Protein AF-000000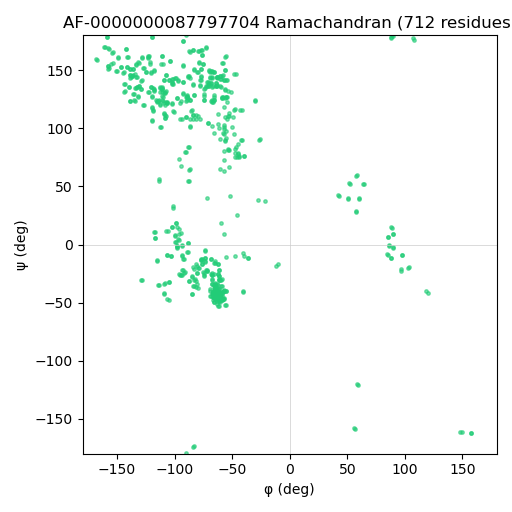0087797704 (afdb_homodimer)

Secondary structure (DSSP, 8-state):
--------------------------HHHHHHHHHHT--PPPEEEE--SHHHHHHHHHHGGGTT--TTS-TTTTSPPPGGG-PBPPTTGGGGSS-----GGGB-TTS-BSTT---TT--EEEEEEEEEEEGGG--B-SS-EEEEEEEEEEEEEESSGGG-EEEEEEEEEEEE--TT--HHHHHHHH--SSTT---S-SEEEEEEEEEEPPPPHHHHHHHHHTTTTS---PPPPSS-SEEEEE---HHHHHHHHHHTT---GGGT-HHHHHHTS--SSPBPPHHHHHHHHHHHHHHHHTTTTEEEEEEEEEE-S--BTTS-EEEEEEE-TT-TT--EEEEEE-TTS-EEEEEEEEEEE-/--------------------------HHHHHHHHHHT--PPPEEEE--SHHHHHHHHHHGGGTT--TTS-TTTTS---GGG-PBPPTTGGGGSS-----GGGB-TTS-BSTT---TT--EEEEEEEEEEEGGG--B-SS-EEEEEEEEEEEEEESSGGG-EEEEEEEEEEEE--TT--HHHHHHHH--SSTT---S-SEEEEEEEEEEPPPPHHHHHHHHHTTTTT---PPPPSS-SEEEEE---HHHHHHHHHHTT---GGGT-HHHHHHTS--SSPBPPHHHHHHHHHHHHHHHHTTTTEEEEEEEEEE-S--BTTS-EEEEEEE-TT-TT--EEEEEE-TTS-EEEEEEEEEEE-

Foldseek 3Di:
DDDPPDDDPPPPPPPPPPPPPPVPQPPFRVLWCVQQVDFDDKQKDWQAQVLVVLVCVLCVVQFPQPCPPPPPVVDGDALVVFAFRAPLSCLLPRADDDDPVQADPQQHGCNRPSDPQQRDKAWWWWKKFQAPRAGTRNGAMKIKGKGFPGWGWDDDDQFIKIKTKMKIFMAGDDVPDDPVVVCVQQDDPDLPDRGRGRMIIITIMMTHGWDDQVRLVVLLVCVPPPDPFAADDDDFPDKGKGAAALVSLVSSCVSNVGSRCLNHPQCCVCRTVNDNARWDHPSVVVSVQSVVVVSVCVPVQKGWGMKTKTFDATAHHRWMKMKTKDFDPPDPFRKMWIFMATNVRGTGMTMMITMDGD/DPPDDPPPDPPPPPPDPPPPPPVPQPPFRVLWCVQQVDFDDKQKDWQAQVLVLLVCVLCVVQFPQPPPPPPVVVDGDALVVFAFRAPLSCLLPRADDDDPVQADPQQHGCNRPSDPQQRDKAWWWWKKFQAPRAGTRNGAMKIKGKGFPGWGWDDDDQFIKIKTKMKIFMAGDDVPDDPVVVCVQQDDPPLPDRGRGRMIIITIMMTHGWDDQVRLVVLLVCVPPPDDFAADDPDFPDKGKGAAALVSLVSSCVSNVGSRCLNHPQCCVCRTVNDNARWRHPSVVVSVQSVVVVSVCVPVQKGWGMKTKTFDATAHHRWMKMKTKDFDPPDPFRKMWIFMATNVRGTGMTMMITMDGD

InterPro domains:
  IPR029069 HotDog domain superfamily [SSF54637] (239-353)
  IPR052741 Mitochondrial Hydroxyacyl-thioester Dehydratase [PTHR28152] (22-355)

Radius of gyration: 31.83 Å; Cα contacts (8 Å, |Δi|>4): 1421; chains: 2; bounding box: 66×188×80 Å

Structure (mmCIF, N/CA/C/O backbone):
data_AF-0000000087797704-model_v1
#
loop_
_entity.id
_entity.type
_entity.pdbx_description
1 polymer 'Thioesterase/thiol ester dehydrase-isomerase'
#
loop_
_atom_site.group_PDB
_atom_site.id
_atom_site.type_symbol
_atom_site.label_atom_id
_atom_site.label_alt_id
_atom_site.label_comp_id
_atom_site.label_asym_id
_atom_site.label_entity_id
_atom_site.label_seq_id
_atom_site.pdbx_PDB_ins_code
_atom_site.Cartn_x
_atom_site.Cartn_y
_atom_site.Cartn_z
_atom_site.occupancy
_atom_site.B_iso_or_equiv
_atom_site.auth_seq_id
_atom_site.auth_comp_id
_atom_site.auth_asym_id
_atom_site.auth_atom_id
_atom_site.pdbx_PDB_model_num
ATOM 1 N N . MET A 1 1 ? -30 -98.688 35.844 1 22.83 1 MET A N 1
ATOM 2 C CA . MET A 1 1 ? -29.641 -97.875 34.688 1 22.83 1 MET A CA 1
ATOM 3 C C . MET A 1 1 ? -29.078 -96.5 35.125 1 22.83 1 MET A C 1
ATOM 5 O O . MET A 1 1 ? -29.562 -95.938 36.094 1 22.83 1 MET A O 1
ATOM 9 N N . LYS A 1 2 ? -27.828 -96.25 34.5 1 26.98 2 LYS A N 1
ATOM 10 C CA . LYS A 1 2 ? -26.703 -95.375 34.656 1 26.98 2 LYS A CA 1
ATOM 11 C C . LYS A 1 2 ? -27.156 -93.875 34.469 1 26.98 2 LYS A C 1
ATOM 13 O O . LYS A 1 2 ? -27.844 -93.562 33.5 1 26.98 2 LYS A O 1
ATOM 18 N N . ARG A 1 3 ? -27.109 -93.062 35.562 1 21.94 3 ARG A N 1
ATOM 19 C CA . ARG A 1 3 ? -27.422 -91.625 35.875 1 21.94 3 ARG A CA 1
ATOM 20 C C . ARG A 1 3 ? -26.688 -90.688 34.938 1 21.94 3 ARG A C 1
ATOM 22 O O . ARG A 1 3 ? -25.453 -90.688 34.906 1 21.94 3 ARG A O 1
ATOM 29 N N . LYS A 1 4 ? -27.188 -90.438 33.719 1 27.86 4 LYS A N 1
ATOM 30 C CA . LYS A 1 4 ? -26.703 -89.625 32.594 1 27.86 4 LYS A CA 1
ATOM 31 C C . LYS A 1 4 ? -26.375 -88.188 33.062 1 27.86 4 LYS A C 1
ATOM 33 O O . LYS A 1 4 ? -27.266 -87.438 33.5 1 27.86 4 LYS A O 1
ATOM 38 N N . VAL A 1 5 ? -25.156 -87.938 33.688 1 26.75 5 VAL A N 1
ATOM 39 C CA . VAL A 1 5 ? -24.625 -86.688 34.219 1 26.75 5 VAL A CA 1
ATOM 40 C C . VAL A 1 5 ? -24.5 -85.688 33.125 1 26.75 5 VAL A C 1
ATOM 42 O O . VAL A 1 5 ? -23.906 -85.938 32.094 1 26.75 5 VAL A O 1
ATOM 45 N N . PHE A 1 6 ? -25.5 -84.875 32.875 1 30.17 6 PHE A N 1
ATOM 46 C CA . PHE A 1 6 ? -25.531 -83.812 31.875 1 30.17 6 PHE A CA 1
ATOM 47 C C . PHE A 1 6 ? -24.391 -82.812 32.094 1 30.17 6 PHE A C 1
ATOM 49 O O . PHE A 1 6 ? -24.188 -82.312 33.188 1 30.17 6 PHE A O 1
ATOM 56 N N . PRO A 1 7 ? -23.281 -82.938 31.312 1 28.59 7 PRO A N 1
ATOM 57 C CA . PRO A 1 7 ? -22.109 -82.062 31.453 1 28.59 7 PRO A CA 1
ATOM 58 C C . PRO A 1 7 ? -22.422 -80.562 31.297 1 28.59 7 PRO A C 1
ATOM 60 O O . PRO A 1 7 ? -23.344 -80.188 30.562 1 28.59 7 PRO A O 1
ATOM 63 N N . ARG A 1 8 ? -22.188 -79.688 32.344 1 26.56 8 ARG A N 1
ATOM 64 C CA . ARG A 1 8 ? -22.312 -78.25 32.469 1 26.56 8 ARG A CA 1
ATOM 65 C C . ARG A 1 8 ? -21.484 -77.5 31.406 1 26.56 8 ARG A C 1
ATOM 67 O O . ARG A 1 8 ? -20.281 -77.75 31.297 1 26.56 8 ARG A O 1
ATOM 74 N N . LEU A 1 9 ? -22.016 -77.188 30.234 1 27.81 9 LEU A N 1
ATOM 75 C CA . LEU A 1 9 ? -21.344 -76.438 29.172 1 27.81 9 LEU A CA 1
ATOM 76 C C . LEU A 1 9 ? -20.844 -75.125 29.688 1 27.81 9 LEU A C 1
ATOM 78 O O . LEU A 1 9 ? -21.625 -74.312 30.203 1 27.81 9 LEU A O 1
ATOM 82 N N . ARG A 1 10 ? -19.609 -74.938 30.203 1 27.31 10 ARG A N 1
ATOM 83 C CA . ARG A 1 10 ? -19.016 -73.688 30.641 1 27.31 10 ARG A CA 1
ATOM 84 C C . ARG A 1 10 ? -19.047 -72.688 29.516 1 27.31 10 ARG A C 1
ATOM 86 O O . ARG A 1 10 ? -18.656 -72.938 28.375 1 27.31 10 ARG A O 1
ATOM 93 N N . PRO A 1 11 ? -19.859 -71.625 29.547 1 28.94 11 PRO A N 1
ATOM 94 C CA . PRO A 1 11 ? -19.938 -70.562 28.531 1 28.94 11 PRO A CA 1
ATOM 95 C C . PRO A 1 11 ? -18.609 -69.812 28.344 1 28.94 11 PRO A C 1
ATOM 97 O O . PRO A 1 11 ? -18.094 -69.25 29.297 1 28.94 11 PRO A O 1
ATOM 100 N N . GLY A 1 12 ? -17.5 -70.375 27.875 1 26.78 12 GLY A N 1
ATOM 101 C CA . GLY A 1 12 ? -16.219 -69.688 27.781 1 26.78 12 GLY A CA 1
ATOM 102 C C . GLY A 1 12 ? -16.234 -68.438 26.906 1 26.78 12 GLY A C 1
ATOM 103 O O . GLY A 1 12 ? -15.18 -67.938 26.516 1 26.78 12 GLY A O 1
ATOM 104 N N . GLY A 1 13 ? -17.25 -67.75 26.531 1 28.86 13 GLY A N 1
ATOM 105 C CA . GLY A 1 13 ? -16.984 -66.875 25.391 1 28.86 13 GLY A CA 1
ATOM 106 C C . GLY A 1 13 ? -15.984 -65.75 25.703 1 28.86 13 GLY A C 1
ATOM 107 O O . GLY A 1 13 ? -16.094 -65.062 26.734 1 28.86 13 GLY A O 1
ATOM 108 N N . PRO A 1 14 ? -14.625 -65.875 25.406 1 31.06 14 PRO A N 1
ATOM 109 C CA . PRO A 1 14 ? -13.617 -64.875 25.734 1 31.06 14 PRO A CA 1
ATOM 110 C C . PRO A 1 14 ? -13.938 -63.5 25.141 1 31.06 14 PRO A C 1
ATOM 112 O O . PRO A 1 14 ? -14.156 -63.375 23.938 1 31.06 14 PRO A O 1
ATOM 115 N N . GLY A 1 15 ? -14.773 -62.656 25.656 1 31.61 15 GLY A N 1
ATOM 116 C CA . GLY A 1 15 ? -14.891 -61.281 25.219 1 31.61 15 GLY A CA 1
ATOM 117 C C . GLY A 1 15 ? -13.57 -60.531 25.219 1 31.61 15 GLY A C 1
ATOM 118 O O . GLY A 1 15 ? -13.023 -60.25 26.297 1 31.61 15 GLY A O 1
ATOM 119 N N . GLY A 1 16 ? -12.57 -60.875 24.359 1 35.12 16 GLY A N 1
ATOM 120 C CA . GLY A 1 16 ? -11.359 -60.062 24.328 1 35.12 16 GLY A CA 1
ATOM 121 C C . GLY A 1 16 ? -11.625 -58.562 24.172 1 35.12 16 GLY A C 1
ATOM 122 O O . GLY A 1 16 ? -12.695 -58.188 23.734 1 35.12 16 GLY A O 1
ATOM 123 N N . PRO A 1 17 ? -11.008 -57.719 25.016 1 36.47 17 PRO A N 1
ATOM 124 C CA . PRO A 1 17 ? -11.188 -56.281 24.953 1 36.47 17 PRO A CA 1
ATOM 125 C C . PRO A 1 17 ? -10.922 -55.719 23.547 1 36.47 17 PRO A C 1
ATOM 127 O O . PRO A 1 17 ? -10.055 -56.219 22.828 1 36.47 17 PRO A O 1
ATOM 130 N N . ILE A 1 18 ? -11.836 -55.25 22.797 1 37.59 18 ILE A N 1
ATOM 131 C CA . ILE A 1 18 ? -11.68 -54.438 21.609 1 37.59 18 ILE A CA 1
ATOM 132 C C . ILE A 1 18 ? -10.695 -53.281 21.875 1 37.59 18 ILE A C 1
ATOM 134 O O . ILE A 1 18 ? -10.961 -52.406 22.703 1 37.59 18 ILE A O 1
ATOM 138 N N . SER A 1 19 ? -9.414 -53.531 21.859 1 35.38 19 SER A N 1
ATOM 139 C CA . SER A 1 19 ? -8.492 -52.406 21.797 1 35.38 19 SER A CA 1
ATOM 140 C C . SER A 1 19 ? -8.938 -51.406 20.766 1 35.38 19 SER A C 1
ATOM 142 O O . SER A 1 19 ? -9.023 -51.719 19.578 1 35.38 19 SER A O 1
ATOM 144 N N . VAL A 1 20 ? -9.734 -50.531 21.078 1 38.19 20 VAL A N 1
ATOM 145 C CA . VAL A 1 20 ? -9.945 -49.344 20.266 1 38.19 20 VAL A CA 1
ATOM 146 C C . VAL A 1 20 ? -8.594 -48.75 19.844 1 38.19 20 VAL A C 1
ATOM 148 O O . VAL A 1 20 ? -7.859 -48.219 20.672 1 38.19 20 VAL A O 1
ATOM 151 N N . ILE A 1 21 ? -7.859 -49.281 18.906 1 37.06 21 ILE A N 1
ATOM 152 C CA . ILE A 1 21 ? -6.758 -48.594 18.266 1 37.06 21 ILE A CA 1
ATOM 153 C C . ILE A 1 21 ? -7.188 -47.156 17.938 1 37.06 21 ILE A C 1
ATOM 155 O O . ILE A 1 21 ? -8.016 -46.938 17.047 1 37.06 21 ILE A O 1
ATOM 159 N N . ARG A 1 22 ? -7.277 -46.281 18.828 1 41.19 22 ARG A N 1
ATOM 160 C CA . ARG A 1 22 ? -7.324 -44.875 18.484 1 41.19 22 ARG A CA 1
ATOM 161 C C . ARG A 1 22 ? -6.281 -44.531 17.422 1 41.19 22 ARG A C 1
ATOM 163 O O . ARG A 1 22 ? -5.078 -44.656 17.672 1 41.19 22 ARG A O 1
ATOM 170 N N . THR A 1 23 ? -6.426 -44.781 16.188 1 44.78 23 THR A N 1
ATOM 171 C CA . THR A 1 23 ? -5.582 -44.375 15.062 1 44.78 23 THR A CA 1
ATOM 172 C C . THR A 1 23 ? -5.102 -42.938 15.242 1 44.78 23 THR A C 1
ATOM 174 O O . THR A 1 23 ? -5.91 -42 15.281 1 44.78 23 THR A O 1
ATOM 177 N N . TYR A 1 24 ? -4.145 -42.625 16.078 1 50.81 24 TYR A N 1
ATOM 178 C CA . TYR A 1 24 ? -3.459 -41.344 16.203 1 50.81 24 TYR A CA 1
ATOM 179 C C . TYR A 1 24 ? -3.162 -40.75 14.82 1 50.81 24 TYR A C 1
ATOM 181 O O . TYR A 1 24 ? -2.494 -41.375 14 1 50.81 24 TYR A O 1
ATOM 189 N N . SER A 1 25 ? -4.02 -39.969 14.25 1 67.38 25 SER A N 1
ATOM 190 C CA . SER A 1 25 ? -3.793 -39.25 13 1 67.38 25 SER A CA 1
ATOM 191 C C . SER A 1 25 ? -2.389 -38.656 12.945 1 67.38 25 SER A C 1
ATOM 193 O O . SER A 1 25 ? -1.906 -38.125 13.938 1 67.38 25 SER A O 1
ATOM 195 N N . SER A 1 26 ? -1.519 -39.125 11.969 1 84.94 26 SER A N 1
ATOM 196 C CA . SER A 1 26 ? -0.181 -38.594 11.727 1 84.94 26 SER A CA 1
ATOM 197 C C . SER A 1 26 ? -0.198 -37.094 11.641 1 84.94 26 SER A C 1
ATOM 199 O O . SER A 1 26 ? -1.26 -36.469 11.484 1 84.94 26 SER A O 1
ATOM 201 N N . LEU A 1 27 ? 0.788 -36.469 12.062 1 87 27 LEU A N 1
ATOM 202 C CA . LEU A 1 27 ? 0.946 -35.031 11.93 1 87 27 LEU A CA 1
ATOM 203 C C . LEU A 1 27 ? 0.464 -34.562 10.555 1 87 27 LEU A C 1
ATOM 205 O O . LEU A 1 27 ? -0.208 -33.531 10.453 1 87 27 LEU A O 1
ATOM 209 N N . ALA A 1 28 ? 0.758 -35.312 9.578 1 89.38 28 ALA A N 1
ATOM 210 C CA . ALA A 1 28 ? 0.352 -35 8.211 1 89.38 28 ALA A CA 1
ATOM 211 C C . ALA A 1 28 ? -1.169 -34.938 8.094 1 89.38 28 ALA A C 1
ATOM 213 O O . ALA A 1 28 ? -1.72 -34.031 7.477 1 89.38 28 ALA A O 1
ATOM 214 N N . GLU A 1 29 ? -1.787 -35.875 8.664 1 91.19 29 GLU A N 1
ATOM 215 C CA . GLU A 1 29 ? -3.244 -35.938 8.594 1 91.19 29 GLU A CA 1
ATOM 216 C C . GLU A 1 29 ? -3.887 -34.812 9.391 1 91.19 29 GLU A C 1
ATOM 218 O O . GLU A 1 29 ? -4.887 -34.219 8.961 1 91.19 29 GLU A O 1
ATOM 223 N N . GLN A 1 30 ? -3.309 -34.531 10.484 1 92 30 GLN A N 1
ATOM 224 C CA . GLN A 1 30 ? -3.82 -33.469 11.32 1 92 30 GLN A CA 1
ATOM 225 C C . GLN A 1 30 ? -3.695 -32.094 10.609 1 92 30 GLN A C 1
ATOM 227 O O . GLN A 1 30 ? -4.641 -31.312 10.609 1 92 30 GLN A O 1
ATOM 232 N N . LEU A 1 31 ? -2.557 -31.875 10.039 1 92.81 31 LEU A N 1
ATOM 233 C CA . LEU A 1 31 ? -2.326 -30.641 9.297 1 92.81 31 LEU A CA 1
ATOM 234 C C . LEU A 1 31 ? -3.299 -30.516 8.133 1 92.81 31 LEU A C 1
ATOM 236 O O . LEU A 1 31 ? -3.877 -29.453 7.914 1 92.81 31 LEU A O 1
ATOM 240 N N . HIS A 1 32 ? -3.438 -31.609 7.438 1 94.06 32 HIS A N 1
ATOM 241 C CA . HIS A 1 32 ? -4.332 -31.625 6.285 1 94.06 32 HIS A CA 1
ATOM 242 C C . HIS A 1 32 ? -5.758 -31.266 6.691 1 94.06 32 HIS A C 1
ATOM 244 O O . HIS A 1 32 ? -6.383 -30.391 6.078 1 94.06 32 HIS A O 1
ATOM 250 N N . GLN A 1 33 ? -6.238 -31.875 7.727 1 92.38 33 GLN A N 1
ATOM 251 C CA . GLN A 1 33 ? -7.609 -31.641 8.18 1 92.38 33 GLN A CA 1
ATOM 252 C C . GLN A 1 33 ? -7.785 -30.219 8.703 1 92.38 33 GLN A C 1
ATOM 254 O O . GLN A 1 33 ? -8.758 -29.547 8.359 1 92.38 33 GLN A O 1
ATOM 259 N N . THR A 1 34 ? -6.863 -29.781 9.43 1 92.31 34 THR A N 1
ATOM 260 C CA . THR A 1 34 ? -6.961 -28.469 10.055 1 92.31 34 THR A CA 1
ATOM 261 C C . THR A 1 34 ? -6.961 -27.359 9.008 1 92.31 34 THR A C 1
ATOM 263 O O . THR A 1 34 ? -7.797 -26.453 9.055 1 92.31 34 THR A O 1
ATOM 266 N N . VAL A 1 35 ? -6.102 -27.453 8.055 1 94.12 35 VAL A N 1
ATOM 267 C CA . VAL A 1 35 ? -5.902 -26.359 7.102 1 94.12 35 VAL A CA 1
ATOM 268 C C . VAL A 1 35 ? -6.984 -26.422 6.027 1 94.12 35 VAL A C 1
ATOM 270 O O . VAL A 1 35 ? -7.543 -25.375 5.648 1 94.12 35 VAL A O 1
ATOM 273 N N . THR A 1 36 ? -7.395 -27.594 5.613 1 93.69 36 THR A N 1
ATOM 274 C CA . THR A 1 36 ? -8.344 -27.703 4.508 1 93.69 36 THR A CA 1
ATOM 275 C C . THR A 1 36 ? -9.773 -27.484 4.996 1 93.69 36 THR A C 1
ATOM 277 O O . THR A 1 36 ? -10.664 -27.188 4.199 1 93.69 36 THR A O 1
ATOM 280 N N . SER A 1 37 ? -9.992 -27.578 6.266 1 93.06 37 SER A N 1
ATOM 281 C CA . SER A 1 37 ? -11.336 -27.391 6.797 1 93.06 37 SER A CA 1
ATOM 282 C C . SER A 1 37 ? -11.602 -25.922 7.137 1 93.06 37 SER A C 1
ATOM 284 O O . SER A 1 37 ? -12.742 -25.547 7.414 1 93.06 37 SER A O 1
ATOM 286 N N . ARG A 1 38 ? -10.625 -25.141 7.035 1 91.56 38 ARG A N 1
ATOM 287 C CA . ARG A 1 38 ? -10.766 -23.734 7.371 1 91.56 38 ARG A CA 1
ATOM 288 C C . ARG A 1 38 ? -11.672 -23.016 6.363 1 91.56 38 ARG A C 1
ATOM 290 O O . ARG A 1 38 ? -11.445 -23.109 5.156 1 91.56 38 ARG A O 1
ATOM 297 N N . ARG A 1 39 ? -12.703 -22.406 6.879 1 87.88 39 ARG A N 1
ATOM 298 C CA . ARG A 1 39 ? -13.531 -21.547 6.031 1 87.88 39 ARG A CA 1
ATOM 299 C C . ARG A 1 39 ? -12.945 -20.156 5.91 1 87.88 39 ARG A C 1
ATOM 301 O O . ARG A 1 39 ? -12.969 -19.375 6.871 1 87.88 39 ARG A O 1
ATOM 308 N N . LEU A 1 40 ? -12.492 -19.859 4.762 1 91.06 40 LEU A N 1
ATOM 309 C CA . LEU A 1 40 ? -11.852 -18.578 4.531 1 91.06 40 LEU A CA 1
ATOM 310 C C . LEU A 1 40 ? -12.875 -17.516 4.148 1 91.06 40 LEU A C 1
ATOM 312 O O . LEU A 1 40 ? -13.875 -17.812 3.492 1 91.06 40 LEU A O 1
ATOM 316 N N . PRO A 1 41 ? -12.664 -16.328 4.559 1 90 41 PRO A N 1
ATOM 317 C CA . PRO A 1 41 ? -13.586 -15.242 4.211 1 90 41 PRO A CA 1
ATOM 318 C C . PRO A 1 41 ? -13.562 -14.906 2.723 1 90 41 PRO A C 1
ATOM 320 O O . PRO A 1 41 ? -12.531 -15.055 2.066 1 90 41 PRO A O 1
ATOM 323 N N . LEU A 1 42 ? -14.734 -14.461 2.246 1 94.44 42 LEU A N 1
ATOM 324 C CA . LEU A 1 42 ? -14.766 -13.898 0.899 1 94.44 42 LEU A CA 1
ATOM 325 C C . LEU A 1 42 ? -14.094 -12.531 0.868 1 94.44 42 LEU A C 1
ATOM 327 O O . LEU A 1 42 ? -14.312 -11.711 1.763 1 94.44 42 LEU A O 1
ATOM 331 N N . VAL A 1 43 ? -13.305 -12.289 -0.123 1 96.25 43 VAL A N 1
ATOM 332 C CA . VAL A 1 43 ? -12.641 -10.992 -0.267 1 96.25 43 VAL A CA 1
ATOM 333 C C . VAL A 1 43 ? -13.258 -10.219 -1.426 1 96.25 43 VAL A C 1
ATOM 335 O O . VAL A 1 43 ? -13.047 -10.562 -2.592 1 96.25 43 VAL A O 1
ATOM 338 N N . PHE A 1 44 ? -13.984 -9.188 -1.082 1 97.06 44 PHE A N 1
ATOM 339 C CA . PHE A 1 44 ? -14.641 -8.375 -2.092 1 97.06 44 PHE A CA 1
ATOM 340 C C . PHE A 1 44 ? -13.758 -7.199 -2.5 1 97.06 44 PHE A C 1
ATOM 342 O O . PHE A 1 44 ? -12.898 -6.766 -1.729 1 97.06 44 PHE A O 1
ATOM 349 N N . ASP A 1 45 ? -13.953 -6.73 -3.707 1 97.94 45 ASP A N 1
ATOM 350 C CA . ASP A 1 45 ? -13.242 -5.57 -4.25 1 97.94 45 ASP A CA 1
ATOM 351 C C . ASP A 1 45 ? -14.031 -4.934 -5.391 1 97.94 45 ASP A C 1
ATOM 353 O O . ASP A 1 45 ? -15.086 -5.441 -5.789 1 97.94 45 ASP A O 1
ATOM 357 N N . TYR A 1 46 ? -13.664 -3.822 -5.805 1 98.44 46 TYR A N 1
ATOM 358 C CA . TYR A 1 46 ? -14.195 -3.166 -6.992 1 98.44 46 TYR A CA 1
ATOM 359 C C . TYR A 1 46 ? -13.148 -3.1 -8.094 1 98.44 46 TYR A C 1
ATOM 361 O O . TYR A 1 46 ? -12.008 -2.703 -7.848 1 98.44 46 TYR A O 1
ATOM 369 N N . LEU A 1 47 ? -13.516 -3.48 -9.273 1 98 47 LEU A N 1
ATOM 370 C CA . LEU A 1 47 ? -12.578 -3.586 -10.391 1 98 47 LEU A CA 1
ATOM 371 C C . LEU A 1 47 ? -12.461 -2.254 -11.125 1 98 47 LEU A C 1
ATOM 373 O O . LEU A 1 47 ? -12.773 -2.166 -12.32 1 98 47 LEU A O 1
ATOM 377 N N . HIS A 1 48 ? -11.984 -1.301 -10.477 1 97.75 48 HIS A N 1
ATOM 378 C CA . HIS A 1 48 ? -11.625 -0.044 -11.125 1 97.75 48 HIS A CA 1
ATOM 379 C C . HIS A 1 48 ? -10.18 -0.06 -11.609 1 97.75 48 HIS A C 1
ATOM 381 O O . HIS A 1 48 ? -9.445 -1.012 -11.344 1 97.75 48 HIS A O 1
ATOM 387 N N . THR A 1 49 ? -9.719 1.016 -12.219 1 97.81 49 THR A N 1
ATOM 388 C CA . THR A 1 49 ? -8.492 0.962 -13.008 1 97.81 49 THR A CA 1
ATOM 389 C C . THR A 1 49 ? -7.281 1.327 -12.156 1 97.81 49 THR A C 1
ATOM 391 O O . THR A 1 49 ? -6.141 1.072 -12.547 1 97.81 49 THR A O 1
ATOM 394 N N . GLN A 1 50 ? -7.387 1.854 -10.992 1 97.62 50 GLN A N 1
ATOM 395 C CA . GLN A 1 50 ? -6.301 2.49 -10.258 1 97.62 50 GLN A CA 1
ATOM 396 C C . GLN A 1 50 ? -5.223 1.478 -9.883 1 97.62 50 GLN A C 1
ATOM 398 O O . GLN A 1 50 ? -4.035 1.711 -10.125 1 97.62 50 GLN A O 1
ATOM 403 N N . PRO A 1 51 ? -5.582 0.277 -9.273 1 98.06 51 PRO A N 1
ATOM 404 C CA . PRO A 1 51 ? -4.516 -0.661 -8.914 1 98.06 51 PRO A CA 1
ATOM 405 C C . PRO A 1 51 ? -3.705 -1.124 -10.125 1 98.06 51 PRO A C 1
ATOM 407 O O . PRO A 1 51 ? -2.477 -1.205 -10.055 1 98.06 51 PRO A O 1
ATOM 410 N N . SER A 1 52 ? -4.402 -1.386 -11.172 1 97.81 52 SER A N 1
ATOM 411 C CA . SER A 1 52 ? -3.729 -1.783 -12.406 1 97.81 52 SER A CA 1
ATOM 412 C C . SER A 1 52 ? -2.828 -0.669 -12.93 1 97.81 52 SER A C 1
ATOM 414 O O . SER A 1 52 ? -1.692 -0.922 -13.344 1 97.81 52 SER A O 1
ATOM 416 N N . TYR A 1 53 ? -3.303 0.505 -12.875 1 96.56 53 TYR A N 1
ATOM 417 C CA . TYR A 1 53 ? -2.557 1.672 -13.336 1 96.56 53 TYR A CA 1
ATOM 418 C C . TYR A 1 53 ? -1.295 1.873 -12.508 1 96.56 53 TYR A C 1
ATOM 420 O O . TYR A 1 53 ? -0.215 2.105 -13.055 1 96.56 53 TYR A O 1
ATOM 428 N N . LEU A 1 54 ? -1.424 1.79 -11.203 1 96.44 54 LEU A N 1
ATOM 429 C CA . LEU A 1 54 ? -0.278 1.971 -10.312 1 96.44 54 LEU A CA 1
ATOM 430 C C . LEU A 1 54 ? 0.751 0.865 -10.523 1 96.44 54 LEU A C 1
ATOM 432 O O . LEU A 1 54 ? 1.956 1.104 -10.422 1 96.44 54 LEU A O 1
ATOM 436 N N . LEU A 1 55 ? 0.27 -0.324 -10.773 1 96.94 55 LEU A N 1
ATOM 437 C CA . LEU A 1 55 ? 1.203 -1.401 -11.086 1 96.94 55 LEU A CA 1
ATOM 438 C C . LEU A 1 55 ? 1.985 -1.091 -12.359 1 96.94 55 LEU A C 1
ATOM 440 O O . LEU A 1 55 ? 3.203 -1.274 -12.398 1 96.94 55 LEU A O 1
ATOM 444 N N . ASP A 1 56 ? 1.329 -0.588 -13.344 1 94.5 56 ASP A N 1
ATOM 445 C CA . ASP A 1 56 ? 1.995 -0.205 -14.578 1 94.5 56 ASP A CA 1
ATOM 446 C C . ASP A 1 56 ? 3.045 0.875 -14.328 1 94.5 56 ASP A C 1
ATOM 448 O O . ASP A 1 56 ? 4.168 0.785 -14.828 1 94.5 56 ASP A O 1
ATOM 452 N N . GLN A 1 57 ? 2.639 1.853 -13.516 1 91.56 57 GLN A N 1
ATOM 453 C CA . GLN A 1 57 ? 3.578 2.92 -13.188 1 91.56 57 GLN A CA 1
ATOM 454 C C . GLN A 1 57 ? 4.797 2.369 -12.445 1 91.56 57 GLN A C 1
ATOM 456 O O . GLN A 1 57 ? 5.887 2.941 -12.523 1 91.56 57 GLN A O 1
ATOM 461 N N . THR A 1 58 ? 4.633 1.302 -11.812 1 93.75 58 THR A N 1
ATOM 462 C CA . THR A 1 58 ? 5.684 0.699 -11 1 93.75 58 THR A CA 1
ATOM 463 C C . THR A 1 58 ? 6.617 -0.142 -11.859 1 93.75 58 THR A C 1
ATOM 465 O O . THR A 1 58 ? 7.836 -0.13 -11.656 1 93.75 58 THR A O 1
ATOM 468 N N . ILE A 1 59 ? 6.059 -0.851 -12.938 1 93 59 ILE A N 1
ATOM 469 C CA . ILE A 1 59 ? 6.902 -1.862 -13.57 1 93 59 ILE A CA 1
ATOM 470 C C . ILE A 1 59 ? 7.207 -1.46 -15.008 1 93 59 ILE A C 1
ATOM 472 O O . ILE A 1 59 ? 8.094 -2.035 -15.648 1 93 59 ILE A O 1
ATOM 476 N N . ASN A 1 60 ? 6.527 -0.525 -15.562 1 82.81 60 ASN A N 1
ATOM 477 C CA . ASN A 1 60 ? 6.641 -0.267 -17 1 82.81 60 ASN A CA 1
ATOM 478 C C . ASN A 1 60 ? 8.062 0.146 -17.375 1 82.81 60 ASN A C 1
ATOM 480 O O . ASN A 1 60 ? 8.586 -0.306 -18.391 1 82.81 60 ASN A O 1
ATOM 484 N N . ASN A 1 61 ? 8.656 0.951 -16.531 1 83.81 61 ASN A N 1
ATOM 485 C CA . ASN A 1 61 ? 9.992 1.432 -16.875 1 83.81 61 ASN A CA 1
ATOM 486 C C . ASN A 1 61 ? 11.039 0.335 -16.719 1 83.81 61 ASN A C 1
ATOM 488 O O . ASN A 1 61 ? 12.188 0.509 -17.125 1 83.81 61 ASN A O 1
ATOM 492 N N . LEU A 1 62 ? 10.586 -0.72 -16.234 1 87.12 62 LEU A N 1
ATOM 493 C CA . LEU A 1 62 ? 11.531 -1.821 -16.047 1 87.12 62 LEU A CA 1
ATOM 494 C C . LEU A 1 62 ? 11.75 -2.57 -17.359 1 87.12 62 LEU A C 1
ATOM 496 O O . LEU A 1 62 ? 12.773 -3.232 -17.531 1 87.12 62 LEU A O 1
ATOM 500 N N . PHE A 1 63 ? 10.656 -2.584 -18.172 1 83.12 63 PHE A N 1
ATOM 501 C CA . PHE A 1 63 ? 10.727 -3.287 -19.438 1 83.12 63 PHE A CA 1
ATOM 502 C C . PHE A 1 63 ? 11.07 -2.322 -20.578 1 83.12 63 PHE A C 1
ATOM 504 O O . PHE A 1 63 ? 10.547 -1.207 -20.625 1 83.12 63 PHE A O 1
ATOM 511 N N . ARG A 1 64 ? 12.32 -1.854 -20.672 1 61.62 64 ARG A N 1
ATOM 512 C CA . ARG A 1 64 ? 12.719 -0.921 -21.719 1 61.62 64 ARG A CA 1
ATOM 513 C C . ARG A 1 64 ? 11.852 -1.099 -22.953 1 61.62 64 ARG A C 1
ATOM 515 O O . ARG A 1 64 ? 12.289 -1.682 -23.953 1 61.62 64 ARG A O 1
ATOM 522 N N . ILE A 1 65 ? 10.617 -1.335 -22.766 1 54.09 65 ILE A N 1
ATOM 523 C CA . ILE A 1 65 ? 9.82 -1.492 -23.984 1 54.09 65 ILE A CA 1
ATOM 524 C C . ILE A 1 65 ? 9.773 -0.174 -24.75 1 54.09 65 ILE A C 1
ATOM 526 O O . ILE A 1 65 ? 9.836 0.903 -24.156 1 54.09 65 ILE A O 1
ATOM 530 N N . SER A 1 66 ? 10.086 -0.189 -26.016 1 44.31 66 SER A N 1
ATOM 531 C CA . SER A 1 66 ? 10.086 0.958 -26.922 1 44.31 66 SER A CA 1
ATOM 532 C C . SER A 1 66 ? 9.039 1.985 -26.516 1 44.31 66 SER A C 1
ATOM 534 O O . SER A 1 66 ? 7.949 1.622 -26.062 1 44.31 66 SER A O 1
ATOM 536 N N . PRO A 1 67 ? 9.484 3.137 -26.328 1 41.66 67 PRO A N 1
ATOM 537 C CA . PRO A 1 67 ? 8.852 4.395 -25.906 1 41.66 67 PRO A CA 1
ATOM 538 C C . PRO A 1 67 ? 7.441 4.555 -26.469 1 41.66 67 PRO A C 1
ATOM 540 O O . PRO A 1 67 ? 6.809 5.598 -26.266 1 41.66 67 PRO A O 1
ATOM 543 N N . SER A 1 68 ? 7.078 3.68 -27.438 1 38.66 68 SER A N 1
ATOM 544 C CA . SER A 1 68 ? 5.875 4.191 -28.094 1 38.66 68 SER A CA 1
ATOM 545 C C . SER A 1 68 ? 4.734 4.34 -27.078 1 38.66 68 SER A C 1
ATOM 547 O O . SER A 1 68 ? 3.611 4.688 -27.453 1 38.66 68 SER A O 1
ATOM 549 N N . VAL A 1 69 ? 4.816 3.508 -26.172 1 40.59 69 VAL A N 1
ATOM 550 C CA . VAL A 1 69 ? 3.637 3.732 -25.344 1 40.59 69 VAL A CA 1
ATOM 551 C C . VAL A 1 69 ? 3.627 5.172 -24.828 1 40.59 69 VAL A C 1
ATOM 553 O O . VAL A 1 69 ? 4.617 5.648 -24.281 1 40.59 69 VAL A O 1
ATOM 556 N N . SER A 1 70 ? 2.957 5.902 -25.516 1 38.06 70 SER A N 1
ATOM 557 C CA . SER A 1 70 ? 2.74 7.324 -25.281 1 38.06 70 SER A CA 1
ATOM 558 C C . SER A 1 70 ? 2.885 7.668 -23.797 1 38.06 70 SER A C 1
ATOM 560 O O . SER A 1 70 ? 2.342 6.973 -22.938 1 38.06 70 SER A O 1
ATOM 562 N N . ASP A 1 71 ? 4.043 8 -23.375 1 41.41 71 ASP A N 1
ATOM 563 C CA . ASP A 1 71 ? 4.266 8.789 -22.172 1 41.41 71 ASP A CA 1
ATOM 564 C C . ASP A 1 71 ? 2.957 9.375 -21.641 1 41.41 71 ASP A C 1
ATOM 566 O O . ASP A 1 71 ? 2.959 10.164 -20.703 1 41.41 71 ASP A O 1
ATOM 570 N N . ASN A 1 72 ? 2.006 9.305 -22.688 1 41.38 72 ASN A N 1
ATOM 571 C CA . ASN A 1 72 ? 0.806 10.062 -22.344 1 41.38 72 ASN A CA 1
ATOM 572 C C . ASN A 1 72 ? 0.048 9.414 -21.188 1 41.38 72 ASN A C 1
ATOM 574 O O . ASN A 1 72 ? -1.092 9.781 -20.906 1 41.38 72 ASN A O 1
ATOM 578 N N . ALA A 1 73 ? 0.199 8.086 -21.016 1 49.72 73 ALA A N 1
ATOM 579 C CA . ALA A 1 73 ? -0.916 7.703 -20.156 1 49.72 73 ALA A CA 1
ATOM 580 C C . ALA A 1 73 ? -0.978 8.586 -18.906 1 49.72 73 ALA A C 1
ATOM 582 O O . ALA A 1 73 ? -0.611 8.156 -17.812 1 49.72 73 ALA A O 1
ATOM 583 N N . ALA A 1 74 ? -0.782 9.789 -19.031 1 59.56 74 ALA A N 1
ATOM 584 C CA . ALA A 1 74 ? -0.733 10.898 -18.078 1 59.56 74 ALA A CA 1
ATOM 585 C C . ALA A 1 74 ? -1.925 10.859 -17.125 1 59.56 74 ALA A C 1
ATOM 587 O O . ALA A 1 74 ? -1.907 11.5 -16.078 1 59.56 74 ALA A O 1
ATOM 588 N N . SER A 1 75 ? -2.832 9.945 -17.531 1 82.81 75 SER A N 1
ATOM 589 C CA . SER A 1 75 ? -3.92 10.078 -16.578 1 82.81 75 SER A CA 1
ATOM 590 C C . SER A 1 75 ? -4.562 8.727 -16.266 1 82.81 75 SER A C 1
ATOM 592 O O . SER A 1 75 ? -4.398 7.773 -17.031 1 82.81 75 SER A O 1
ATOM 594 N N . LEU A 1 76 ? -5.035 8.438 -15.25 1 94 76 LEU A N 1
ATOM 595 C CA . LEU A 1 76 ? -5.777 7.266 -14.805 1 94 76 LEU A CA 1
ATOM 596 C C . LEU A 1 76 ? -6.879 6.906 -15.797 1 94 76 LEU A C 1
ATOM 598 O O . LEU A 1 76 ? -7.789 7.703 -16.031 1 94 76 LEU A O 1
ATOM 602 N N . PRO A 1 77 ? -6.805 5.695 -16.453 1 94.44 77 PRO A N 1
ATOM 603 C CA . PRO A 1 77 ? -7.812 5.316 -17.453 1 94.44 77 PRO A CA 1
ATOM 604 C C . PRO A 1 77 ? -9.227 5.297 -16.875 1 94.44 77 PRO A C 1
ATOM 606 O O . PRO A 1 77 ? -9.422 4.906 -15.719 1 94.44 77 PRO A O 1
ATOM 609 N N . SER A 1 78 ? -10.164 5.676 -17.688 1 95.75 78 SER A N 1
ATOM 610 C CA . SER A 1 78 ? -11.562 5.719 -17.281 1 95.75 78 SER A CA 1
ATOM 611 C C . SER A 1 78 ? -12.172 4.32 -17.25 1 95.75 78 SER A C 1
ATOM 613 O O . SER A 1 78 ? -11.906 3.5 -18.141 1 95.75 78 SER A O 1
ATOM 615 N N . ILE A 1 79 ? -13.062 4.09 -16.297 1 96.56 79 ILE A N 1
ATOM 616 C CA . ILE A 1 79 ? -13.75 2.811 -16.188 1 96.56 79 ILE A CA 1
ATOM 617 C C . ILE A 1 79 ? -14.773 2.684 -17.328 1 96.56 79 ILE A C 1
ATOM 619 O O . ILE A 1 79 ? -15.195 1.577 -17.672 1 96.56 79 ILE A O 1
ATOM 623 N N . THR A 1 80 ? -15.172 3.754 -17.875 1 96.06 80 THR A N 1
ATOM 624 C CA . THR A 1 80 ? -16.172 3.725 -18.938 1 96.06 80 THR A CA 1
ATOM 625 C C . THR A 1 80 ? -15.578 3.176 -20.219 1 96.06 80 THR A C 1
ATOM 627 O O . THR A 1 80 ? -16.297 2.701 -21.094 1 96.06 80 THR A O 1
ATOM 630 N N . ALA A 1 81 ? -14.258 3.281 -20.297 1 94.56 81 ALA A N 1
ATOM 631 C CA . ALA A 1 81 ? -13.586 2.662 -21.438 1 94.56 81 ALA A CA 1
ATOM 632 C C . ALA A 1 81 ? -13.562 1.144 -21.297 1 94.56 81 ALA A C 1
ATOM 634 O O . ALA A 1 81 ? -13.281 0.432 -22.266 1 94.56 81 ALA A O 1
ATOM 635 N N . ARG A 1 82 ? -13.828 0.641 -20.172 1 95.44 82 ARG A N 1
ATOM 636 C CA . ARG A 1 82 ? -13.953 -0.783 -19.875 1 95.44 82 ARG A CA 1
ATOM 637 C C . ARG A 1 82 ? -12.727 -1.553 -20.359 1 95.44 82 ARG A C 1
ATOM 639 O O . ARG A 1 82 ? -12.859 -2.545 -21.078 1 95.44 82 ARG A O 1
ATOM 646 N N . PRO A 1 83 ? -11.586 -1.116 -19.984 1 95.06 83 PRO A N 1
ATOM 647 C CA . PRO A 1 83 ? -10.414 -1.854 -20.453 1 95.06 83 PRO A CA 1
ATOM 648 C C . PRO A 1 83 ? -10.336 -3.268 -19.875 1 95.06 83 PRO A C 1
ATOM 650 O O . PRO A 1 83 ? -10.758 -3.502 -18.75 1 95.06 83 PRO A O 1
ATOM 653 N N . ARG A 1 84 ? -9.773 -4.16 -20.672 1 94.19 84 ARG A N 1
ATOM 654 C CA . ARG A 1 84 ? -9.492 -5.5 -20.156 1 94.19 84 ARG A CA 1
ATOM 655 C C . ARG A 1 84 ? -8.352 -5.469 -19.156 1 94.19 84 ARG A C 1
ATOM 657 O O . ARG A 1 84 ? -7.359 -4.758 -19.344 1 94.19 84 ARG A O 1
ATOM 664 N N . MET A 1 85 ? -8.523 -6.176 -18.094 1 96.5 85 MET A N 1
ATOM 665 C CA . MET A 1 85 ? -7.422 -6.285 -17.141 1 96.5 85 MET A CA 1
ATOM 666 C C . MET A 1 85 ? -6.246 -7.043 -17.766 1 96.5 85 MET A C 1
ATOM 668 O O . MET A 1 85 ? -6.41 -8.164 -18.25 1 96.5 85 MET A O 1
ATOM 672 N N . PRO A 1 86 ? -5.09 -6.43 -17.766 1 95.56 86 PRO A N 1
ATOM 673 C CA . PRO A 1 86 ? -3.939 -7.176 -18.266 1 95.56 86 PRO A CA 1
ATOM 674 C C . PRO A 1 86 ? -3.662 -8.445 -17.469 1 95.56 86 PRO A C 1
ATOM 676 O O . PRO A 1 86 ? -3.846 -8.461 -16.25 1 95.56 86 PRO A O 1
ATOM 679 N N . GLU A 1 87 ? -3.246 -9.531 -18.156 1 96.5 87 GLU A N 1
ATOM 680 C CA . GLU A 1 87 ? -2.92 -10.773 -17.469 1 96.5 87 GLU A CA 1
ATOM 681 C C . GLU A 1 87 ? -1.859 -10.555 -16.391 1 96.5 87 GLU A C 1
ATOM 683 O O . GLU A 1 87 ? -0.815 -9.953 -16.656 1 96.5 87 GLU A O 1
ATOM 688 N N . GLY A 1 88 ? -2.143 -10.977 -15.195 1 96.94 88 GLY A N 1
ATOM 689 C CA . GLY A 1 88 ? -1.244 -10.82 -14.062 1 96.94 88 GLY A CA 1
ATOM 690 C C . GLY A 1 88 ? -1.653 -9.703 -13.125 1 96.94 88 GLY A C 1
ATOM 691 O O . GLY A 1 88 ? -1.247 -9.688 -11.961 1 96.94 88 GLY A O 1
ATOM 692 N N . HIS A 1 89 ? -2.453 -8.758 -13.555 1 98.06 89 HIS A N 1
ATOM 693 C CA . HIS A 1 89 ? -2.785 -7.578 -12.766 1 98.06 89 HIS A CA 1
ATOM 694 C C . HIS A 1 89 ? -3.805 -7.914 -11.68 1 98.06 89 HIS A C 1
ATOM 696 O O . HIS A 1 89 ? -3.988 -7.145 -10.734 1 98.06 89 HIS A O 1
ATOM 702 N N . HIS A 1 90 ? -4.449 -9.102 -11.758 1 98.19 90 HIS A N 1
ATOM 703 C CA . HIS A 1 90 ? -5.387 -9.492 -10.711 1 98.19 90 HIS A CA 1
ATOM 704 C C . HIS A 1 90 ? -4.684 -9.625 -9.367 1 98.19 90 HIS A C 1
ATOM 706 O O . HIS A 1 90 ? -5.328 -9.578 -8.312 1 98.19 90 HIS A O 1
ATOM 712 N N . ILE A 1 91 ? -3.361 -9.719 -9.383 1 98.19 91 ILE A N 1
ATOM 713 C CA . ILE A 1 91 ? -2.549 -9.922 -8.188 1 98.19 91 ILE A CA 1
ATOM 714 C C . ILE A 1 91 ? -2.646 -8.703 -7.281 1 98.19 91 ILE A C 1
ATOM 716 O O . ILE A 1 91 ? -2.486 -8.812 -6.062 1 98.19 91 ILE A O 1
ATOM 720 N N . VAL A 1 92 ? -2.939 -7.531 -7.824 1 98.56 92 VAL A N 1
ATOM 721 C CA . VAL A 1 92 ? -2.939 -6.312 -7.02 1 98.56 92 VAL A CA 1
ATOM 722 C C . VAL A 1 92 ? -4.375 -5.922 -6.68 1 98.56 92 VAL A C 1
ATOM 724 O O . VAL A 1 92 ? -4.641 -4.777 -6.301 1 98.56 92 VAL A O 1
ATOM 727 N N . TYR A 1 93 ? -5.281 -6.801 -6.855 1 98.38 93 TYR A N 1
ATOM 728 C CA . TYR A 1 93 ? -6.656 -6.672 -6.379 1 98.38 93 TYR A CA 1
ATOM 729 C C . TYR A 1 93 ? -6.934 -7.656 -5.25 1 98.38 93 TYR A C 1
ATOM 731 O O . TYR A 1 93 ? -6.141 -8.57 -5.004 1 98.38 93 TYR A O 1
ATOM 739 N N . PHE A 1 94 ? -8 -7.391 -4.504 1 97.62 94 PHE A N 1
ATOM 740 C CA . PHE A 1 94 ? -8.484 -8.242 -3.42 1 97.62 94 PHE A CA 1
ATOM 741 C C . PHE A 1 94 ? -7.461 -8.32 -2.297 1 97.62 94 PHE A C 1
ATOM 743 O O . PHE A 1 94 ? -7.07 -9.414 -1.885 1 97.62 94 PHE A O 1
ATOM 750 N N . PRO A 1 95 ? -7.023 -7.191 -1.826 1 96.38 95 PRO A N 1
ATOM 751 C CA . PRO A 1 95 ? -6.082 -7.203 -0.702 1 96.38 95 PRO A CA 1
ATOM 752 C C . PRO A 1 95 ? -6.621 -7.957 0.51 1 96.38 95 PRO A C 1
ATOM 754 O O . PRO A 1 95 ? -7.836 -8.031 0.708 1 96.38 95 PRO A O 1
ATOM 757 N N . PRO A 1 96 ? -5.703 -8.555 1.299 1 92.25 96 PRO A N 1
ATOM 758 C CA . PRO A 1 96 ? -6.168 -9.172 2.539 1 92.25 96 PRO A CA 1
ATOM 759 C C . PRO A 1 96 ? -6.918 -8.203 3.443 1 92.25 96 PRO A C 1
ATOM 761 O O . PRO A 1 96 ? -6.473 -7.07 3.645 1 92.25 96 PRO A O 1
ATOM 764 N N . GLN A 1 97 ? -8.008 -8.648 3.914 1 90.38 97 GLN A N 1
ATOM 765 C CA . GLN A 1 97 ? -8.891 -7.797 4.699 1 90.38 97 GLN A CA 1
ATOM 766 C C . GLN A 1 97 ? -8.969 -8.273 6.148 1 90.38 97 GLN A C 1
ATOM 768 O O . GLN A 1 97 ? -10.039 -8.625 6.637 1 90.38 97 GLN A O 1
ATOM 773 N N . VAL A 1 98 ? -7.832 -8.383 6.73 1 88.31 98 VAL A N 1
ATOM 774 C CA . VAL A 1 98 ? -7.703 -8.781 8.125 1 88.31 98 VAL A CA 1
ATOM 775 C C . VAL A 1 98 ? -7.238 -7.59 8.961 1 88.31 98 VAL A C 1
ATOM 777 O O . VAL A 1 98 ? -6.602 -6.668 8.445 1 88.31 98 VAL A O 1
ATOM 780 N N . SER A 1 99 ? -7.539 -7.633 10.219 1 88 99 SER A N 1
ATOM 781 C CA . SER A 1 99 ? -7.102 -6.566 11.109 1 88 99 SER A CA 1
ATOM 782 C C . SER A 1 99 ? -5.621 -6.711 11.461 1 88 99 SER A C 1
ATOM 784 O O . SER A 1 99 ? -5.012 -7.746 11.18 1 88 99 SER A O 1
ATOM 786 N N . LEU A 1 100 ? -5.09 -5.707 12.023 1 85.69 100 LEU A N 1
ATOM 787 C CA . LEU A 1 100 ? -3.689 -5.699 12.43 1 85.69 100 LEU A CA 1
ATOM 788 C C . LEU A 1 100 ? -3.404 -6.824 13.422 1 85.69 100 LEU A C 1
ATOM 790 O O . LEU A 1 100 ? -2.34 -7.445 13.375 1 85.69 100 LEU A O 1
ATOM 794 N N . SER A 1 101 ? -4.32 -7.133 14.266 1 84.5 101 SER A N 1
ATOM 795 C CA . SER A 1 101 ? -4.133 -8.125 15.32 1 84.5 101 SER A CA 1
ATOM 796 C C . SER A 1 101 ? -4.133 -9.539 14.758 1 84.5 101 SER A C 1
ATOM 798 O O . SER A 1 101 ? -3.729 -10.484 15.438 1 84.5 101 SER A O 1
ATOM 800 N N . GLU A 1 102 ? -4.516 -9.68 13.516 1 87.31 102 GLU A N 1
ATOM 801 C CA . GLU A 1 102 ? -4.617 -10.992 12.891 1 87.31 102 GLU A CA 1
ATOM 802 C C . GLU A 1 102 ? -3.369 -11.312 12.078 1 87.31 102 GLU A C 1
ATOM 804 O O . GLU A 1 102 ? -3.303 -12.359 11.422 1 87.31 102 GLU A O 1
ATOM 809 N N . LEU A 1 103 ? -2.441 -10.477 12.141 1 90.38 103 LEU A N 1
ATOM 810 C CA . LEU A 1 103 ? -1.195 -10.727 11.422 1 90.38 103 LEU A CA 1
ATOM 811 C C . LEU A 1 103 ? -0.227 -11.531 12.281 1 90.38 103 LEU A C 1
ATOM 813 O O . LEU A 1 103 ? -0.193 -11.383 13.5 1 90.38 103 LEU A O 1
ATOM 817 N N . LEU A 1 104 ? 0.508 -12.391 11.688 1 92.56 104 LEU A N 1
ATOM 818 C CA . LEU A 1 104 ? 1.609 -13.102 12.32 1 92.56 104 LEU A CA 1
ATOM 819 C C . LEU A 1 104 ? 2.801 -12.18 12.547 1 92.56 104 LEU A C 1
ATOM 821 O O . LEU A 1 104 ? 2.857 -11.086 11.992 1 92.56 104 LEU A O 1
ATOM 825 N N . PRO A 1 105 ? 3.803 -12.586 13.289 1 90.06 105 PRO A N 1
ATOM 826 C CA . PRO A 1 105 ? 4.949 -11.734 13.602 1 90.06 105 PRO A CA 1
ATOM 827 C C . PRO A 1 105 ? 5.719 -11.305 12.352 1 90.06 105 PRO A C 1
ATOM 829 O O . PRO A 1 105 ? 6.344 -10.234 12.344 1 90.06 105 PRO A O 1
ATOM 832 N N . ASP A 1 106 ? 5.66 -12.094 11.336 1 92.19 106 ASP A N 1
ATOM 833 C CA . ASP A 1 106 ? 6.41 -11.742 10.133 1 92.19 106 ASP A CA 1
ATOM 834 C C . ASP A 1 106 ? 5.574 -10.867 9.203 1 92.19 106 ASP A C 1
ATOM 836 O O . ASP A 1 106 ? 5.992 -10.57 8.078 1 92.19 106 ASP A O 1
ATOM 840 N N . GLY A 1 107 ? 4.344 -10.547 9.625 1 92.75 107 GLY A N 1
ATOM 841 C CA . GLY A 1 107 ? 3.506 -9.625 8.875 1 92.75 107 GLY A CA 1
ATOM 842 C C . GLY A 1 107 ? 2.506 -10.328 7.973 1 92.75 107 GLY A C 1
ATOM 843 O O . GLY A 1 107 ? 1.637 -9.68 7.383 1 92.75 107 GLY A O 1
ATOM 844 N N . THR A 1 108 ? 2.602 -11.633 7.805 1 93.31 108 THR A N 1
ATOM 845 C CA . THR A 1 108 ? 1.647 -12.375 6.984 1 93.31 108 THR A CA 1
ATOM 846 C C . THR A 1 108 ? 0.4 -12.719 7.793 1 93.31 108 THR A C 1
ATOM 848 O O . THR A 1 108 ? 0.367 -12.531 9.008 1 93.31 108 THR A O 1
ATOM 851 N N . ASP A 1 109 ? -0.633 -13.156 7.098 1 88.44 109 ASP A N 1
ATOM 852 C CA . ASP A 1 109 ? -1.881 -13.477 7.785 1 88.44 109 ASP A CA 1
ATOM 853 C C . ASP A 1 109 ? -1.938 -14.953 8.156 1 88.44 109 ASP A C 1
ATOM 855 O O . ASP A 1 109 ? -1.067 -15.734 7.77 1 88.44 109 ASP A O 1
ATOM 859 N N . THR A 1 110 ? -2.965 -15.375 8.875 1 90.06 110 THR A N 1
ATOM 860 C CA . THR A 1 110 ? -3.078 -16.719 9.43 1 90.06 110 THR A CA 1
ATOM 861 C C . THR A 1 110 ? -3.961 -17.594 8.539 1 90.06 110 THR A C 1
ATOM 863 O O . THR A 1 110 ? -4.16 -18.781 8.828 1 90.06 110 THR A O 1
ATOM 866 N N . LEU A 1 111 ? -4.438 -17.125 7.477 1 90.31 111 LEU A N 1
ATOM 867 C CA . LEU A 1 111 ? -5.496 -17.766 6.711 1 90.31 111 LEU A CA 1
ATOM 868 C C . LEU A 1 111 ? -5.012 -19.109 6.145 1 90.31 111 LEU A C 1
ATOM 870 O O . LEU A 1 111 ? -5.777 -20.062 6.07 1 90.31 111 LEU A O 1
ATOM 874 N N . HIS A 1 112 ? -3.738 -19.156 5.809 1 94 112 HIS A N 1
ATOM 875 C CA . HIS A 1 112 ? -3.203 -20.359 5.16 1 94 112 HIS A CA 1
ATOM 876 C C . HIS A 1 112 ? -2.141 -21.016 6.023 1 94 112 HIS A C 1
ATOM 878 O O . HIS A 1 112 ? -1.522 -22 5.605 1 94 112 HIS A O 1
ATOM 884 N N . TYR A 1 113 ? -1.98 -20.469 7.246 1 93.94 113 TYR A N 1
ATOM 885 C CA . TYR A 1 113 ? -0.912 -20.859 8.164 1 93.94 113 TYR A CA 1
ATOM 886 C C . TYR A 1 113 ? -1.201 -22.219 8.797 1 93.94 113 TYR A C 1
ATOM 888 O O . TYR A 1 113 ? -2.252 -22.406 9.414 1 93.94 113 TYR A O 1
ATOM 896 N N . PRO A 1 114 ? -0.275 -23.188 8.664 1 95.06 114 PRO A N 1
ATOM 897 C CA . PRO A 1 114 ? -0.517 -24.484 9.273 1 95.06 114 PRO A CA 1
ATOM 898 C C . PRO A 1 114 ? -0.296 -24.484 10.781 1 95.06 114 PRO A C 1
ATOM 900 O O . PRO A 1 114 ? -0.718 -25.406 11.477 1 95.06 114 PRO A O 1
ATOM 903 N N . GLY A 1 115 ? 0.431 -23.422 11.312 1 92.81 115 GLY A N 1
ATOM 904 C CA . GLY A 1 115 ? 0.73 -23.359 12.734 1 92.81 115 GLY A CA 1
ATOM 905 C C . GLY A 1 115 ? 2.186 -23.641 13.055 1 92.81 115 GLY A C 1
ATOM 906 O O . GLY A 1 115 ? 2.967 -23.984 12.164 1 92.81 115 GLY A O 1
ATOM 907 N N . GLU A 1 116 ? 2.52 -23.531 14.266 1 91.31 116 GLU A N 1
ATOM 908 C CA . GLU A 1 116 ? 3.857 -23.891 14.727 1 91.31 116 GLU A CA 1
ATOM 909 C C . GLU A 1 116 ? 4.137 -25.375 14.516 1 91.31 116 GLU A C 1
ATOM 911 O O . GLU A 1 116 ? 3.232 -26.203 14.617 1 91.31 116 GLU A O 1
ATOM 916 N N . PRO A 1 117 ? 5.387 -25.641 14.172 1 93.19 117 PRO A N 1
ATOM 917 C CA . PRO A 1 117 ? 6.621 -24.844 14.148 1 93.19 117 PRO A CA 1
ATOM 918 C C . PRO A 1 117 ? 6.93 -24.281 12.766 1 93.19 117 PRO A C 1
ATOM 920 O O . PRO A 1 117 ? 8.062 -23.844 12.508 1 93.19 117 PRO A O 1
ATOM 923 N N . PHE A 1 118 ? 6.004 -24.297 11.898 1 94.75 118 PHE A N 1
ATOM 924 C CA . PHE A 1 118 ? 6.223 -23.875 10.523 1 94.75 118 PHE A CA 1
ATOM 925 C C . PHE A 1 118 ? 5.98 -22.375 10.383 1 94.75 118 PHE A C 1
ATOM 927 O O . PHE A 1 118 ? 4.941 -21.953 9.867 1 94.75 118 PHE A O 1
ATOM 934 N N . THR A 1 119 ? 6.992 -21.547 10.688 1 94.06 119 THR A N 1
ATOM 935 C CA . THR A 1 119 ? 6.773 -20.109 10.852 1 94.06 119 THR A CA 1
ATOM 936 C C . THR A 1 119 ? 7.336 -19.344 9.664 1 94.06 119 THR A C 1
ATOM 938 O O . THR A 1 119 ? 7.133 -18.125 9.547 1 94.06 119 THR A O 1
ATOM 941 N N . ARG A 1 120 ? 8.07 -20.016 8.805 1 95.19 120 ARG A N 1
ATOM 942 C CA . ARG A 1 120 ? 8.594 -19.375 7.609 1 95.19 120 ARG A CA 1
ATOM 943 C C . ARG A 1 120 ? 7.758 -19.734 6.387 1 95.19 120 ARG A C 1
ATOM 945 O O . ARG A 1 120 ? 7.293 -20.859 6.254 1 95.19 120 ARG A O 1
ATOM 952 N N . ARG A 1 121 ? 7.582 -18.781 5.531 1 95.75 121 ARG A N 1
ATOM 953 C CA . ARG A 1 121 ? 6.68 -18.969 4.402 1 95.75 121 ARG A CA 1
ATOM 954 C C . ARG A 1 121 ? 7.32 -18.469 3.105 1 95.75 121 ARG A C 1
ATOM 956 O O . ARG A 1 121 ? 7.957 -17.422 3.078 1 95.75 121 ARG A O 1
ATOM 963 N N . LEU A 1 122 ? 7.191 -19.281 2.045 1 95.56 122 LEU A N 1
ATOM 964 C CA . LEU A 1 122 ? 7.648 -18.891 0.718 1 95.56 122 LEU A CA 1
ATOM 965 C C . LEU A 1 122 ? 6.59 -19.188 -0.337 1 95.56 122 LEU A C 1
ATOM 967 O O . LEU A 1 122 ? 5.734 -20.047 -0.132 1 95.56 122 LEU A O 1
ATOM 971 N N . TRP A 1 123 ? 6.629 -18.469 -1.4 1 97.44 123 TRP A N 1
ATOM 972 C CA . TRP A 1 123 ? 5.816 -18.688 -2.592 1 97.44 123 TRP A CA 1
ATOM 973 C C . TRP A 1 123 ? 6.523 -19.609 -3.576 1 97.44 123 TRP A C 1
ATOM 975 O O . TRP A 1 123 ? 7.496 -19.219 -4.219 1 97.44 123 TRP A O 1
ATOM 985 N N . ALA A 1 124 ? 6.043 -20.812 -3.748 1 96.88 124 ALA A N 1
ATOM 986 C CA . ALA A 1 124 ? 6.766 -21.844 -4.496 1 96.88 124 ALA A CA 1
ATOM 987 C C . ALA A 1 124 ? 6.371 -21.828 -5.969 1 96.88 124 ALA A C 1
ATOM 989 O O . ALA A 1 124 ? 7.102 -22.344 -6.82 1 96.88 124 ALA A O 1
ATOM 990 N N . GLY A 1 125 ? 5.23 -21.359 -6.285 1 98.19 125 GLY A N 1
ATOM 991 C CA . GLY A 1 125 ? 4.738 -21.359 -7.652 1 98.19 125 GLY A CA 1
ATOM 992 C C . GLY A 1 125 ? 3.227 -21.469 -7.742 1 98.19 125 GLY A C 1
ATOM 993 O O . GLY A 1 125 ? 2.516 -21.078 -6.812 1 98.19 125 GLY A O 1
ATOM 994 N N . GLY A 1 126 ? 2.807 -21.859 -8.906 1 98.25 126 GLY A N 1
ATOM 995 C CA . GLY A 1 126 ? 1.376 -22.016 -9.125 1 98.25 126 GLY A CA 1
ATOM 996 C C . GLY A 1 126 ? 0.984 -21.938 -10.586 1 98.25 126 GLY A C 1
ATOM 997 O O . GLY A 1 126 ? 1.787 -22.25 -11.469 1 98.25 126 GLY A O 1
ATOM 998 N N . SER A 1 127 ? -0.301 -21.703 -10.75 1 98.31 127 SER A N 1
ATOM 999 C CA . SER A 1 127 ? -0.856 -21.562 -12.094 1 98.31 127 SER A CA 1
ATOM 1000 C C . SER A 1 127 ? -2.008 -20.562 -12.102 1 98.31 127 SER A C 1
ATOM 1002 O O . SER A 1 127 ? -2.613 -20.281 -11.062 1 98.31 127 SER A O 1
ATOM 1004 N N . VAL A 1 128 ? -2.195 -19.953 -13.227 1 97.69 128 VAL A N 1
ATOM 1005 C CA . VAL A 1 128 ? -3.311 -19.047 -13.422 1 97.69 128 VAL A CA 1
ATOM 1006 C C . VAL A 1 128 ? -4.027 -19.375 -14.734 1 97.69 128 VAL A C 1
ATOM 1008 O O . VAL A 1 128 ? -3.385 -19.531 -15.773 1 97.69 128 VAL A O 1
ATOM 1011 N N . ASN A 1 129 ? -5.27 -19.547 -14.625 1 96.69 129 ASN A N 1
ATOM 1012 C CA . ASN A 1 129 ? -6.145 -19.703 -15.781 1 96.69 129 ASN A CA 1
ATOM 1013 C C . ASN A 1 129 ? -7.035 -18.484 -15.992 1 96.69 129 ASN A C 1
ATOM 1015 O O . ASN A 1 129 ? -7.859 -18.156 -15.133 1 96.69 129 ASN A O 1
ATOM 1019 N N . PHE A 1 130 ? -6.805 -17.766 -17.078 1 95.88 130 PHE A N 1
ATOM 1020 C CA . PHE A 1 130 ? -7.641 -16.641 -17.453 1 95.88 130 PHE A CA 1
ATOM 1021 C C . PHE A 1 130 ? -8.836 -17.094 -18.281 1 95.88 130 PHE A C 1
ATOM 1023 O O . PHE A 1 130 ? -8.734 -17.203 -19.516 1 95.88 130 PHE A O 1
ATOM 1030 N N . VAL A 1 131 ? -9.969 -17.156 -17.547 1 91 131 VAL A N 1
ATOM 1031 C CA . VAL A 1 131 ? -11.164 -17.703 -18.188 1 91 131 VAL A CA 1
ATOM 1032 C C . VAL A 1 131 ? -11.781 -16.656 -19.109 1 91 131 VAL A C 1
ATOM 1034 O O . VAL A 1 131 ? -11.969 -15.5 -18.703 1 91 131 VAL A O 1
ATOM 1037 N N . THR A 1 132 ? -12.242 -16.875 -20.312 1 78 132 THR A N 1
ATOM 1038 C CA . THR A 1 132 ? -12.93 -16.078 -21.312 1 78 132 THR A CA 1
ATOM 1039 C C . THR A 1 132 ? -12.305 -14.688 -21.422 1 78 132 THR A C 1
ATOM 1041 O O . THR A 1 132 ? -13.016 -13.68 -21.406 1 78 132 THR A O 1
ATOM 1044 N N . GLY A 1 133 ? -11.016 -14.555 -21.391 1 75.62 133 GLY A N 1
ATOM 1045 C CA . GLY A 1 133 ? -10.305 -13.32 -21.641 1 75.62 133 GLY A CA 1
ATOM 1046 C C . GLY A 1 133 ? -10.086 -12.492 -20.391 1 75.62 133 GLY A C 1
ATOM 1047 O O . GLY A 1 133 ? -9.5 -11.406 -20.453 1 75.62 133 GLY A O 1
ATOM 1048 N N . GLY A 1 134 ? -10.57 -12.898 -19.234 1 80.88 134 GLY A N 1
ATOM 1049 C CA . GLY A 1 134 ? -10.297 -12.227 -17.969 1 80.88 134 GLY A CA 1
ATOM 1050 C C . GLY A 1 134 ? -11.289 -11.125 -17.656 1 80.88 134 GLY A C 1
ATOM 1051 O O . GLY A 1 134 ? -12.219 -10.875 -18.422 1 80.88 134 GLY A O 1
ATOM 1052 N N . PRO A 1 135 ? -11.117 -10.492 -16.562 1 92.75 135 PRO A N 1
ATOM 1053 C CA . PRO A 1 135 ? -12.055 -9.469 -16.094 1 92.75 135 PRO A CA 1
ATOM 1054 C C . PRO A 1 135 ? -11.867 -8.133 -16.812 1 92.75 135 PRO A C 1
ATOM 1056 O O . PRO A 1 135 ? -10.805 -7.887 -17.391 1 92.75 135 PRO A O 1
ATOM 1059 N N . VAL A 1 136 ? -12.945 -7.371 -16.797 1 95.94 136 VAL A N 1
ATOM 1060 C CA . VAL A 1 136 ? -12.945 -6.004 -17.312 1 95.94 136 VAL A CA 1
ATOM 1061 C C . VAL A 1 136 ? -12.883 -5.016 -16.141 1 95.94 136 VAL A C 1
ATOM 1063 O O . VAL A 1 136 ? -13.5 -5.238 -15.102 1 95.94 136 VAL A O 1
ATOM 1066 N N . LEU A 1 137 ? -12.117 -3.984 -16.344 1 97.5 137 LEU A N 1
ATOM 1067 C CA . LEU A 1 137 ? -11.984 -2.955 -15.312 1 97.5 137 LEU A CA 1
ATOM 1068 C C . LEU A 1 137 ? -13.016 -1.851 -15.516 1 97.5 137 LEU A C 1
ATOM 1070 O O . LEU A 1 137 ? -12.672 -0.742 -15.938 1 97.5 137 LEU A O 1
ATOM 1074 N N . ASP A 1 138 ? -14.234 -2.141 -15.078 1 97.25 138 ASP A N 1
ATOM 1075 C CA . ASP A 1 138 ? -15.352 -1.23 -15.32 1 97.25 138 ASP A CA 1
ATOM 1076 C C . ASP A 1 138 ? -15.922 -0.707 -14 1 97.25 138 ASP A C 1
ATOM 1078 O O . ASP A 1 138 ? -17.031 -0.158 -13.977 1 97.25 138 ASP A O 1
ATOM 1082 N N . GLY A 1 139 ? -15.211 -0.962 -12.914 1 97.12 139 GLY A N 1
ATOM 1083 C CA . GLY A 1 139 ? -15.648 -0.453 -11.625 1 97.12 139 GLY A CA 1
ATOM 1084 C C . GLY A 1 139 ? -16.656 -1.354 -10.938 1 97.12 139 GLY A C 1
ATOM 1085 O O . GLY A 1 139 ? -17.125 -1.037 -9.844 1 97.12 139 GLY A O 1
ATOM 1086 N N . SER A 1 140 ? -16.922 -2.504 -11.461 1 96.69 140 SER A N 1
ATOM 1087 C CA . SER A 1 140 ? -17.922 -3.414 -10.906 1 96.69 140 SER A CA 1
ATOM 1088 C C . SER A 1 140 ? -17.391 -4.105 -9.648 1 96.69 140 SER A C 1
ATOM 1090 O O . SER A 1 140 ? -16.172 -4.223 -9.461 1 96.69 140 SER A O 1
ATOM 1092 N N . ARG A 1 141 ? -18.359 -4.523 -8.82 1 97.12 141 ARG A N 1
ATOM 1093 C CA . ARG A 1 141 ? -18.016 -5.316 -7.645 1 97.12 141 ARG A CA 1
ATOM 1094 C C . ARG A 1 141 ? -17.594 -6.727 -8.039 1 97.12 141 ARG A C 1
ATOM 1096 O O . ARG A 1 141 ? -18.141 -7.309 -8.977 1 97.12 141 ARG A O 1
ATOM 1103 N N . ALA A 1 142 ? -16.609 -7.266 -7.41 1 97.5 142 ALA A N 1
ATOM 1104 C CA . ALA A 1 142 ? -16.094 -8.609 -7.648 1 97.5 142 ALA A CA 1
ATOM 1105 C C . ALA A 1 142 ? -15.68 -9.281 -6.344 1 97.5 142 ALA A C 1
ATOM 1107 O O . ALA A 1 142 ? -15.703 -8.656 -5.281 1 97.5 142 ALA A O 1
ATOM 1108 N N . VAL A 1 143 ? -15.43 -10.57 -6.43 1 97.19 143 VAL A N 1
ATOM 1109 C CA . VAL A 1 143 ? -15.062 -11.32 -5.238 1 97.19 143 VAL A CA 1
ATOM 1110 C C . VAL A 1 143 ? -13.938 -12.297 -5.566 1 97.19 143 VAL A C 1
ATOM 1112 O O . VAL A 1 143 ? -13.812 -12.75 -6.707 1 97.19 143 VAL A O 1
ATOM 1115 N N . CYS A 1 144 ? -13.078 -12.539 -4.676 1 97.25 144 CYS A N 1
ATOM 1116 C CA . CYS A 1 144 ? -12.094 -13.617 -4.684 1 97.25 144 CYS A CA 1
ATOM 1117 C C . CYS A 1 144 ? -12.398 -14.633 -3.586 1 97.25 144 CYS A C 1
ATOM 1119 O O . CYS A 1 144 ? -12.43 -14.281 -2.404 1 97.25 144 CYS A O 1
ATOM 1121 N N . ILE A 1 145 ? -12.609 -15.844 -3.965 1 96.5 145 ILE A N 1
ATOM 1122 C CA . ILE A 1 145 ? -12.836 -16.938 -3.023 1 96.5 145 ILE A CA 1
ATOM 1123 C C . ILE A 1 145 ? -11.609 -17.844 -2.967 1 96.5 145 ILE A C 1
ATOM 1125 O O . ILE A 1 145 ? -11.172 -18.375 -3.99 1 96.5 145 ILE A O 1
ATOM 1129 N N . GLU A 1 146 ? -11.125 -17.938 -1.799 1 95.94 146 GLU A N 1
ATOM 1130 C CA . GLU A 1 146 ? -9.969 -18.812 -1.615 1 95.94 146 GLU A CA 1
ATOM 1131 C C . GLU A 1 146 ? -10.367 -20.109 -0.917 1 95.94 146 GLU A C 1
ATOM 1133 O O . GLU A 1 146 ? -11.211 -20.109 -0.02 1 95.94 146 GLU A O 1
ATOM 1138 N N . THR A 1 147 ? -9.758 -21.188 -1.352 1 95.44 147 THR A N 1
ATOM 1139 C CA . THR A 1 147 ? -9.938 -22.5 -0.742 1 95.44 147 THR A CA 1
ATOM 1140 C C . THR A 1 147 ? -8.594 -23.203 -0.57 1 95.44 147 THR A C 1
ATOM 1142 O O . THR A 1 147 ? -7.805 -23.281 -1.514 1 95.44 147 THR A O 1
ATOM 1145 N N . ASN A 1 148 ? -8.328 -23.578 0.673 1 96.06 148 ASN A N 1
ATOM 1146 C CA . ASN A 1 148 ? -7.199 -24.484 0.864 1 96.06 148 ASN A CA 1
ATOM 1147 C C . ASN A 1 148 ? -7.508 -25.891 0.35 1 96.06 148 ASN A C 1
ATOM 1149 O O . ASN A 1 148 ? -8.172 -26.672 1.03 1 96.06 148 ASN A O 1
ATOM 1153 N N . ARG A 1 149 ? -6.965 -26.25 -0.79 1 95.69 149 ARG A N 1
ATOM 1154 C CA . ARG A 1 149 ? -7.387 -27.469 -1.479 1 95.69 149 ARG A CA 1
ATOM 1155 C C . ARG A 1 149 ? -6.602 -28.672 -0.988 1 95.69 149 ARG A C 1
ATOM 1157 O O . ARG A 1 149 ? -7.105 -29.797 -1.006 1 95.69 149 ARG A O 1
ATOM 1164 N N . ASP A 1 150 ? -5.344 -28.391 -0.607 1 95.5 150 ASP A N 1
ATOM 1165 C CA . ASP A 1 150 ? -4.5 -29.531 -0.235 1 95.5 150 ASP A CA 1
ATOM 1166 C C . ASP A 1 150 ? -3.357 -29.078 0.673 1 95.5 150 ASP A C 1
ATOM 1168 O O . ASP A 1 150 ? -2.949 -27.922 0.644 1 95.5 150 ASP A O 1
ATOM 1172 N N . VAL A 1 151 ? -2.924 -30 1.492 1 96.69 151 VAL A N 1
ATOM 1173 C CA . VAL A 1 151 ? -1.763 -29.812 2.357 1 96.69 151 VAL A CA 1
ATOM 1174 C C . VAL A 1 151 ? -0.881 -31.062 2.316 1 96.69 151 VAL A C 1
ATOM 1176 O O . VAL A 1 151 ? -1.367 -32.188 2.502 1 96.69 151 VAL A O 1
ATOM 1179 N N . THR A 1 152 ? 0.344 -30.859 2.088 1 95.88 152 THR A N 1
ATOM 1180 C CA . THR A 1 152 ? 1.294 -31.969 2.035 1 95.88 152 THR A CA 1
ATOM 1181 C C . THR A 1 152 ? 2.492 -31.688 2.941 1 95.88 152 THR A C 1
ATOM 1183 O O . THR A 1 152 ? 2.996 -30.578 2.99 1 95.88 152 THR A O 1
ATOM 1186 N N . LEU A 1 153 ? 2.836 -32.656 3.676 1 95.06 153 LEU A N 1
ATOM 1187 C CA . LEU A 1 153 ? 4.047 -32.625 4.492 1 95.06 153 LEU A CA 1
ATOM 1188 C C . LEU A 1 153 ? 5.191 -33.344 3.799 1 95.06 153 LEU A C 1
ATOM 1190 O O . LEU A 1 153 ? 5.039 -34.5 3.373 1 95.06 153 LEU A O 1
ATOM 1194 N N . LYS A 1 154 ? 6.285 -32.656 3.664 1 94.12 154 LYS A N 1
ATOM 1195 C CA . LYS A 1 154 ? 7.465 -33.219 3.025 1 94.12 154 LYS A CA 1
ATOM 1196 C C . LYS A 1 154 ? 8.695 -33.094 3.91 1 94.12 154 LYS A C 1
ATOM 1198 O O . LYS A 1 154 ? 8.781 -32.156 4.715 1 94.12 154 LYS A O 1
ATOM 1203 N N . GLY A 1 155 ? 9.602 -34 3.74 1 91.5 155 GLY A N 1
ATOM 1204 C CA . GLY A 1 155 ? 10.859 -33.906 4.465 1 91.5 155 GLY A CA 1
ATOM 1205 C C . GLY A 1 155 ? 10.812 -34.562 5.824 1 91.5 155 GLY A C 1
ATOM 1206 O O . GLY A 1 155 ? 9.805 -35.188 6.184 1 91.5 155 GLY A O 1
ATOM 1207 N N . LYS A 1 156 ? 12.062 -34.531 6.539 1 88.75 156 LYS A N 1
ATOM 1208 C CA . LYS A 1 156 ? 12.195 -35.125 7.855 1 88.75 156 LYS A CA 1
ATOM 1209 C C . LYS A 1 156 ? 12.891 -34.188 8.836 1 88.75 156 LYS A C 1
ATOM 1211 O O . LYS A 1 156 ? 13.781 -33.438 8.453 1 88.75 156 LYS A O 1
ATOM 1216 N N . GLY A 1 157 ? 12.367 -34.312 10.062 1 84.19 157 GLY A N 1
ATOM 1217 C CA . GLY A 1 157 ? 13 -33.562 11.133 1 84.19 157 GLY A CA 1
ATOM 1218 C C . GLY A 1 157 ? 13 -32.062 10.883 1 84.19 157 GLY A C 1
ATOM 1219 O O . GLY A 1 157 ? 11.953 -31.484 10.602 1 84.19 157 GLY A O 1
ATOM 1220 N N . GLU A 1 158 ? 14.234 -31.5 10.844 1 83.38 158 GLU A N 1
ATOM 1221 C CA . GLU A 1 158 ? 14.391 -30.062 10.719 1 83.38 158 GLU A CA 1
ATOM 1222 C C . GLU A 1 158 ? 14.133 -29.594 9.289 1 83.38 158 GLU A C 1
ATOM 1224 O O . GLU A 1 158 ? 13.883 -28.406 9.047 1 83.38 158 GLU A O 1
ATOM 1229 N N . GLU A 1 159 ? 14.078 -30.484 8.391 1 87.69 159 GLU A N 1
ATOM 1230 C CA . GLU A 1 159 ? 13.906 -30.141 6.984 1 87.69 159 GLU A CA 1
ATOM 1231 C C . GLU A 1 159 ? 12.453 -30.312 6.547 1 87.69 159 GLU A C 1
ATOM 1233 O O . GLU A 1 159 ? 12.133 -30.203 5.363 1 87.69 159 GLU A O 1
ATOM 1238 N N . GLU A 1 160 ? 11.633 -30.562 7.516 1 92.56 160 GLU A N 1
ATOM 1239 C CA . GLU A 1 160 ? 10.219 -30.719 7.203 1 92.56 160 GLU A CA 1
ATOM 1240 C C . GLU A 1 160 ? 9.625 -29.406 6.66 1 92.56 160 GLU A C 1
ATOM 1242 O O . GLU A 1 160 ? 9.961 -28.328 7.141 1 92.56 160 GLU A O 1
ATOM 1247 N N . LYS A 1 161 ? 8.797 -29.609 5.633 1 95.75 161 LYS A N 1
ATOM 1248 C CA . LYS A 1 161 ? 8.078 -28.469 5.059 1 95.75 161 LYS A CA 1
ATOM 1249 C C . LYS A 1 161 ? 6.621 -28.828 4.777 1 95.75 161 LYS A C 1
ATOM 1251 O O . LYS A 1 161 ? 6.305 -29.984 4.477 1 95.75 161 LYS A O 1
ATOM 1256 N N . VAL A 1 162 ? 5.809 -27.922 4.953 1 97.06 162 VAL A N 1
ATOM 1257 C CA . VAL A 1 162 ? 4.387 -28.062 4.664 1 97.06 162 VAL A CA 1
ATOM 1258 C C . VAL A 1 162 ? 4.027 -27.281 3.41 1 97.06 162 VAL A C 1
ATOM 1260 O O . VAL A 1 162 ? 4.312 -26.078 3.322 1 97.06 162 VAL A O 1
ATOM 1263 N N . ILE A 1 163 ? 3.48 -27.938 2.441 1 97.5 163 ILE A N 1
ATOM 1264 C CA . ILE A 1 163 ? 3.025 -27.281 1.22 1 97.5 163 ILE A CA 1
ATOM 1265 C C . ILE A 1 163 ? 1.507 -27.109 1.254 1 97.5 163 ILE A C 1
ATOM 1267 O O . ILE A 1 163 ? 0.776 -28.094 1.391 1 97.5 163 ILE A O 1
ATOM 1271 N N . VAL A 1 164 ? 1.069 -25.922 1.162 1 97.94 164 VAL A N 1
ATOM 1272 C CA . VAL A 1 164 ? -0.357 -25.625 1.109 1 97.94 164 VAL A CA 1
ATOM 1273 C C . VAL A 1 164 ? -0.733 -25.156 -0.293 1 97.94 164 VAL A C 1
ATOM 1275 O O . VAL A 1 164 ? -0.169 -24.172 -0.8 1 97.94 164 VAL A O 1
ATOM 1278 N N . ARG A 1 165 ? -1.646 -25.859 -0.915 1 97.69 165 ARG A N 1
ATOM 1279 C CA . ARG A 1 165 ? -2.18 -25.469 -2.211 1 97.69 165 ARG A CA 1
ATOM 1280 C C . ARG A 1 165 ? -3.471 -24.672 -2.049 1 97.69 165 ARG A C 1
ATOM 1282 O O . ARG A 1 165 ? -4.453 -25.172 -1.505 1 97.69 165 ARG A O 1
ATOM 1289 N N . ILE A 1 166 ? -3.477 -23.469 -2.572 1 97.62 166 ILE A N 1
ATOM 1290 C CA . ILE A 1 166 ? -4.609 -22.562 -2.432 1 97.62 166 ILE A CA 1
ATOM 1291 C C . ILE A 1 166 ? -5.238 -22.312 -3.799 1 97.62 166 ILE A C 1
ATOM 1293 O O . ILE A 1 166 ? -4.551 -21.891 -4.738 1 97.62 166 ILE A O 1
ATOM 1297 N N . GLU A 1 167 ? -6.508 -22.594 -3.9 1 97.5 167 GLU A N 1
ATOM 1298 C CA . GLU A 1 167 ? -7.254 -22.188 -5.09 1 97.5 167 GLU A CA 1
ATOM 1299 C C . GLU A 1 167 ? -7.926 -20.828 -4.883 1 97.5 167 GLU A C 1
ATOM 1301 O O . GLU A 1 167 ? -8.578 -20.609 -3.861 1 97.5 167 GLU A O 1
ATOM 1306 N N . ARG A 1 168 ? -7.746 -19.969 -5.793 1 97.31 168 ARG A N 1
ATOM 1307 C CA . ARG A 1 168 ? -8.43 -18.672 -5.82 1 97.31 168 ARG A CA 1
ATOM 1308 C C . ARG A 1 168 ? -9.336 -18.562 -7.043 1 97.31 168 ARG A C 1
ATOM 1310 O O . ARG A 1 168 ? -8.891 -18.75 -8.172 1 97.31 168 ARG A O 1
ATOM 1317 N N . ARG A 1 169 ? -10.562 -18.297 -6.809 1 97.25 169 ARG A N 1
ATOM 1318 C CA . ARG A 1 169 ? -11.539 -18.062 -7.859 1 97.25 169 ARG A CA 1
ATOM 1319 C C . ARG A 1 169 ? -12.047 -16.625 -7.82 1 97.25 169 ARG A C 1
ATOM 1321 O O . ARG A 1 169 ? -12.555 -16.156 -6.797 1 97.25 169 ARG A O 1
ATOM 1328 N N . ILE A 1 170 ? -11.922 -15.906 -8.914 1 97.25 170 ILE A N 1
ATOM 1329 C CA . ILE A 1 170 ? -12.273 -14.492 -8.992 1 97.25 170 ILE A CA 1
ATOM 1330 C C . ILE A 1 170 ? -13.398 -14.297 -10.008 1 97.25 170 ILE A C 1
ATOM 1332 O O . ILE A 1 170 ? -13.352 -14.844 -11.109 1 97.25 170 ILE A O 1
ATOM 1336 N N . GLY A 1 171 ? -14.367 -13.57 -9.633 1 96.56 171 GLY A N 1
ATOM 1337 C CA . GLY A 1 171 ? -15.484 -13.281 -10.516 1 96.56 171 GLY A CA 1
ATOM 1338 C C . GLY A 1 171 ? -16.297 -12.07 -10.078 1 96.56 171 GLY A C 1
ATOM 1339 O O . GLY A 1 171 ? -16.125 -11.57 -8.969 1 96.56 171 GLY A O 1
ATOM 1340 N N . ARG A 1 172 ? -17.156 -11.688 -10.945 1 95.38 172 ARG A N 1
ATOM 1341 C CA . ARG A 1 172 ? -18.031 -10.547 -10.672 1 95.38 172 ARG A CA 1
ATOM 1342 C C . ARG A 1 172 ? -19.172 -10.938 -9.734 1 95.38 172 ARG A C 1
ATOM 1344 O O . ARG A 1 172 ? -19.578 -12.102 -9.703 1 95.38 172 ARG A O 1
ATOM 1351 N N . VAL A 1 173 ? -19.609 -9.961 -8.992 1 96 173 VAL A N 1
ATOM 1352 C CA . VAL A 1 173 ? -20.781 -10.156 -8.141 1 96 173 VAL A CA 1
ATOM 1353 C C . VAL A 1 173 ? -21.703 -8.945 -8.242 1 96 173 VAL A C 1
ATOM 1355 O O . VAL A 1 173 ? -21.25 -7.832 -8.523 1 96 173 VAL A O 1
ATOM 1358 N N . SER A 1 174 ? -22.984 -9.211 -8.055 1 95.31 174 SER A N 1
ATOM 1359 C CA . SER A 1 174 ? -23.938 -8.109 -7.984 1 95.31 174 SER A CA 1
ATOM 1360 C C . SER A 1 174 ? -23.922 -7.453 -6.609 1 95.31 174 SER A C 1
ATOM 1362 O O . SER A 1 174 ? -23.703 -8.125 -5.598 1 95.31 174 SER A O 1
ATOM 1364 N N . GLU A 1 175 ? -24.203 -6.191 -6.695 1 94.81 175 GLU A N 1
ATOM 1365 C CA . GLU A 1 175 ? -24.375 -5.516 -5.414 1 94.81 175 GLU A CA 1
ATOM 1366 C C . GLU A 1 175 ? -25.484 -6.16 -4.59 1 94.81 175 GLU A C 1
ATOM 1368 O O . GLU A 1 175 ? -26.594 -6.391 -5.094 1 94.81 175 GLU A O 1
ATOM 1373 N N . GLY A 1 176 ? -25.234 -6.535 -3.354 1 90.44 176 GLY A N 1
ATOM 1374 C CA . GLY A 1 176 ? -26.234 -7.09 -2.459 1 90.44 176 GLY A CA 1
ATOM 1375 C C . GLY A 1 176 ? -26.406 -8.594 -2.604 1 90.44 176 GLY A C 1
ATOM 1376 O O . GLY A 1 176 ? -27.234 -9.203 -1.935 1 90.44 176 GLY A O 1
ATOM 1377 N N . GLU A 1 177 ? -25.656 -9.18 -3.512 1 93.56 177 GLU A N 1
ATOM 1378 C CA . GLU A 1 177 ? -25.734 -10.633 -3.65 1 93.56 177 GLU A CA 1
ATOM 1379 C C . GLU A 1 177 ? -25.328 -11.328 -2.352 1 93.56 177 GLU A C 1
ATOM 1381 O O . GLU A 1 177 ? -24.328 -10.961 -1.724 1 93.56 177 GLU A O 1
ATOM 1386 N N . GLY A 1 178 ? -26.094 -12.352 -1.961 1 92.19 178 GLY A N 1
ATOM 1387 C CA . GLY A 1 178 ? -25.828 -13.078 -0.732 1 92.19 178 GLY A CA 1
ATOM 1388 C C . GLY A 1 178 ? -24.562 -13.922 -0.806 1 92.19 178 GLY A C 1
ATOM 1389 O O . GLY A 1 178 ? -24.25 -14.484 -1.857 1 92.19 178 GLY A O 1
ATOM 1390 N N . ILE A 1 179 ? -23.969 -14.086 0.291 1 92.44 179 ILE A N 1
ATOM 1391 C CA . ILE A 1 179 ? -22.703 -14.797 0.39 1 92.44 179 ILE A CA 1
ATOM 1392 C C . ILE A 1 179 ? -22.891 -16.234 -0.08 1 92.44 179 ILE A C 1
ATOM 1394 O O . ILE A 1 179 ? -22.062 -16.766 -0.834 1 92.44 179 ILE A O 1
ATOM 1398 N N . GLU A 1 180 ? -23.891 -16.891 0.332 1 93.12 180 GLU A N 1
ATOM 1399 C CA . GLU A 1 180 ? -24.109 -18.281 -0.017 1 93.12 180 GLU A CA 1
ATOM 1400 C C . GLU A 1 180 ? -24.422 -18.438 -1.504 1 93.12 180 GLU A C 1
ATOM 1402 O O . GLU A 1 180 ? -24.047 -19.438 -2.119 1 93.12 180 GLU A O 1
ATOM 1407 N N . ASP A 1 181 ? -25.062 -17.516 -2.045 1 95.12 181 ASP A N 1
ATOM 1408 C CA . ASP A 1 181 ? -25.328 -17.531 -3.479 1 95.12 181 ASP A CA 1
ATOM 1409 C C . ASP A 1 181 ? -24.047 -17.375 -4.281 1 95.12 181 ASP A C 1
ATOM 1411 O O . ASP A 1 181 ? -23.844 -18.078 -5.281 1 95.12 181 ASP A O 1
ATOM 1415 N N . VAL A 1 182 ? -23.234 -16.453 -3.857 1 94.88 182 VAL A N 1
ATOM 1416 C CA . VAL A 1 182 ? -21.938 -16.25 -4.496 1 94.88 182 VAL A CA 1
ATOM 1417 C C . VAL A 1 182 ? -21.125 -17.547 -4.457 1 94.88 182 VAL A C 1
ATOM 1419 O O . VAL A 1 182 ? -20.594 -17.969 -5.477 1 94.88 182 VAL A O 1
ATOM 1422 N N . ARG A 1 183 ? -21.094 -18.203 -3.314 1 93.81 183 ARG A N 1
ATOM 1423 C CA . ARG A 1 183 ? -20.344 -19.453 -3.164 1 93.81 183 ARG A CA 1
ATOM 1424 C C . ARG A 1 183 ? -20.891 -20.531 -4.086 1 93.81 183 ARG A C 1
ATOM 1426 O O . ARG A 1 183 ? -20.125 -21.234 -4.746 1 93.81 183 ARG A O 1
ATOM 1433 N N . ALA A 1 184 ? -22.141 -20.625 -4.141 1 93.62 184 ALA A N 1
ATOM 1434 C CA . ALA A 1 184 ? -22.781 -21.656 -4.934 1 93.62 184 ALA A CA 1
ATOM 1435 C C . ALA A 1 184 ? -22.453 -21.5 -6.414 1 93.62 184 ALA A C 1
ATOM 1437 O O . ALA A 1 184 ? -22.297 -22.5 -7.129 1 93.62 184 ALA A O 1
ATOM 1438 N N . ARG A 1 185 ? -22.312 -20.281 -6.898 1 94.75 185 ARG A N 1
ATOM 1439 C CA . ARG A 1 185 ? -22.078 -20.016 -8.312 1 94.75 185 ARG A CA 1
ATOM 1440 C C . ARG A 1 185 ? -20.609 -20.172 -8.672 1 94.75 185 ARG A C 1
ATOM 1442 O O . ARG A 1 185 ? -20.266 -20.578 -9.789 1 94.75 185 ARG A O 1
ATOM 1449 N N . MET A 1 186 ? -19.844 -19.906 -7.715 1 93.75 186 MET A N 1
ATOM 1450 C CA . MET A 1 186 ? -18.438 -19.719 -8.062 1 93.75 186 MET A CA 1
ATOM 1451 C C . MET A 1 186 ? -17.609 -20.938 -7.645 1 93.75 186 MET A C 1
ATOM 1453 O O . MET A 1 186 ? -16.594 -21.25 -8.273 1 93.75 186 MET A O 1
ATOM 1457 N N . MET A 1 187 ? -18.016 -21.562 -6.574 1 91.44 187 MET A N 1
ATOM 1458 C CA . MET A 1 187 ? -17.219 -22.672 -6.074 1 91.44 187 MET A CA 1
ATOM 1459 C C . MET A 1 187 ? -17.578 -23.969 -6.801 1 91.44 187 MET A C 1
ATOM 1461 O O . MET A 1 187 ? -18.734 -24.203 -7.109 1 91.44 187 MET A O 1
ATOM 1465 N N . GLU A 1 188 ? -16.562 -24.719 -7.141 1 89.44 188 GLU A N 1
ATOM 1466 C CA . GLU A 1 188 ? -16.719 -26 -7.82 1 89.44 188 GLU A CA 1
ATOM 1467 C C . GLU A 1 188 ? -15.906 -27.094 -7.137 1 89.44 188 GLU A C 1
ATOM 1469 O O . GLU A 1 188 ? -14.75 -26.875 -6.77 1 89.44 188 GLU A O 1
ATOM 1474 N N . GLU A 1 189 ? -16.516 -28.156 -7.008 1 85.88 189 GLU A N 1
ATOM 1475 C CA . GLU A 1 189 ? -15.758 -29.312 -6.52 1 85.88 189 GLU A CA 1
ATOM 1476 C C . GLU A 1 189 ? -14.711 -29.75 -7.531 1 85.88 189 GLU A C 1
ATOM 1478 O O . GLU A 1 189 ? -13.57 -30.047 -7.16 1 85.88 189 GLU A O 1
ATOM 1483 N N . ASP A 1 190 ? -15.156 -29.703 -8.719 1 88.75 190 ASP A N 1
ATOM 1484 C CA . ASP A 1 190 ? -14.242 -30 -9.82 1 88.75 190 ASP A CA 1
ATOM 1485 C C . ASP A 1 190 ? -13.383 -28.797 -10.172 1 88.75 190 ASP A C 1
ATOM 1487 O O . ASP A 1 190 ? -13.867 -27.844 -10.773 1 88.75 190 ASP A O 1
ATOM 1491 N N . GLU A 1 191 ? -12.148 -28.859 -9.922 1 87 191 GLU A N 1
ATOM 1492 C CA . GLU A 1 191 ? -11.234 -27.734 -10.094 1 87 191 GLU A CA 1
ATOM 1493 C C . GLU A 1 191 ? -11.102 -27.359 -11.57 1 87 191 GLU A C 1
ATOM 1495 O O . GLU A 1 191 ? -10.648 -26.266 -11.898 1 87 191 GLU A O 1
ATOM 1500 N N . GLU A 1 192 ? -11.531 -28.266 -12.438 1 84.38 192 GLU A N 1
ATOM 1501 C CA . GLU A 1 192 ? -11.391 -28.031 -13.875 1 84.38 192 GLU A CA 1
ATOM 1502 C C . GLU A 1 192 ? -12.539 -27.188 -14.414 1 84.38 192 GLU A C 1
ATOM 1504 O O . GLU A 1 192 ? -12.453 -26.625 -15.508 1 84.38 192 GLU A O 1
ATOM 1509 N N . LYS A 1 193 ? -13.586 -27.141 -13.711 1 90 193 LYS A N 1
ATOM 1510 C CA . LYS A 1 193 ? -14.742 -26.344 -14.125 1 90 193 LYS A CA 1
ATOM 1511 C C . LYS A 1 193 ? -14.586 -24.875 -13.719 1 90 193 LYS A C 1
ATOM 1513 O O . LYS A 1 193 ? -14.352 -24.578 -12.547 1 90 193 LYS A O 1
ATOM 1518 N N . PRO A 1 194 ? -14.758 -24.094 -14.633 1 89.62 194 PRO A N 1
ATOM 1519 C CA . PRO A 1 194 ? -14.484 -22.688 -14.312 1 89.62 194 PRO A CA 1
ATOM 1520 C C . PRO A 1 194 ? -15.57 -22.047 -13.445 1 89.62 194 PRO A C 1
ATOM 1522 O O . PRO A 1 194 ? -15.297 -21.109 -12.695 1 89.62 194 PRO A O 1
ATOM 1525 N N . GLY A 1 195 ? -16.797 -22.578 -13.484 1 89 195 GLY A N 1
ATOM 1526 C CA . GLY A 1 195 ? -17.875 -21.859 -12.82 1 89 195 GLY A CA 1
ATOM 1527 C C . GLY A 1 195 ? -18.031 -20.438 -13.328 1 89 195 GLY A C 1
ATOM 1528 O O . GLY A 1 195 ? -17.688 -20.141 -14.484 1 89 195 GLY A O 1
ATOM 1529 N N . ASP A 1 196 ? -18.656 -19.578 -12.508 1 92.06 196 ASP A N 1
ATOM 1530 C CA . ASP A 1 196 ? -18.844 -18.172 -12.898 1 92.06 196 ASP A CA 1
ATOM 1531 C C . ASP A 1 196 ? -17.641 -17.328 -12.492 1 92.06 196 ASP A C 1
ATOM 1533 O O . ASP A 1 196 ? -17.781 -16.359 -11.742 1 92.06 196 ASP A O 1
ATOM 1537 N N . CYS A 1 197 ? -16.484 -17.797 -12.961 1 95 197 CYS A N 1
ATOM 1538 C CA . CYS A 1 197 ? -15.25 -17.109 -12.609 1 95 197 CYS A CA 1
ATOM 1539 C C . CYS A 1 197 ? -14.531 -16.625 -13.859 1 95 197 CYS A C 1
ATOM 1541 O O . CYS A 1 197 ? -14.68 -17.188 -14.938 1 95 197 CYS A O 1
ATOM 1543 N N . SER A 1 198 ? -13.883 -15.555 -13.711 1 95.88 198 SER A N 1
ATOM 1544 C CA . SER A 1 198 ? -13.086 -15 -14.797 1 95.88 198 SER A CA 1
ATOM 1545 C C . SER A 1 198 ? -11.625 -15.43 -14.688 1 95.88 198 SER A C 1
ATOM 1547 O O . SER A 1 198 ? -10.898 -15.461 -15.68 1 95.88 198 SER A O 1
ATOM 1549 N N . ILE A 1 199 ? -11.18 -15.727 -13.484 1 97.19 199 ILE A N 1
ATOM 1550 C CA . ILE A 1 199 ? -9.812 -16.172 -13.242 1 97.19 199 ILE A CA 1
ATOM 1551 C C . ILE A 1 199 ? -9.805 -17.297 -12.211 1 97.19 199 ILE A C 1
ATOM 1553 O O . ILE A 1 199 ? -10.523 -17.234 -11.211 1 97.19 199 ILE A O 1
ATOM 1557 N N . ILE A 1 200 ? -9.07 -18.328 -12.445 1 97.44 200 ILE A N 1
ATOM 1558 C CA . ILE A 1 200 ? -8.773 -19.375 -11.477 1 97.44 200 ILE A CA 1
ATOM 1559 C C . ILE A 1 200 ? -7.266 -19.453 -11.25 1 97.44 200 ILE A C 1
ATOM 1561 O O . ILE A 1 200 ? -6.504 -19.703 -12.188 1 97.44 200 ILE A O 1
ATOM 1565 N N . GLU A 1 201 ? -6.887 -19.219 -10.062 1 97.5 201 GLU A N 1
ATOM 1566 C CA . GLU A 1 201 ? -5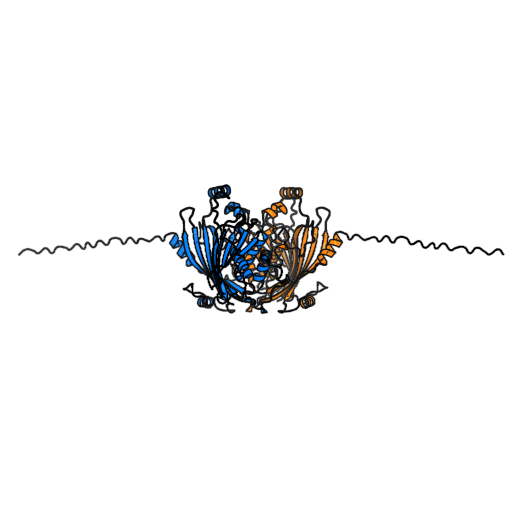.473 -19.234 -9.695 1 97.5 201 GLU A CA 1
ATOM 1567 C C . GLU A 1 201 ? -5.184 -20.312 -8.648 1 97.5 201 GLU A C 1
ATOM 1569 O O . GLU A 1 201 ? -5.957 -20.5 -7.707 1 97.5 201 GLU A O 1
ATOM 1574 N N . ASN A 1 202 ? -4.133 -21.031 -8.883 1 97.62 202 ASN A N 1
ATOM 1575 C CA . ASN A 1 202 ? -3.584 -21.938 -7.883 1 97.62 202 ASN A CA 1
ATOM 1576 C C . ASN A 1 202 ? -2.23 -21.453 -7.367 1 97.62 202 ASN A C 1
ATOM 1578 O O . ASN A 1 202 ? -1.321 -21.188 -8.156 1 97.62 202 ASN A O 1
ATOM 1582 N N . ARG A 1 203 ? -2.166 -21.297 -6.039 1 97.94 203 ARG A N 1
ATOM 1583 C CA . ARG A 1 203 ? -0.934 -20.891 -5.371 1 97.94 203 ARG A CA 1
ATOM 1584 C C . ARG A 1 203 ? -0.365 -22.031 -4.527 1 97.94 203 ARG A C 1
ATOM 1586 O O . ARG A 1 203 ? -1.111 -22.75 -3.857 1 97.94 203 ARG A O 1
ATOM 1593 N N . HIS A 1 204 ? 0.881 -22.203 -4.633 1 98 204 HIS A N 1
ATOM 1594 C CA . HIS A 1 204 ? 1.586 -23.125 -3.75 1 98 204 HIS A CA 1
ATOM 1595 C C . HIS A 1 204 ? 2.457 -22.375 -2.75 1 98 204 HIS A C 1
ATOM 1597 O O . HIS A 1 204 ? 3.441 -21.734 -3.133 1 98 204 HIS A O 1
ATOM 1603 N N . LEU A 1 205 ? 2.068 -22.438 -1.508 1 97.81 205 LEU A N 1
ATOM 1604 C CA . LEU A 1 205 ? 2.873 -21.859 -0.433 1 97.81 205 LEU A CA 1
ATOM 1605 C C . LEU A 1 205 ? 3.633 -22.953 0.312 1 97.81 205 LEU A C 1
ATOM 1607 O O . LEU A 1 205 ? 3.09 -24.031 0.565 1 97.81 205 LEU A O 1
ATOM 1611 N N . ILE A 1 206 ? 4.832 -22.734 0.638 1 97.56 206 ILE A N 1
ATOM 1612 C CA . ILE A 1 206 ? 5.637 -23.656 1.436 1 97.56 206 ILE A CA 1
ATOM 1613 C C . ILE A 1 206 ? 5.898 -23.047 2.812 1 97.56 206 ILE A C 1
ATOM 1615 O O . ILE A 1 206 ? 6.316 -21.891 2.922 1 97.56 206 ILE A O 1
ATOM 1619 N N . PHE A 1 207 ? 5.613 -23.766 3.805 1 97.12 207 PHE A N 1
ATOM 1620 C CA . PHE A 1 207 ? 5.895 -23.375 5.184 1 97.12 207 PHE A CA 1
ATOM 1621 C C . PHE A 1 207 ? 7.027 -24.219 5.762 1 97.12 207 PHE A C 1
ATOM 1623 O O . PHE A 1 207 ? 7.004 -25.438 5.66 1 97.12 207 PHE A O 1
ATOM 1630 N N . MET A 1 208 ? 7.961 -23.562 6.32 1 96 208 MET A N 1
ATOM 1631 C CA . MET A 1 208 ? 9.148 -24.203 6.867 1 96 208 MET A CA 1
ATOM 1632 C C . MET A 1 208 ? 9.32 -23.875 8.344 1 96 208 MET A C 1
ATOM 1634 O O . MET A 1 208 ? 8.727 -22.906 8.836 1 96 208 MET A O 1
ATOM 1638 N N . ARG A 1 209 ? 10.094 -24.672 8.953 1 93.62 209 ARG A N 1
ATOM 1639 C CA . ARG A 1 209 ? 10.375 -24.422 10.367 1 93.62 209 ARG A CA 1
ATOM 1640 C C . ARG A 1 209 ? 11.242 -23.188 10.555 1 93.62 209 ARG A C 1
ATOM 1642 O O . ARG A 1 209 ? 12.062 -22.859 9.688 1 93.62 209 ARG A O 1
ATOM 1649 N N . GLY A 1 210 ? 11.039 -22.547 11.68 1 91.25 210 GLY A N 1
ATOM 1650 C CA . GLY A 1 210 ? 11.961 -21.469 12.039 1 91.25 210 GLY A CA 1
ATOM 1651 C C . GLY A 1 210 ? 13.398 -21.938 12.156 1 91.25 210 GLY A C 1
ATOM 1652 O O . GLY A 1 210 ? 13.648 -23.125 12.414 1 91.25 210 GLY A O 1
ATOM 1653 N N . LYS A 1 211 ? 14.32 -21.094 12 1 89.5 211 LYS A N 1
ATOM 1654 C CA . LYS A 1 211 ? 15.734 -21.469 12.055 1 89.5 211 LYS A CA 1
ATOM 1655 C C . LYS A 1 211 ? 16.312 -21.188 13.445 1 89.5 211 LYS A C 1
ATOM 1657 O O . LYS A 1 211 ? 16 -20.172 14.062 1 89.5 211 LYS A O 1
ATOM 1662 N N . SER A 1 212 ? 17.109 -22.078 13.797 1 86.38 212 SER A N 1
ATOM 1663 C CA . SER A 1 212 ? 17.859 -21.859 15.023 1 86.38 212 SER A CA 1
ATOM 1664 C C . SER A 1 212 ? 19.047 -20.938 14.789 1 86.38 212 SER A C 1
ATOM 1666 O O . SER A 1 212 ? 19.406 -20.656 13.641 1 86.38 212 SER A O 1
ATOM 1668 N N . GLU A 1 213 ? 19.562 -20.5 15.844 1 86.75 213 GLU A N 1
ATOM 1669 C CA . GLU A 1 213 ? 20.75 -19.656 15.75 1 86.75 213 GLU A CA 1
ATOM 1670 C C . GLU A 1 213 ? 21.891 -20.375 15.023 1 86.75 213 GLU A C 1
ATOM 1672 O O . GLU A 1 213 ? 22.625 -19.75 14.242 1 86.75 213 GLU A O 1
ATOM 1677 N N . GLU A 1 214 ? 22.047 -21.625 15.328 1 85.38 214 GLU A N 1
ATOM 1678 C CA . GLU A 1 214 ? 23.094 -22.422 14.703 1 85.38 214 GLU A CA 1
ATOM 1679 C C . GLU A 1 214 ? 22.859 -22.547 13.195 1 85.38 214 GLU A C 1
ATOM 1681 O O . GLU A 1 214 ? 23.797 -22.438 12.406 1 85.38 214 GLU A O 1
ATOM 1686 N N . GLN A 1 215 ? 21.656 -22.75 12.891 1 84.44 215 GLN A N 1
ATOM 1687 C CA . GLN A 1 215 ? 21.312 -22.859 11.477 1 84.44 215 GLN A CA 1
ATOM 1688 C C . GLN A 1 215 ? 21.547 -21.547 10.75 1 84.44 215 GLN A C 1
ATOM 1690 O O . GLN A 1 215 ? 22.016 -21.531 9.609 1 84.44 215 GLN A O 1
ATOM 1695 N N . LEU A 1 216 ? 21.25 -20.484 11.398 1 86.31 216 LEU A N 1
ATOM 1696 C CA . LEU A 1 216 ? 21.438 -19.156 10.82 1 86.31 216 LEU A CA 1
ATOM 1697 C C . LEU A 1 216 ? 22.922 -18.875 10.57 1 86.31 216 LEU A C 1
ATOM 1699 O O . LEU A 1 216 ? 23.281 -18.375 9.508 1 86.31 216 LEU A O 1
ATOM 1703 N N . LYS A 1 217 ? 23.672 -19.188 11.531 1 84 217 LYS A N 1
ATOM 1704 C CA . LYS A 1 217 ? 25.109 -19 11.391 1 84 217 LYS A CA 1
ATOM 1705 C C . LYS A 1 217 ? 25.656 -19.844 10.242 1 84 217 LYS A C 1
ATOM 1707 O O . LYS A 1 217 ? 26.516 -19.375 9.484 1 84 217 LYS A O 1
ATOM 1712 N N . PHE A 1 218 ? 25.188 -20.969 10.164 1 81.31 218 PHE A N 1
ATOM 1713 C CA . PHE A 1 218 ? 25.609 -21.859 9.086 1 81.31 218 PHE A CA 1
ATOM 1714 C C . PHE A 1 218 ? 25.234 -21.281 7.73 1 81.31 218 PHE A C 1
ATOM 1716 O O . PHE A 1 218 ? 26.047 -21.266 6.805 1 81.31 218 PHE A O 1
ATOM 1723 N N . ASP A 1 219 ? 24.016 -20.797 7.598 1 79.12 219 ASP A N 1
ATOM 1724 C CA . ASP A 1 219 ? 23.531 -20.219 6.348 1 79.12 219 ASP A CA 1
ATOM 1725 C C . ASP A 1 219 ? 24.344 -18.984 5.965 1 79.12 219 ASP A C 1
ATOM 1727 O O . ASP A 1 219 ? 24.688 -18.797 4.793 1 79.12 219 ASP A O 1
ATOM 1731 N N . GLN A 1 220 ? 24.641 -18.203 6.883 1 78.19 220 GLN A N 1
ATOM 1732 C CA . GLN A 1 220 ? 25.391 -16.984 6.637 1 78.19 220 GLN A CA 1
ATOM 1733 C C . GLN A 1 220 ? 26.812 -17.281 6.156 1 78.19 220 GLN A C 1
ATOM 1735 O O . GLN A 1 220 ? 27.328 -16.594 5.281 1 78.19 220 GLN A O 1
ATOM 1740 N N . GLN A 1 221 ? 27.359 -18.328 6.738 1 76.31 221 GLN A N 1
ATOM 1741 C CA . GLN A 1 221 ? 28.719 -18.719 6.379 1 76.31 221 GLN A CA 1
ATOM 1742 C C . GLN A 1 221 ? 28.75 -19.375 5.008 1 76.31 221 GLN A C 1
ATOM 1744 O O . GLN A 1 221 ? 29.766 -19.297 4.305 1 76.31 221 GLN A O 1
ATOM 1749 N N . ASN A 1 222 ? 27.703 -19.953 4.648 1 71.19 222 ASN A N 1
ATOM 1750 C CA . ASN A 1 222 ? 27.688 -20.719 3.408 1 71.19 222 ASN A CA 1
ATOM 1751 C C . ASN A 1 222 ? 26.938 -20 2.303 1 71.19 222 ASN A C 1
ATOM 1753 O O . ASN A 1 222 ? 26.594 -20.594 1.277 1 71.19 222 ASN A O 1
ATOM 1757 N N . PHE A 1 223 ? 26.688 -18.734 2.658 1 62.28 223 PHE A N 1
ATOM 1758 C CA . PHE A 1 223 ? 26 -17.906 1.674 1 62.28 223 PHE A CA 1
ATOM 1759 C C . PHE A 1 223 ? 26.828 -17.766 0.404 1 62.28 223 PHE A C 1
ATOM 1761 O O . PHE A 1 223 ? 28.016 -17.469 0.469 1 62.28 223 PHE A O 1
ATOM 1768 N N . GLY A 1 224 ? 26.531 -18.594 -0.795 1 58.69 224 GLY A N 1
ATOM 1769 C CA . GLY A 1 224 ? 27.203 -18.562 -2.084 1 58.69 224 GLY A CA 1
ATOM 1770 C C . GLY A 1 224 ? 27.828 -19.891 -2.467 1 58.69 224 GLY A C 1
ATOM 1771 O O . GLY A 1 224 ? 28.172 -20.109 -3.631 1 58.69 224 GLY A O 1
ATOM 1772 N N . ARG A 1 225 ? 28.469 -20.531 -1.427 1 54.16 225 ARG A N 1
ATOM 1773 C CA . ARG A 1 225 ? 29.25 -21.719 -1.769 1 54.16 225 ARG A CA 1
ATOM 1774 C C . ARG A 1 225 ? 28.359 -22.812 -2.336 1 54.16 225 ARG A C 1
ATOM 1776 O O . ARG A 1 225 ? 28.766 -23.547 -3.238 1 54.16 225 ARG A O 1
ATOM 1783 N N . ASN A 1 226 ? 27.25 -23.188 -1.686 1 52.81 226 ASN A N 1
ATOM 1784 C CA . ASN A 1 226 ? 26.531 -24.422 -2.016 1 52.81 226 ASN A CA 1
ATOM 1785 C C . ASN A 1 226 ? 25.297 -24.141 -2.861 1 52.81 226 ASN A C 1
ATOM 1787 O O . ASN A 1 226 ? 24.328 -24.906 -2.82 1 52.81 226 ASN A O 1
ATOM 1791 N N . LYS A 1 227 ? 25.406 -23.094 -3.658 1 59.41 227 LYS A N 1
ATOM 1792 C CA . LYS A 1 227 ? 24.203 -22.859 -4.449 1 59.41 227 LYS A CA 1
ATOM 1793 C C . LYS A 1 227 ? 24.203 -23.719 -5.715 1 59.41 227 LYS A C 1
ATOM 1795 O O . LYS A 1 227 ? 25.156 -23.688 -6.488 1 59.41 227 LYS A O 1
ATOM 1800 N N . ARG A 1 228 ? 23.297 -24.781 -5.734 1 64.12 228 ARG A N 1
ATOM 1801 C CA . ARG A 1 228 ? 23.078 -25.516 -6.977 1 64.12 228 ARG A CA 1
ATOM 1802 C C . ARG A 1 228 ? 22.734 -24.562 -8.117 1 64.12 228 ARG A C 1
ATOM 1804 O O . ARG A 1 228 ? 21.766 -23.797 -8.023 1 64.12 228 ARG A O 1
ATOM 1811 N N . ILE A 1 229 ? 23.609 -24.453 -9.078 1 78.69 229 ILE A N 1
ATOM 1812 C CA . ILE A 1 229 ? 23.391 -23.656 -10.273 1 78.69 229 ILE A CA 1
ATOM 1813 C C . ILE A 1 229 ? 22.547 -24.438 -11.281 1 78.69 229 ILE A C 1
ATOM 1815 O O . ILE A 1 229 ? 22.969 -25.516 -11.727 1 78.69 229 ILE A O 1
ATOM 1819 N N . LEU A 1 230 ? 21.297 -24.031 -11.445 1 90.5 230 LEU A N 1
ATOM 1820 C CA . LEU A 1 230 ? 20.453 -24.625 -12.469 1 90.5 230 LEU A CA 1
ATOM 1821 C C . LEU A 1 230 ? 20.578 -23.891 -13.797 1 90.5 230 LEU A C 1
ATOM 1823 O O . LEU A 1 230 ? 20.453 -22.656 -13.836 1 90.5 230 LEU A O 1
ATOM 1827 N N . LYS A 1 231 ? 20.828 -24.625 -14.852 1 93.56 231 LYS A N 1
ATOM 1828 C CA . LYS A 1 231 ? 21.016 -24.031 -16.172 1 93.56 231 LYS A CA 1
ATOM 1829 C C . LYS A 1 231 ? 19.688 -23.578 -16.766 1 93.56 231 LYS A C 1
ATOM 1831 O O . LYS A 1 231 ? 18.734 -24.344 -16.812 1 93.56 231 LYS A O 1
ATOM 1836 N N . PRO A 1 232 ? 19.672 -22.375 -17.172 1 95.75 232 PRO A N 1
ATOM 1837 C CA . PRO A 1 232 ? 18.438 -21.906 -17.812 1 95.75 232 PRO A CA 1
ATOM 1838 C C . PRO A 1 232 ? 18.281 -22.422 -19.234 1 95.75 232 PRO A C 1
ATOM 1840 O O . PRO A 1 232 ? 19.25 -22.922 -19.828 1 95.75 232 PRO A O 1
ATOM 1843 N N . PRO A 1 233 ? 17.062 -22.344 -19.75 1 94.06 233 PRO A N 1
ATOM 1844 C CA . PRO A 1 233 ? 16.891 -22.656 -21.172 1 94.06 233 PRO A CA 1
ATOM 1845 C C . PRO A 1 233 ? 17.781 -21.828 -22.078 1 94.06 233 PRO A C 1
ATOM 1847 O O . PRO A 1 233 ? 18.234 -20.734 -21.688 1 94.06 233 PRO A O 1
ATOM 1850 N N . GLN A 1 234 ? 17.938 -22.312 -23.312 1 92.69 234 GLN A N 1
ATOM 1851 C CA . GLN A 1 234 ? 18.891 -21.672 -24.219 1 92.69 234 GLN A CA 1
ATOM 1852 C C . GLN A 1 234 ? 18.156 -20.828 -25.266 1 92.69 234 GLN A C 1
ATOM 1854 O O . GLN A 1 234 ? 16.969 -21.031 -25.516 1 92.69 234 GLN A O 1
ATOM 1859 N N . ALA A 1 235 ? 18.828 -19.906 -25.828 1 93.62 235 ALA A N 1
ATOM 1860 C CA . ALA A 1 235 ? 18.438 -19.125 -27 1 93.62 235 ALA A CA 1
ATOM 1861 C C . ALA A 1 235 ? 17.109 -18.391 -26.766 1 93.62 235 ALA A C 1
ATOM 1863 O O . ALA A 1 235 ? 16.156 -18.562 -27.516 1 93.62 235 ALA A O 1
ATOM 1864 N N . PRO A 1 236 ? 17.094 -17.578 -25.781 1 96.69 236 PRO A N 1
ATOM 1865 C CA . PRO A 1 236 ? 15.883 -16.781 -25.578 1 96.69 236 PRO A CA 1
ATOM 1866 C C . PRO A 1 236 ? 15.594 -15.828 -26.734 1 96.69 236 PRO A C 1
ATOM 1868 O O . PRO A 1 236 ? 16.531 -15.289 -27.328 1 96.69 236 PRO A O 1
ATOM 1871 N N . GLU A 1 237 ? 14.328 -15.641 -27.047 1 95.44 237 GLU A N 1
ATOM 1872 C CA . GLU A 1 237 ? 13.891 -14.688 -28.062 1 95.44 237 GLU A CA 1
ATOM 1873 C C . GLU A 1 237 ? 13.852 -13.266 -27.516 1 95.44 237 GLU A C 1
ATOM 1875 O O . GLU A 1 237 ? 13.906 -12.297 -28.281 1 95.44 237 GLU A O 1
ATOM 1880 N N . PHE A 1 238 ? 13.703 -13.07 -26.188 1 95.25 238 PHE A N 1
ATOM 1881 C CA . PHE A 1 238 ? 13.797 -11.758 -25.562 1 95.25 238 PHE A CA 1
ATOM 1882 C C . PHE A 1 238 ? 14.508 -11.852 -24.219 1 95.25 238 PHE A C 1
ATOM 1884 O O . PHE A 1 238 ? 14.531 -12.914 -23.594 1 95.25 238 PHE A O 1
ATOM 1891 N N . ARG A 1 239 ? 15.125 -10.797 -23.828 1 96.25 239 ARG A N 1
ATOM 1892 C CA . ARG A 1 239 ? 15.789 -10.617 -22.547 1 96.25 239 ARG A CA 1
ATOM 1893 C C . ARG A 1 239 ? 15.523 -9.227 -21.984 1 96.25 239 ARG A C 1
ATOM 1895 O O . ARG A 1 239 ? 15.734 -8.227 -22.672 1 96.25 239 ARG A O 1
ATOM 1902 N N . HIS A 1 240 ? 14.992 -9.172 -20.812 1 96.25 240 HIS A N 1
ATOM 1903 C CA . HIS A 1 240 ? 14.828 -7.91 -20.094 1 96.25 240 HIS A CA 1
ATOM 1904 C C . HIS A 1 240 ? 15.602 -7.922 -18.781 1 96.25 240 HIS A C 1
ATOM 1906 O O . HIS A 1 240 ? 15.289 -8.695 -17.875 1 96.25 240 HIS A O 1
ATOM 1912 N N . ARG A 1 241 ? 16.578 -7.09 -18.641 1 96.31 241 ARG A N 1
ATOM 1913 C CA . ARG A 1 241 ? 17.375 -6.984 -17.422 1 96.31 241 ARG A CA 1
ATOM 1914 C C . ARG A 1 241 ? 16.766 -5.973 -16.469 1 96.31 241 ARG A C 1
ATOM 1916 O O . ARG A 1 241 ? 16.453 -4.84 -16.844 1 96.31 241 ARG A O 1
ATOM 1923 N N . ILE A 1 242 ? 16.562 -6.414 -15.281 1 96.25 242 ILE A N 1
ATOM 1924 C CA . ILE A 1 242 ? 15.93 -5.586 -14.258 1 96.25 242 ILE A CA 1
ATOM 1925 C C . ILE A 1 242 ? 16.734 -5.66 -12.961 1 96.25 242 ILE A C 1
ATOM 1927 O O . ILE A 1 242 ? 17.188 -6.734 -12.562 1 96.25 242 ILE A O 1
ATOM 1931 N N . LYS A 1 243 ? 16.953 -4.594 -12.352 1 96.06 243 LYS A N 1
ATOM 1932 C CA . LYS A 1 243 ? 17.547 -4.566 -11.016 1 96.06 243 LYS A CA 1
ATOM 1933 C C . LYS A 1 243 ? 16.547 -4.078 -9.977 1 96.06 243 LYS A C 1
ATOM 1935 O O . LYS A 1 243 ? 16.328 -2.871 -9.836 1 96.06 243 LYS A O 1
ATOM 1940 N N . PRO A 1 244 ? 15.953 -5.02 -9.227 1 96.56 244 PRO A N 1
ATOM 1941 C CA . PRO A 1 244 ? 14.969 -4.613 -8.219 1 96.56 244 PRO A CA 1
ATOM 1942 C C . PRO A 1 244 ? 15.578 -3.758 -7.109 1 96.56 244 PRO A C 1
ATOM 1944 O O . PRO A 1 244 ? 16.703 -4.016 -6.68 1 96.56 244 PRO A O 1
ATOM 1947 N N . ASN A 1 245 ? 14.93 -2.76 -6.75 1 93.25 245 ASN A N 1
ATOM 1948 C CA . ASN A 1 245 ? 15.328 -1.947 -5.605 1 93.25 245 ASN A CA 1
ATOM 1949 C C . ASN A 1 245 ? 14.242 -1.932 -4.527 1 93.25 245 ASN A C 1
ATOM 1951 O O . ASN A 1 245 ? 13.188 -2.537 -4.695 1 93.25 245 ASN A O 1
ATOM 1955 N N . GLU A 1 246 ? 14.516 -1.251 -3.426 1 93.81 246 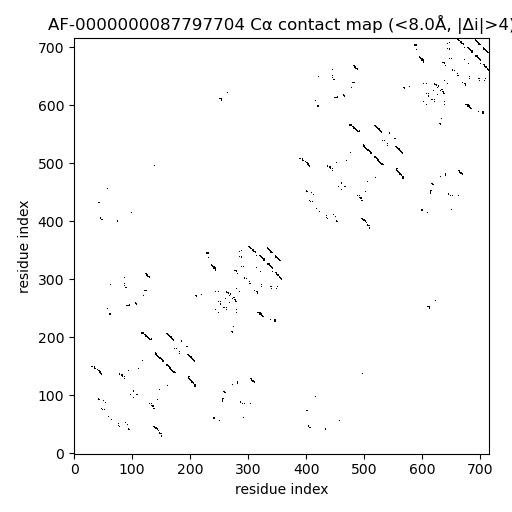GLU A N 1
ATOM 1956 C CA . GLU A 1 246 ? 13.617 -1.26 -2.273 1 93.81 246 GLU A CA 1
ATOM 1957 C C . GLU A 1 246 ? 12.289 -0.59 -2.604 1 93.81 246 GLU A C 1
ATOM 1959 O O . GLU A 1 246 ? 11.234 -1.013 -2.117 1 93.81 246 GLU A O 1
ATOM 1964 N N . ALA A 1 247 ? 12.32 0.429 -3.428 1 93.12 247 ALA A N 1
ATOM 1965 C CA . ALA A 1 247 ? 11.094 1.13 -3.799 1 93.12 247 ALA A CA 1
ATOM 1966 C C . ALA A 1 247 ? 10.172 0.223 -4.602 1 93.12 247 ALA A C 1
ATOM 1968 O O . ALA A 1 247 ? 8.953 0.249 -4.414 1 93.12 247 ALA A O 1
ATOM 1969 N N . LEU A 1 248 ? 10.727 -0.56 -5.48 1 95.62 248 LEU A N 1
ATOM 1970 C CA . LEU A 1 248 ? 9.93 -1.516 -6.246 1 95.62 248 LEU A CA 1
ATOM 1971 C C . LEU A 1 248 ? 9.25 -2.518 -5.32 1 95.62 248 LEU A C 1
ATOM 1973 O O . LEU A 1 248 ? 8.047 -2.764 -5.445 1 95.62 248 LEU A O 1
ATOM 1977 N N . LEU A 1 249 ? 10.039 -3.084 -4.414 1 97.5 249 LEU A N 1
ATOM 1978 C CA . LEU A 1 249 ? 9.492 -4.07 -3.492 1 97.5 249 LEU A CA 1
ATOM 1979 C C . LEU A 1 249 ? 8.414 -3.445 -2.607 1 97.5 249 LEU A C 1
ATOM 1981 O O . LEU A 1 249 ? 7.359 -4.047 -2.387 1 97.5 249 LEU A O 1
ATOM 1985 N N . PHE A 1 250 ? 8.641 -2.264 -2.162 1 97.19 250 PHE A N 1
ATOM 1986 C CA . PHE A 1 250 ? 7.637 -1.6 -1.343 1 97.19 250 PHE A CA 1
ATOM 1987 C C . PHE A 1 250 ? 6.344 -1.409 -2.125 1 97.19 250 PHE A C 1
ATOM 1989 O O . PHE A 1 250 ? 5.262 -1.732 -1.633 1 97.19 250 PHE A O 1
ATOM 1996 N N . ARG A 1 251 ? 6.465 -0.808 -3.297 1 97.31 251 ARG A N 1
ATOM 1997 C CA . ARG A 1 251 ? 5.273 -0.508 -4.082 1 97.31 251 ARG A CA 1
ATOM 1998 C C . ARG A 1 251 ? 4.473 -1.773 -4.367 1 97.31 251 ARG A C 1
ATOM 2000 O O . ARG A 1 251 ? 3.24 -1.76 -4.309 1 97.31 251 ARG A O 1
ATOM 2007 N N . PHE A 1 252 ? 5.18 -2.811 -4.633 1 98.38 252 PHE A N 1
ATOM 2008 C CA . PHE A 1 252 ? 4.457 -4.055 -4.883 1 98.38 252 PHE A CA 1
ATOM 2009 C C . PHE A 1 252 ? 3.801 -4.566 -3.607 1 98.38 252 PHE A C 1
ATOM 2011 O O . PHE A 1 252 ? 2.662 -5.031 -3.633 1 98.38 252 PHE A O 1
ATOM 2018 N N . SER A 1 253 ? 4.539 -4.543 -2.463 1 98.38 253 SER A N 1
ATOM 2019 C CA . SER A 1 253 ? 3.941 -4.879 -1.176 1 98.38 253 SER A CA 1
ATOM 2020 C C . SER A 1 253 ? 2.715 -4.016 -0.893 1 98.38 253 SER A C 1
ATOM 2022 O O . SER A 1 253 ? 1.709 -4.512 -0.379 1 98.38 253 SER A O 1
ATOM 2024 N N . ALA A 1 254 ? 2.826 -2.75 -1.243 1 98.38 254 ALA A N 1
ATOM 2025 C CA . ALA A 1 254 ? 1.727 -1.817 -1.015 1 98.38 254 ALA A CA 1
ATOM 2026 C C . ALA A 1 254 ? 0.508 -2.191 -1.854 1 98.38 254 ALA A C 1
ATOM 2028 O O . ALA A 1 254 ? -0.608 -2.273 -1.338 1 98.38 254 ALA A O 1
ATOM 2029 N N . LEU A 1 255 ? 0.752 -2.479 -3.078 1 98.44 255 LEU A N 1
ATOM 2030 C CA . LEU A 1 255 ? -0.329 -2.789 -4.008 1 98.44 255 LEU A CA 1
ATOM 2031 C C . LEU A 1 255 ? -1.008 -4.102 -3.631 1 98.44 255 LEU A C 1
ATOM 2033 O O . LEU A 1 255 ? -2.203 -4.281 -3.881 1 98.44 255 LEU A O 1
ATOM 2037 N N . THR A 1 256 ? -0.282 -4.992 -3.049 1 98.06 256 THR A N 1
ATOM 2038 C CA . THR A 1 256 ? -0.841 -6.281 -2.652 1 98.06 256 THR A CA 1
ATOM 2039 C C . THR A 1 256 ? -1.225 -6.273 -1.175 1 98.06 256 THR A C 1
ATOM 2041 O O . THR A 1 256 ? -1.708 -7.277 -0.648 1 98.06 256 THR A O 1
ATOM 2044 N N . PHE A 1 257 ? -0.963 -5.125 -0.523 1 97.44 257 PHE A N 1
ATOM 2045 C CA . PHE A 1 257 ? -1.205 -4.949 0.903 1 97.44 257 PHE A CA 1
ATOM 2046 C C . PHE A 1 257 ? -0.588 -6.09 1.702 1 97.44 257 PHE A C 1
ATOM 2048 O O . PHE A 1 257 ? -1.221 -6.629 2.611 1 97.44 257 PHE A O 1
ATOM 2055 N N . ASN A 1 258 ? 0.607 -6.5 1.287 1 93.69 258 ASN A N 1
ATOM 2056 C CA . ASN A 1 258 ? 1.388 -7.59 1.867 1 93.69 258 ASN A CA 1
ATOM 2057 C C . ASN A 1 258 ? 2.494 -7.062 2.777 1 93.69 258 ASN A C 1
ATOM 2059 O O . ASN A 1 258 ? 3.508 -6.551 2.297 1 93.69 258 ASN A O 1
ATOM 2063 N N . ALA A 1 259 ? 2.404 -7.34 4.023 1 94.06 259 ALA A N 1
ATOM 2064 C CA . ALA A 1 259 ? 3.34 -6.781 4.996 1 94.06 259 ALA A CA 1
ATOM 2065 C C . ALA A 1 259 ? 4.441 -7.781 5.34 1 94.06 259 ALA A C 1
ATOM 2067 O O . ALA A 1 259 ? 5.102 -7.656 6.371 1 94.06 259 ALA A O 1
ATOM 2068 N N . HIS A 1 260 ? 4.645 -8.781 4.516 1 96.19 260 HIS A N 1
ATOM 2069 C CA . HIS A 1 260 ? 5.633 -9.812 4.805 1 96.19 260 HIS A CA 1
ATOM 2070 C C . HIS A 1 260 ? 7.027 -9.211 4.969 1 96.19 260 HIS A C 1
ATOM 2072 O O . HIS A 1 260 ? 7.566 -8.617 4.027 1 96.19 260 HIS A O 1
ATOM 2078 N N . SER A 1 261 ? 7.676 -9.477 6.047 1 96.06 261 SER A N 1
ATOM 2079 C CA . SER A 1 261 ? 8.891 -8.797 6.484 1 96.06 261 SER A CA 1
ATOM 2080 C C . SER A 1 261 ? 10.062 -9.117 5.562 1 96.06 261 SER A C 1
ATOM 2082 O O . SER A 1 261 ? 10.977 -8.305 5.406 1 96.06 261 SER A O 1
ATOM 2084 N N . ILE A 1 262 ? 10.055 -10.219 4.898 1 96.69 262 ILE A N 1
ATOM 2085 C CA . ILE A 1 262 ? 11.195 -10.633 4.09 1 96.69 262 ILE A CA 1
ATOM 2086 C C . ILE A 1 262 ? 11.336 -9.703 2.887 1 96.69 262 ILE A C 1
ATOM 2088 O O . ILE A 1 262 ? 12.359 -9.719 2.199 1 96.69 262 ILE A O 1
ATOM 2092 N N . HIS A 1 263 ? 10.312 -8.875 2.619 1 97.5 263 HIS A N 1
ATOM 2093 C CA . HIS A 1 263 ? 10.352 -7.934 1.507 1 97.5 263 HIS A CA 1
ATOM 2094 C C . HIS A 1 263 ? 10.625 -6.516 1.997 1 97.5 263 HIS A C 1
ATOM 2096 O O . HIS A 1 263 ? 10.852 -5.609 1.192 1 97.5 263 HIS A O 1
ATOM 2102 N N . LEU A 1 264 ? 10.586 -6.266 3.289 1 95.56 264 LEU A N 1
ATOM 2103 C CA . LEU A 1 264 ? 10.484 -4.898 3.791 1 95.56 264 LEU A CA 1
ATOM 2104 C C . LEU A 1 264 ? 11.555 -4.617 4.832 1 95.56 264 LEU A C 1
ATOM 2106 O O . LEU A 1 264 ? 12.008 -3.479 4.977 1 95.56 264 LEU A O 1
ATOM 2110 N N . ASP A 1 265 ? 11.945 -5.672 5.57 1 94.25 265 ASP A N 1
ATOM 2111 C CA . ASP A 1 265 ? 12.805 -5.496 6.738 1 94.25 265 ASP A CA 1
ATOM 2112 C C . ASP A 1 265 ? 14.117 -6.262 6.574 1 94.25 265 ASP A C 1
ATOM 2114 O O . ASP A 1 265 ? 14.172 -7.469 6.832 1 94.25 265 ASP A O 1
ATOM 2118 N N . LYS A 1 266 ? 15.148 -5.559 6.344 1 93.81 266 LYS A N 1
ATOM 2119 C CA . LYS A 1 266 ? 16.438 -6.172 6.082 1 93.81 266 LYS A CA 1
ATOM 2120 C C . LYS A 1 266 ? 16.969 -6.906 7.316 1 93.81 266 LYS A C 1
ATOM 2122 O O . LYS A 1 266 ? 17.516 -8 7.207 1 93.81 266 LYS A O 1
ATOM 2127 N N . THR A 1 267 ? 16.781 -6.289 8.438 1 90.5 267 THR A N 1
ATOM 2128 C CA . THR A 1 267 ? 17.266 -6.898 9.672 1 90.5 267 THR A CA 1
ATOM 2129 C C . THR A 1 267 ? 16.594 -8.242 9.914 1 90.5 267 THR A C 1
ATOM 2131 O O . THR A 1 267 ? 17.25 -9.242 10.18 1 90.5 267 THR A O 1
ATOM 2134 N N . TYR A 1 268 ? 15.312 -8.281 9.805 1 92.38 268 TYR A N 1
ATOM 2135 C CA . TYR A 1 268 ? 14.57 -9.531 9.953 1 92.38 268 TYR A CA 1
ATOM 2136 C C . TYR A 1 268 ? 15.008 -10.562 8.922 1 92.38 268 TYR A C 1
ATOM 2138 O O . TYR A 1 268 ? 15.266 -11.719 9.266 1 92.38 268 TYR A O 1
ATOM 2146 N N . THR A 1 269 ? 15.133 -10.148 7.68 1 94.75 269 THR A N 1
ATOM 2147 C CA . THR A 1 269 ? 15.43 -11.039 6.566 1 94.75 269 THR A CA 1
ATOM 2148 C C . THR A 1 269 ? 16.797 -11.688 6.742 1 94.75 269 THR A C 1
ATOM 2150 O O . THR A 1 269 ? 16.969 -12.883 6.492 1 94.75 269 THR A O 1
ATOM 2153 N N . LYS A 1 270 ? 17.703 -10.93 7.262 1 91.56 270 LYS A N 1
ATOM 2154 C CA . LYS A 1 270 ? 19.062 -11.43 7.441 1 91.56 270 LYS A CA 1
ATOM 2155 C C . LYS A 1 270 ? 19.188 -12.203 8.75 1 91.56 270 LYS A C 1
ATOM 2157 O O . LYS A 1 270 ? 19.703 -13.328 8.758 1 91.56 270 LYS A O 1
ATOM 2162 N N . SER A 1 271 ? 18.609 -11.695 9.812 1 91.12 271 SER A N 1
ATOM 2163 C CA . SER A 1 271 ? 18.906 -12.203 11.141 1 91.12 271 SER A CA 1
ATOM 2164 C C . SER A 1 271 ? 17.922 -13.289 11.562 1 91.12 271 SER A C 1
ATOM 2166 O O . SER A 1 271 ? 18.234 -14.117 12.422 1 91.12 271 SER A O 1
ATOM 2168 N N . VAL A 1 272 ? 16.781 -13.305 10.969 1 91.75 272 VAL A N 1
ATOM 2169 C CA . VAL A 1 272 ? 15.773 -14.281 11.367 1 91.75 272 VAL A CA 1
ATOM 2170 C C . VAL A 1 272 ? 15.609 -15.328 10.273 1 91.75 272 VAL A C 1
ATOM 2172 O O . VAL A 1 272 ? 15.57 -16.531 10.555 1 91.75 272 VAL A O 1
ATOM 2175 N N . GLU A 1 273 ? 15.578 -14.906 9.008 1 93.19 273 GLU A N 1
ATOM 2176 C CA . GLU A 1 273 ? 15.328 -15.82 7.898 1 93.19 273 GLU A CA 1
ATOM 2177 C C . GLU A 1 273 ? 16.641 -16.344 7.312 1 93.19 273 GLU A C 1
ATOM 2179 O O . GLU A 1 273 ? 16.641 -17.375 6.629 1 93.19 273 GLU A O 1
ATOM 2184 N N . GLY A 1 274 ? 17.734 -15.555 7.465 1 91 274 GLY A N 1
ATOM 2185 C CA . GLY A 1 274 ? 19.047 -16.031 7.047 1 91 274 GLY A CA 1
ATOM 2186 C C . GLY A 1 274 ? 19.344 -15.719 5.594 1 91 274 GLY A C 1
ATOM 2187 O O . GLY A 1 274 ? 20.281 -16.281 5.02 1 91 274 GLY A O 1
ATOM 2188 N N . TYR A 1 275 ? 18.625 -14.852 4.961 1 92.25 275 TYR A N 1
ATOM 2189 C CA . TYR A 1 275 ? 18.906 -14.453 3.59 1 92.25 275 TYR A CA 1
ATOM 2190 C C . TYR A 1 275 ? 19.891 -13.297 3.553 1 92.25 275 TYR A C 1
ATOM 2192 O O . TYR A 1 275 ? 20.141 -12.656 4.574 1 92.25 275 TYR A O 1
ATOM 2200 N N . ARG A 1 276 ? 20.438 -13.008 2.447 1 90.19 276 ARG A N 1
ATOM 2201 C CA . ARG A 1 276 ? 21.484 -12 2.373 1 90.19 276 ARG A CA 1
ATOM 2202 C C . ARG A 1 276 ? 20.891 -10.602 2.244 1 90.19 276 ARG A C 1
ATOM 2204 O O . ARG A 1 276 ? 21.531 -9.609 2.613 1 90.19 276 ARG A O 1
ATOM 2211 N N . ASN A 1 277 ? 19.703 -10.508 1.669 1 94.38 277 ASN A N 1
ATOM 2212 C CA . ASN A 1 277 ? 19 -9.25 1.477 1 94.38 277 ASN A CA 1
ATOM 2213 C C . ASN A 1 277 ? 17.5 -9.477 1.297 1 94.38 277 ASN A C 1
ATOM 2215 O O . ASN A 1 277 ? 17.031 -10.617 1.35 1 94.38 277 ASN A O 1
ATOM 2219 N N . LEU A 1 278 ? 16.766 -8.398 1.148 1 97 278 LEU A N 1
ATOM 2220 C CA . LEU A 1 278 ? 15.336 -8.508 0.904 1 97 278 LEU A CA 1
ATOM 2221 C C . LEU A 1 278 ? 15.055 -9.391 -0.312 1 97 278 LEU A C 1
ATOM 2223 O O . LEU A 1 278 ? 15.773 -9.305 -1.316 1 97 278 LEU A O 1
ATOM 2227 N N . LEU A 1 279 ? 14.055 -10.148 -0.224 1 97.88 279 LEU A N 1
ATOM 2228 C CA . LEU A 1 279 ? 13.68 -11.062 -1.296 1 97.88 279 LEU A CA 1
ATOM 2229 C C . LEU A 1 279 ? 12.672 -10.414 -2.238 1 97.88 279 LEU A C 1
ATOM 2231 O O . LEU A 1 279 ? 11.758 -9.719 -1.792 1 97.88 279 LEU A O 1
ATOM 2235 N N . VAL A 1 280 ? 12.844 -10.648 -3.512 1 98.44 280 VAL A N 1
ATOM 2236 C CA . VAL A 1 280 ? 11.844 -10.266 -4.504 1 98.44 280 VAL A CA 1
ATOM 2237 C C . VAL A 1 280 ? 10.602 -11.148 -4.355 1 98.44 280 VAL A C 1
ATOM 2239 O O . VAL A 1 280 ? 10.719 -12.359 -4.16 1 98.44 280 VAL A O 1
ATOM 2242 N N . HIS A 1 281 ? 9.445 -10.586 -4.461 1 98.56 281 HIS A N 1
ATOM 2243 C CA . HIS A 1 281 ? 8.195 -11.312 -4.273 1 98.56 281 HIS A CA 1
ATOM 2244 C C . HIS A 1 281 ? 8.031 -12.398 -5.332 1 98.56 281 HIS A C 1
ATOM 2246 O O . HIS A 1 281 ? 8.266 -12.156 -6.516 1 98.56 281 HIS A O 1
ATOM 2252 N N . GLY A 1 282 ? 7.574 -13.578 -4.898 1 98.25 282 GLY A N 1
ATOM 2253 C CA . GLY A 1 282 ? 7.168 -14.586 -5.859 1 98.25 282 GLY A CA 1
ATOM 2254 C C . GLY A 1 282 ? 6.109 -14.094 -6.828 1 98.25 282 GLY A C 1
ATOM 2255 O O . GLY A 1 282 ? 6.27 -14.211 -8.047 1 98.25 282 GLY A O 1
ATOM 2256 N N . PRO A 1 283 ? 5.055 -13.555 -6.32 1 98.25 283 PRO A N 1
ATOM 2257 C CA . PRO A 1 283 ? 4.016 -13.031 -7.211 1 98.25 283 PRO A CA 1
ATOM 2258 C C . PRO A 1 283 ? 4.527 -11.914 -8.125 1 98.25 283 PRO A C 1
ATOM 2260 O O . PRO A 1 283 ? 4.016 -11.734 -9.227 1 98.25 283 PRO A O 1
ATOM 2263 N N . LEU A 1 284 ? 5.48 -11.141 -7.715 1 98.5 284 LEU A N 1
ATOM 2264 C CA . LEU A 1 284 ? 6.043 -10.125 -8.594 1 98.5 284 LEU A CA 1
ATOM 2265 C C . LEU A 1 284 ? 6.746 -10.766 -9.789 1 98.5 284 LEU A C 1
ATOM 2267 O O . LEU A 1 284 ? 6.633 -10.281 -10.914 1 98.5 284 LEU A O 1
ATOM 2271 N N . THR A 1 285 ? 7.484 -11.859 -9.57 1 98.62 285 THR A N 1
ATOM 2272 C CA . THR A 1 285 ? 8.133 -12.547 -10.672 1 98.62 285 THR A CA 1
ATOM 2273 C C . THR A 1 285 ? 7.102 -13.062 -11.672 1 98.62 285 THR A C 1
ATOM 2275 O O . THR A 1 285 ? 7.336 -13.047 -12.883 1 98.62 285 THR A O 1
ATOM 2278 N N . LEU A 1 286 ? 5.98 -13.531 -11.164 1 98.75 286 LEU A N 1
ATOM 2279 C CA . LEU A 1 286 ? 4.879 -13.922 -12.039 1 98.75 286 LEU A CA 1
ATOM 2280 C C . LEU A 1 286 ? 4.43 -12.75 -12.906 1 98.75 286 LEU A C 1
ATOM 2282 O O . LEU A 1 286 ? 4.293 -12.891 -14.125 1 98.75 286 LEU A O 1
ATOM 2286 N N . VAL A 1 287 ? 4.254 -11.594 -12.32 1 98.38 287 VAL A N 1
ATOM 2287 C CA . VAL A 1 287 ? 3.803 -10.398 -13.023 1 98.38 287 VAL A CA 1
ATOM 2288 C C . VAL A 1 287 ? 4.828 -10.008 -14.078 1 98.38 287 VAL A C 1
ATOM 2290 O O . VAL A 1 287 ? 4.469 -9.672 -15.211 1 98.38 287 VAL A O 1
ATOM 2293 N N . LEU A 1 288 ? 6.09 -10.055 -13.711 1 98.06 288 LEU A N 1
ATOM 2294 C CA . LEU A 1 288 ? 7.148 -9.695 -14.648 1 98.06 288 LEU A CA 1
ATOM 2295 C C . LEU A 1 288 ? 7.152 -10.625 -15.852 1 98.06 288 LEU A C 1
ATOM 2297 O O . LEU A 1 288 ? 7.281 -10.172 -17 1 98.06 288 LEU A O 1
ATOM 2301 N N . MET A 1 289 ? 7 -11.922 -15.625 1 98.38 289 MET A N 1
ATOM 2302 C CA . MET A 1 289 ? 6.984 -12.883 -16.719 1 98.38 289 MET A CA 1
ATOM 2303 C C . MET A 1 289 ? 5.797 -12.633 -17.641 1 98.38 289 MET A C 1
ATOM 2305 O O . MET A 1 289 ? 5.953 -12.586 -18.859 1 98.38 289 MET A O 1
ATOM 2309 N N . LEU A 1 290 ? 4.672 -12.484 -17.078 1 97.62 290 LEU A N 1
ATOM 2310 C CA . LEU A 1 290 ? 3.467 -12.25 -17.875 1 97.62 290 LEU A CA 1
ATOM 2311 C C . LEU A 1 290 ? 3.572 -10.945 -18.656 1 97.62 290 LEU A C 1
ATOM 2313 O O . LEU A 1 290 ? 3.154 -10.875 -19.812 1 97.62 290 LEU A O 1
ATOM 2317 N N . THR A 1 291 ? 4.078 -9.898 -18 1 96.69 291 THR A N 1
ATOM 2318 C CA . THR A 1 291 ? 4.27 -8.625 -18.688 1 96.69 291 THR A CA 1
ATOM 2319 C C . THR A 1 291 ? 5.199 -8.773 -19.875 1 96.69 291 THR A C 1
ATOM 2321 O O . THR A 1 291 ? 4.922 -8.25 -20.953 1 96.69 291 THR A O 1
ATOM 2324 N N . ALA A 1 292 ? 6.266 -9.492 -19.734 1 96.25 292 ALA A N 1
ATOM 2325 C CA . ALA A 1 292 ? 7.223 -9.711 -20.812 1 96.25 292 ALA A CA 1
ATOM 2326 C C . ALA A 1 292 ? 6.566 -10.422 -21.984 1 96.25 292 ALA A C 1
ATOM 2328 O O . ALA A 1 292 ? 6.75 -10.023 -23.141 1 96.25 292 ALA A O 1
ATOM 2329 N N . VAL A 1 293 ? 5.809 -11.445 -21.703 1 95.81 293 VAL A N 1
ATOM 2330 C CA . VAL A 1 293 ? 5.156 -12.195 -22.781 1 95.81 293 VAL A CA 1
ATOM 2331 C C . VAL A 1 293 ? 4.109 -11.32 -23.453 1 95.81 293 VAL A C 1
ATOM 2333 O O . VAL A 1 293 ? 3.994 -11.32 -24.688 1 95.81 293 VAL A O 1
ATOM 2336 N N . ARG A 1 294 ? 3.336 -10.562 -22.672 1 93.62 294 ARG A N 1
ATOM 2337 C CA . ARG A 1 294 ? 2.324 -9.672 -23.234 1 93.62 294 ARG A CA 1
ATOM 2338 C C . ARG A 1 294 ? 2.947 -8.688 -24.219 1 93.62 294 ARG A C 1
ATOM 2340 O O . ARG A 1 294 ? 2.354 -8.375 -25.25 1 93.62 294 ARG A O 1
ATOM 2347 N N . THR A 1 295 ? 4.086 -8.211 -23.859 1 90.94 295 THR A N 1
ATOM 2348 C CA . THR A 1 295 ? 4.773 -7.258 -24.719 1 90.94 295 THR A CA 1
ATOM 2349 C C . THR A 1 295 ? 5.09 -7.891 -26.078 1 90.94 295 THR A C 1
ATOM 2351 O O . THR A 1 295 ? 5.066 -7.211 -27.109 1 90.94 295 THR A O 1
ATOM 2354 N N . GLN A 1 296 ? 5.309 -9.164 -26.109 1 91.06 296 GLN A N 1
ATOM 2355 C CA . GLN A 1 296 ? 5.629 -9.875 -27.328 1 91.06 296 GLN A CA 1
ATOM 2356 C C . GLN A 1 296 ? 4.371 -10.133 -28.156 1 91.06 296 GLN A C 1
ATOM 2358 O O . GLN A 1 296 ? 4.457 -10.398 -29.359 1 91.06 296 GLN A O 1
ATOM 2363 N N . LEU A 1 297 ? 3.291 -10.078 -27.531 1 91.81 297 LEU A N 1
ATOM 2364 C CA . LEU A 1 297 ? 2.049 -10.445 -28.203 1 91.81 297 LEU A CA 1
ATOM 2365 C C . LEU A 1 297 ? 1.369 -9.219 -28.797 1 91.81 297 LEU A C 1
ATOM 2367 O O . LEU A 1 297 ? 0.367 -9.336 -29.5 1 91.81 297 LEU A O 1
ATOM 2371 N N . VAL A 1 298 ? 1.846 -8.086 -28.469 1 86.69 298 VAL A N 1
ATOM 2372 C CA . VAL A 1 298 ? 1.272 -6.863 -29.031 1 86.69 298 VAL A CA 1
ATOM 2373 C C . VAL A 1 298 ? 1.265 -6.941 -30.547 1 86.69 298 VAL A C 1
ATOM 2375 O O . VAL A 1 298 ? 2.283 -7.266 -31.172 1 86.69 298 VAL A O 1
ATOM 2378 N N . GLY A 1 299 ? 0.156 -6.723 -31.141 1 84.5 299 GLY A N 1
ATOM 2379 C CA . GLY A 1 299 ? 0.041 -6.73 -32.594 1 84.5 299 GLY A CA 1
ATOM 2380 C C . GLY A 1 299 ? -0.235 -8.109 -33.156 1 84.5 299 GLY A C 1
ATOM 2381 O O . GLY A 1 299 ? -0.432 -8.266 -34.375 1 84.5 299 GLY A O 1
ATOM 2382 N N . CYS A 1 300 ? -0.158 -9.266 -32.5 1 85.31 300 CYS A N 1
ATOM 2383 C CA . CYS A 1 300 ? -0.297 -10.633 -32.969 1 85.31 300 CYS A CA 1
ATOM 2384 C C . CYS A 1 300 ? -1.731 -11.125 -32.812 1 85.31 300 CYS A C 1
ATOM 2386 O O . CYS A 1 300 ? -2.064 -12.227 -33.25 1 85.31 300 CYS A O 1
ATOM 2388 N N . SER A 1 301 ? -2.676 -10.375 -32.281 1 88.19 301 SER A N 1
ATOM 2389 C CA . SER A 1 301 ? -4.062 -10.758 -32.031 1 88.19 301 SER A CA 1
ATOM 2390 C C . SER A 1 301 ? -4.152 -11.984 -31.141 1 88.19 301 SER A C 1
ATOM 2392 O O . SER A 1 301 ? -4.914 -12.906 -31.422 1 88.19 301 SER A O 1
ATOM 2394 N N . ARG A 1 302 ? -3.275 -12.258 -30.297 1 91 302 ARG A N 1
ATOM 2395 C CA . ARG A 1 302 ? -3.277 -13.328 -29.297 1 91 302 ARG A CA 1
ATOM 2396 C C . ARG A 1 302 ? -3.23 -12.766 -27.891 1 91 302 ARG A C 1
ATOM 2398 O O . ARG A 1 302 ? -2.711 -11.672 -27.656 1 91 302 ARG A O 1
ATOM 2405 N N . ILE A 1 303 ? -3.834 -13.547 -26.984 1 92.19 303 ILE A N 1
ATOM 2406 C CA . ILE A 1 303 ? -3.809 -13.164 -25.578 1 92.19 303 ILE A CA 1
ATOM 2407 C C . ILE A 1 303 ? -3.393 -14.367 -24.719 1 92.19 303 ILE A C 1
ATOM 2409 O O . ILE A 1 303 ? -3.496 -15.516 -25.172 1 92.19 303 ILE A O 1
ATOM 2413 N N . ILE A 1 304 ? -2.896 -14.148 -23.594 1 95.25 304 ILE A N 1
ATOM 2414 C CA . ILE A 1 304 ? -2.479 -15.203 -22.688 1 95.25 304 ILE A CA 1
ATOM 2415 C C . ILE A 1 304 ? -3.707 -15.867 -22.062 1 95.25 304 ILE A C 1
ATOM 2417 O O . ILE A 1 304 ? -4.621 -15.195 -21.594 1 95.25 304 ILE A O 1
ATOM 2421 N N . ASN A 1 305 ? -3.674 -17.156 -22.062 1 93.56 305 ASN A N 1
ATOM 2422 C CA . ASN A 1 305 ? -4.793 -17.922 -21.531 1 93.56 305 ASN A CA 1
ATOM 2423 C C . ASN A 1 305 ? -4.438 -18.594 -20.203 1 93.56 305 ASN A C 1
ATOM 2425 O O . ASN A 1 305 ? -5.305 -18.812 -19.359 1 93.56 305 ASN A O 1
ATOM 2429 N N . GLN A 1 306 ? -3.16 -18.969 -20.125 1 96.06 306 GLN A N 1
ATOM 2430 C CA . GLN A 1 306 ? -2.76 -19.719 -18.938 1 96.06 306 GLN A CA 1
ATOM 2431 C C . GLN A 1 306 ? -1.257 -19.625 -18.703 1 96.06 306 GLN A C 1
ATOM 2433 O O . GLN A 1 306 ? -0.483 -19.453 -19.641 1 96.06 306 GLN A O 1
ATOM 2438 N N . ILE A 1 307 ? -0.934 -19.781 -17.469 1 97.81 307 ILE A N 1
ATOM 2439 C CA . ILE A 1 307 ? 0.478 -19.922 -17.125 1 97.81 307 ILE A CA 1
ATOM 2440 C C . ILE A 1 307 ? 0.638 -20.922 -15.984 1 97.81 307 ILE A C 1
ATOM 2442 O O . ILE A 1 307 ? -0.164 -20.938 -15.047 1 97.81 307 ILE A O 1
ATOM 2446 N N . ASP A 1 308 ? 1.621 -21.766 -16.078 1 98.56 308 ASP A N 1
ATOM 2447 C CA . ASP A 1 308 ? 2.178 -22.562 -14.984 1 98.56 308 ASP A CA 1
ATOM 2448 C C . ASP A 1 308 ? 3.602 -22.125 -14.656 1 98.56 308 ASP A C 1
ATOM 2450 O O . ASP A 1 308 ? 4.41 -21.891 -15.555 1 98.56 308 ASP A O 1
ATOM 2454 N N . TYR A 1 309 ? 3.908 -21.984 -13.391 1 98.69 309 TYR A N 1
ATOM 2455 C CA . TYR A 1 309 ? 5.223 -21.453 -13.047 1 98.69 309 TYR A CA 1
ATOM 2456 C C . TYR A 1 309 ? 5.719 -22.016 -11.727 1 98.69 309 TYR A C 1
ATOM 2458 O O . TYR A 1 309 ? 4.934 -22.547 -10.938 1 98.69 309 TYR A O 1
ATOM 2466 N N . ARG A 1 310 ? 6.992 -21.938 -11.492 1 98.31 310 ARG A N 1
ATOM 2467 C CA . ARG A 1 310 ? 7.664 -22.406 -10.281 1 98.31 310 ARG A CA 1
ATOM 2468 C C . ARG A 1 310 ? 8.805 -21.469 -9.898 1 98.31 310 ARG A C 1
ATOM 2470 O O . ARG A 1 310 ? 9.594 -21.062 -10.75 1 98.31 310 ARG A O 1
ATOM 2477 N N . ASN A 1 311 ? 8.805 -21.125 -8.641 1 97.94 311 ASN A N 1
ATOM 2478 C CA . ASN A 1 311 ? 9.945 -20.406 -8.078 1 97.94 311 ASN A CA 1
ATOM 2479 C C . ASN A 1 311 ? 11 -21.359 -7.523 1 97.94 311 ASN A C 1
ATOM 2481 O O . ASN A 1 311 ? 10.703 -22.172 -6.641 1 97.94 311 ASN A O 1
ATOM 2485 N N . ILE A 1 312 ? 12.203 -21.25 -7.996 1 96.56 312 ILE A N 1
ATOM 2486 C CA . ILE A 1 312 ? 13.234 -22.25 -7.746 1 96.56 312 ILE A CA 1
ATOM 2487 C C . ILE A 1 312 ? 14.227 -21.719 -6.719 1 96.56 312 ILE A C 1
ATOM 2489 O O . ILE A 1 312 ? 14.602 -22.438 -5.785 1 96.56 312 ILE A O 1
ATOM 2493 N N . SER A 1 313 ? 14.672 -20.531 -6.906 1 94.81 313 SER A N 1
ATOM 2494 C CA . SER A 1 313 ? 15.633 -19.922 -5.996 1 94.81 313 SER A CA 1
ATOM 2495 C C . SER A 1 313 ? 15.289 -18.453 -5.734 1 94.81 313 SER A C 1
ATOM 2497 O O . SER A 1 313 ? 14.68 -17.797 -6.578 1 94.81 313 SER A O 1
ATOM 2499 N N . PRO A 1 314 ? 15.664 -17.984 -4.539 1 94.94 314 PRO A N 1
ATOM 2500 C CA . PRO A 1 314 ? 15.32 -16.609 -4.184 1 94.94 314 PRO A CA 1
ATOM 2501 C C . PRO A 1 314 ? 16.062 -15.57 -5.039 1 94.94 314 PRO A C 1
ATOM 2503 O O . PRO A 1 314 ? 17.203 -15.812 -5.449 1 94.94 314 PRO A O 1
ATOM 2506 N N . LEU A 1 315 ? 15.43 -14.508 -5.352 1 97.44 315 LEU A N 1
ATOM 2507 C CA . LEU A 1 315 ? 15.984 -13.312 -5.965 1 97.44 315 LEU A CA 1
ATOM 2508 C C . LEU A 1 315 ? 16.062 -12.172 -4.957 1 97.44 315 LEU A C 1
ATOM 2510 O O . LEU A 1 315 ? 15.188 -12.047 -4.09 1 97.44 315 LEU A O 1
ATOM 2514 N N . HIS A 1 316 ? 17.078 -11.305 -5.055 1 97 316 HIS A N 1
ATOM 2515 C CA . HIS A 1 316 ? 17.328 -10.32 -4.004 1 97 316 HIS A CA 1
ATOM 2516 C C . HIS A 1 316 ? 17.359 -8.906 -4.566 1 97 316 HIS A C 1
ATOM 2518 O O . HIS A 1 316 ? 17.797 -8.695 -5.699 1 97 316 HIS A O 1
ATOM 2524 N N . VAL A 1 317 ? 16.953 -8.039 -3.748 1 96.44 317 VAL A N 1
ATOM 2525 C CA . VAL A 1 317 ? 17.062 -6.613 -4.059 1 96.44 317 VAL A CA 1
ATOM 2526 C C . VAL A 1 317 ? 18.516 -6.262 -4.332 1 96.44 317 VAL A C 1
ATOM 2528 O O . VAL A 1 317 ? 19.438 -6.812 -3.705 1 96.44 317 VAL A O 1
ATOM 2531 N N . GLY A 1 318 ? 18.688 -5.383 -5.312 1 95.44 318 GLY A N 1
ATOM 2532 C CA . GLY A 1 318 ? 20.016 -4.906 -5.629 1 95.44 318 GLY A CA 1
ATOM 2533 C C . GLY A 1 318 ? 20.781 -5.824 -6.574 1 95.44 318 GLY A C 1
ATOM 2534 O O . GLY A 1 318 ? 21.859 -5.48 -7.055 1 95.44 318 GLY A O 1
ATOM 2535 N N . GLU A 1 319 ? 20.25 -6.949 -6.84 1 96.88 319 GLU A N 1
ATOM 2536 C CA . GLU A 1 319 ? 20.859 -7.906 -7.762 1 96.88 319 GLU A CA 1
ATOM 2537 C C . GLU A 1 319 ? 20.062 -7.984 -9.07 1 96.88 319 GLU A C 1
ATOM 2539 O O . GLU A 1 319 ? 18.844 -8.156 -9.055 1 96.88 319 GLU A O 1
ATOM 2544 N N . GLU A 1 320 ? 20.828 -7.891 -10.117 1 97.31 320 GLU A N 1
ATOM 2545 C CA . GLU A 1 320 ? 20.172 -7.906 -11.422 1 97.31 320 GLU A CA 1
ATOM 2546 C C . GLU A 1 320 ? 19.531 -9.258 -11.703 1 97.31 320 GLU A C 1
ATOM 2548 O O . GLU A 1 320 ? 20.125 -10.305 -11.422 1 97.31 320 GLU A O 1
ATOM 2553 N N . LEU A 1 321 ? 18.344 -9.234 -12.211 1 98.19 321 LEU A N 1
ATOM 2554 C CA . LEU A 1 321 ? 17.688 -10.422 -12.75 1 98.19 321 LEU A CA 1
ATOM 2555 C C . LEU A 1 321 ? 17.328 -10.227 -14.219 1 98.19 321 LEU A C 1
ATOM 2557 O O . LEU A 1 321 ? 17.219 -9.086 -14.688 1 98.19 321 LEU A O 1
ATOM 2561 N N . THR A 1 322 ? 17.172 -11.297 -14.953 1 98.19 322 THR A N 1
ATOM 2562 C CA . THR A 1 322 ? 16.859 -11.219 -16.375 1 98.19 322 THR A CA 1
ATOM 2563 C C . THR A 1 322 ? 15.625 -12.055 -16.703 1 98.19 322 THR A C 1
ATOM 2565 O O . THR A 1 322 ? 15.625 -13.273 -16.484 1 98.19 322 THR A O 1
ATOM 2568 N N . VAL A 1 323 ? 14.594 -11.43 -17.219 1 98.38 323 VAL A N 1
ATOM 2569 C CA . VAL A 1 323 ? 13.398 -12.117 -17.703 1 98.38 323 VAL A CA 1
ATOM 2570 C C . VAL A 1 323 ? 13.594 -12.539 -19.156 1 98.38 323 VAL A C 1
ATOM 2572 O O . VAL A 1 323 ? 13.859 -11.703 -20.016 1 98.38 323 VAL A O 1
ATOM 2575 N N . CYS A 1 324 ? 13.422 -13.797 -19.391 1 98.44 324 CYS A N 1
ATOM 2576 C CA . CYS A 1 324 ? 13.648 -14.359 -20.719 1 98.44 324 CYS A CA 1
ATOM 2577 C C . CYS A 1 324 ? 12.453 -15.172 -21.188 1 98.44 324 CYS A C 1
ATOM 2579 O O . CYS A 1 324 ? 11.602 -15.555 -20.375 1 98.44 324 CYS A O 1
ATOM 2581 N N . GLY A 1 325 ? 12.391 -15.375 -22.484 1 97.81 325 GLY A N 1
ATOM 2582 C CA . GLY A 1 325 ? 11.352 -16.234 -23.016 1 97.81 325 GLY A CA 1
ATOM 2583 C C . GLY A 1 325 ? 11.578 -16.609 -24.469 1 97.81 325 GLY A C 1
ATOM 2584 O O . GLY A 1 325 ? 12.406 -16 -25.156 1 97.81 325 GLY A O 1
ATOM 2585 N N . LYS A 1 326 ? 10.984 -17.656 -24.875 1 96.25 326 LYS A N 1
ATOM 2586 C CA . LYS A 1 326 ? 10.977 -18.109 -26.266 1 96.25 326 LYS A CA 1
ATOM 2587 C C . LYS A 1 326 ? 9.703 -18.875 -26.594 1 96.25 326 LYS A C 1
ATOM 2589 O O . LYS A 1 326 ? 9.117 -19.516 -25.719 1 96.25 326 LYS A O 1
ATOM 2594 N N . ARG A 1 327 ? 9.367 -18.734 -27.812 1 93.88 327 ARG A N 1
ATOM 2595 C CA . ARG A 1 327 ? 8.227 -19.516 -28.266 1 93.88 327 ARG A CA 1
ATOM 2596 C C . ARG A 1 327 ? 8.562 -21 -28.297 1 93.88 327 ARG A C 1
ATOM 2598 O O . ARG A 1 327 ? 9.695 -21.391 -28.625 1 93.88 327 ARG A O 1
ATOM 2605 N N . LYS A 1 328 ? 7.633 -21.797 -27.875 1 89.25 328 LYS A N 1
ATOM 2606 C CA . LYS A 1 328 ? 7.793 -23.25 -28.016 1 89.25 328 LYS A CA 1
ATOM 2607 C C . LYS A 1 328 ? 7.324 -23.719 -29.375 1 89.25 328 LYS A C 1
ATOM 2609 O O . LYS A 1 328 ? 6.16 -23.531 -29.75 1 89.25 328 LYS A O 1
ATOM 2614 N N . PRO A 1 329 ? 8.352 -24.266 -30.234 1 73.88 329 PRO A N 1
ATOM 2615 C CA . PRO A 1 329 ? 7.98 -24.703 -31.578 1 73.88 329 PRO A CA 1
ATOM 2616 C C . PRO A 1 329 ? 6.941 -25.828 -31.578 1 73.88 329 PRO A C 1
ATOM 2618 O O . PRO A 1 329 ? 6.93 -26.656 -30.656 1 73.88 329 PRO A O 1
ATOM 2621 N N . GLY A 1 330 ? 5.984 -25.812 -32.625 1 64.62 330 GLY A N 1
ATOM 2622 C CA . GLY A 1 330 ? 5.121 -26.922 -33 1 64.62 330 GLY A CA 1
ATOM 2623 C C . GLY A 1 330 ? 3.738 -26.828 -32.375 1 64.62 330 GLY A C 1
ATOM 2624 O O . GLY A 1 330 ? 2.844 -27.594 -32.75 1 64.62 330 GLY A O 1
ATOM 2625 N N . ARG A 1 331 ? 3.672 -26.062 -31.297 1 59.06 331 ARG A N 1
ATOM 2626 C CA . ARG A 1 331 ? 2.348 -26.172 -30.688 1 59.06 331 ARG A CA 1
ATOM 2627 C C . ARG A 1 331 ? 1.434 -25.047 -31.156 1 59.06 331 ARG A C 1
ATOM 2629 O O . ARG A 1 331 ? 1.875 -23.906 -31.312 1 59.06 331 ARG A O 1
ATOM 2636 N N . ASP A 1 332 ? 0.476 -25.266 -31.953 1 59.56 332 ASP A N 1
ATOM 2637 C CA . ASP A 1 332 ? -0.573 -24.391 -32.469 1 59.56 332 ASP A CA 1
ATOM 2638 C C . ASP A 1 332 ? -1.1 -23.469 -31.344 1 59.56 332 ASP A C 1
ATOM 2640 O O . ASP A 1 332 ? -1.856 -22.531 -31.609 1 59.56 332 ASP A O 1
ATOM 2644 N N . ASP A 1 333 ? -0.666 -23.703 -30.125 1 65.06 333 ASP A N 1
ATOM 2645 C CA . ASP A 1 333 ? -1.346 -23.016 -29.031 1 65.06 333 ASP A CA 1
ATOM 2646 C C . ASP A 1 333 ? -0.598 -21.734 -28.641 1 65.06 333 ASP A C 1
ATOM 2648 O O . ASP A 1 333 ? -0.93 -21.109 -27.625 1 65.06 333 ASP A O 1
ATOM 2652 N N . GLY A 1 334 ? 0.442 -21.344 -29.5 1 84.56 334 GLY A N 1
ATOM 2653 C CA . GLY A 1 334 ? 1.146 -20.109 -29.188 1 84.56 334 GLY A CA 1
ATOM 2654 C C . GLY A 1 334 ? 1.816 -20.125 -27.828 1 84.56 334 GLY A C 1
ATOM 2655 O O . GLY A 1 334 ? 1.77 -19.125 -27.109 1 84.56 334 GLY A O 1
ATOM 2656 N N . ALA A 1 335 ? 2.406 -21.328 -27.469 1 91.75 335 ALA A N 1
ATOM 2657 C CA . ALA A 1 335 ? 2.998 -21.531 -26.156 1 91.75 335 ALA A CA 1
ATOM 2658 C C . ALA A 1 335 ? 4.359 -20.844 -26.062 1 91.75 335 ALA A C 1
ATOM 2660 O O . ALA A 1 335 ? 5.109 -20.797 -27.047 1 91.75 335 ALA A O 1
ATOM 2661 N N . TRP A 1 336 ? 4.613 -20.281 -24.891 1 95.81 336 TRP A N 1
ATOM 2662 C CA . TRP A 1 336 ? 5.895 -19.672 -24.562 1 95.81 336 TRP A CA 1
ATOM 2663 C C . TRP A 1 336 ? 6.531 -20.344 -23.344 1 95.81 336 TRP A C 1
ATOM 2665 O O . TRP A 1 336 ? 5.84 -20.703 -22.391 1 95.81 336 TRP A O 1
ATOM 2675 N N . GLU A 1 337 ? 7.809 -20.609 -23.453 1 97.31 337 GLU A N 1
ATOM 2676 C CA . GLU A 1 337 ? 8.617 -20.828 -22.266 1 97.31 337 GLU A CA 1
ATOM 2677 C C . GLU A 1 337 ? 9.18 -19.5 -21.734 1 97.31 337 GLU A C 1
ATOM 2679 O O . GLU A 1 337 ? 9.758 -18.719 -22.5 1 97.31 337 GLU A O 1
ATOM 2684 N N . VAL A 1 338 ? 8.938 -19.25 -20.516 1 98.38 338 VAL A N 1
ATOM 2685 C CA . VAL A 1 338 ? 9.414 -18.016 -19.906 1 98.38 338 VAL A CA 1
ATOM 2686 C C . VAL A 1 338 ? 10.164 -18.328 -18.609 1 98.38 338 VAL A C 1
ATOM 2688 O O . VAL A 1 338 ? 9.789 -19.266 -17.891 1 98.38 338 VAL A O 1
ATOM 2691 N N . TRP A 1 339 ? 11.273 -17.594 -18.359 1 98.75 339 TRP A N 1
ATOM 2692 C CA . TRP A 1 339 ? 12.039 -17.859 -17.141 1 98.75 339 TRP A CA 1
ATOM 2693 C C . TRP A 1 339 ? 12.789 -16.609 -16.688 1 98.75 339 TRP A C 1
ATOM 2695 O O . TRP A 1 339 ? 12.812 -15.594 -17.391 1 98.75 339 TRP A O 1
ATOM 2705 N N . ILE A 1 340 ? 13.281 -16.641 -15.445 1 98.81 340 ILE A N 1
ATOM 2706 C CA . ILE A 1 340 ? 14.086 -15.562 -14.883 1 98.81 340 ILE A CA 1
ATOM 2707 C C . ILE A 1 340 ? 15.438 -16.125 -14.422 1 98.81 340 ILE A C 1
ATOM 2709 O O . ILE A 1 340 ? 15.492 -17.156 -13.773 1 98.81 340 ILE A O 1
ATOM 2713 N N . GLU A 1 341 ? 16.438 -15.445 -14.828 1 98.44 341 GLU A N 1
ATOM 2714 C CA . GLU A 1 341 ? 17.797 -15.758 -14.398 1 98.44 341 GLU A CA 1
ATOM 2715 C C . GLU A 1 341 ? 18.25 -14.828 -13.273 1 98.44 341 GLU A C 1
ATOM 2717 O O . GLU A 1 341 ? 17.906 -13.641 -13.266 1 98.44 341 GLU A O 1
ATOM 2722 N N . ASP A 1 342 ? 19 -15.383 -12.336 1 97.06 342 ASP A N 1
ATOM 2723 C CA . ASP A 1 342 ? 19.547 -14.547 -11.266 1 97.06 342 ASP A CA 1
ATOM 2724 C C . ASP A 1 342 ? 20.828 -13.852 -11.719 1 97.06 342 ASP A C 1
ATOM 2726 O O . ASP A 1 342 ? 21.172 -13.883 -12.898 1 97.06 342 ASP A O 1
ATOM 2730 N N . ARG A 1 343 ? 21.469 -13.188 -10.828 1 94.44 343 ARG A N 1
ATOM 2731 C CA . ARG A 1 343 ? 22.625 -12.359 -11.133 1 94.44 343 ARG A CA 1
ATOM 2732 C C . ARG A 1 343 ? 23.766 -13.195 -11.719 1 94.44 343 ARG A C 1
ATOM 2734 O O . ARG A 1 343 ? 24.609 -12.68 -12.453 1 94.44 343 ARG A O 1
ATOM 2741 N N . GLU A 1 344 ? 23.766 -14.445 -11.477 1 93.19 344 GLU A N 1
ATOM 2742 C CA . GLU A 1 344 ? 24.828 -15.328 -11.945 1 93.19 344 GLU A CA 1
ATOM 2743 C C . GLU A 1 344 ? 24.406 -16.047 -13.227 1 93.19 344 GLU A C 1
ATOM 2745 O O . GLU A 1 344 ? 25.141 -16.906 -13.727 1 93.19 344 GLU A O 1
ATOM 2750 N N . GLY A 1 345 ? 23.219 -15.812 -13.625 1 94.56 345 GLY A N 1
ATOM 2751 C CA . GLY A 1 345 ? 22.734 -16.453 -14.836 1 94.56 345 GLY A CA 1
ATOM 2752 C C . GLY A 1 345 ? 22.078 -17.797 -14.57 1 94.56 345 GLY A C 1
ATOM 2753 O O . GLY A 1 345 ? 21.781 -18.547 -15.508 1 94.56 345 GLY A O 1
ATOM 2754 N N . SER A 1 346 ? 21.875 -18.094 -13.344 1 96 346 SER A N 1
ATOM 2755 C CA . SER A 1 346 ? 21.203 -19.344 -12.969 1 96 346 SER A CA 1
ATOM 2756 C C . SER A 1 346 ? 19.688 -19.188 -13.031 1 96 346 SER A C 1
ATOM 2758 O O . SER A 1 346 ? 19.156 -18.109 -12.789 1 96 346 SER A O 1
ATOM 2760 N N . LEU A 1 347 ? 19.031 -20.328 -13.32 1 97.94 347 LEU A N 1
ATOM 2761 C CA . LEU A 1 347 ? 17.562 -20.359 -13.383 1 97.94 347 LEU A CA 1
ATOM 2762 C C . LEU A 1 347 ? 16.969 -20.125 -12.008 1 97.94 347 LEU A C 1
ATOM 2764 O O . LEU A 1 347 ? 17.25 -20.859 -11.062 1 97.94 347 LEU A O 1
ATOM 2768 N N . ALA A 1 348 ? 16.141 -19.109 -11.891 1 98.06 348 ALA A N 1
ATOM 2769 C CA . ALA A 1 348 ? 15.547 -18.797 -10.602 1 98.06 348 ALA A CA 1
ATOM 2770 C C . ALA A 1 348 ? 14.031 -19.016 -10.625 1 98.06 348 ALA A C 1
ATOM 2772 O O . ALA A 1 348 ? 13.43 -19.328 -9.602 1 98.06 348 ALA A O 1
ATOM 2773 N N . VAL A 1 349 ? 13.414 -18.75 -11.742 1 98.62 349 VAL A N 1
ATOM 2774 C CA . VAL A 1 349 ? 11.992 -18.969 -11.953 1 98.62 349 VAL A CA 1
ATOM 2775 C C . VAL A 1 349 ? 11.758 -19.562 -13.336 1 98.62 349 VAL A C 1
ATOM 2777 O O . VAL A 1 349 ? 12.422 -19.172 -14.305 1 98.62 349 VAL A O 1
ATOM 2780 N N . ARG A 1 350 ? 10.805 -20.422 -13.438 1 98.19 350 ARG A N 1
ATOM 2781 C CA . ARG A 1 350 ? 10.43 -20.969 -14.734 1 98.19 350 ARG A CA 1
ATOM 2782 C C . ARG A 1 350 ? 8.914 -21.016 -14.898 1 98.19 350 ARG A C 1
ATOM 2784 O O . ARG A 1 350 ? 8.188 -21.219 -13.922 1 98.19 350 ARG A O 1
ATOM 2791 N N . GLY A 1 351 ? 8.461 -20.797 -16.141 1 98.19 351 GLY A N 1
ATOM 2792 C CA . GLY A 1 351 ? 7.035 -20.859 -16.422 1 98.19 351 GLY A CA 1
ATOM 2793 C C . GLY A 1 351 ? 6.734 -21.219 -17.859 1 98.19 351 GLY A C 1
ATOM 2794 O O . GLY A 1 351 ? 7.605 -21.141 -18.734 1 98.19 351 GLY A O 1
ATOM 2795 N N . THR A 1 352 ? 5.574 -21.75 -18.062 1 97.69 352 THR A N 1
ATOM 2796 C CA . THR A 1 352 ? 5.016 -22 -19.391 1 97.69 352 THR A CA 1
ATOM 2797 C C . THR A 1 352 ? 3.711 -21.219 -19.578 1 97.69 352 THR A C 1
ATOM 2799 O O . THR A 1 352 ? 2.801 -21.328 -18.75 1 97.69 352 THR A O 1
ATOM 2802 N N . VAL A 1 353 ? 3.684 -20.484 -20.656 1 97.25 353 VAL A N 1
ATOM 2803 C CA . VAL A 1 353 ? 2.518 -19.672 -20.984 1 97.25 353 VAL A CA 1
ATOM 2804 C C . VAL A 1 353 ? 1.812 -20.25 -22.219 1 97.25 353 VAL A C 1
ATOM 2806 O O . VAL A 1 353 ? 2.463 -20.641 -23.188 1 97.25 353 VAL A O 1
ATOM 2809 N N . ARG A 1 354 ? 0.53 -20.344 -22.109 1 95.19 354 ARG A N 1
ATOM 2810 C CA . ARG A 1 354 ? -0.293 -20.672 -23.281 1 95.19 354 ARG A CA 1
ATOM 2811 C C . ARG A 1 354 ? -1.106 -19.469 -23.734 1 95.19 354 ARG A C 1
ATOM 2813 O O . ARG A 1 354 ? -1.573 -18.672 -22.906 1 95.19 354 ARG A O 1
ATOM 2820 N N . THR A 1 355 ? -1.23 -19.312 -25.016 1 93.62 355 THR A N 1
ATOM 2821 C CA . THR A 1 355 ? -1.97 -18.188 -25.594 1 93.62 355 THR A CA 1
ATOM 2822 C C . THR A 1 355 ? -3.1 -18.688 -26.484 1 93.62 355 THR A C 1
ATOM 2824 O O . THR A 1 355 ? -3.146 -19.875 -26.844 1 93.62 355 THR A O 1
ATOM 2827 N N . ARG A 1 356 ? -4.016 -17.859 -26.766 1 89.75 356 ARG A N 1
ATOM 2828 C CA . ARG A 1 356 ? -5.113 -18.141 -27.672 1 89.75 356 ARG A CA 1
ATOM 2829 C C . ARG A 1 356 ? -5.441 -16.922 -28.531 1 89.75 356 ARG A C 1
ATOM 2831 O O . ARG A 1 356 ? -5.023 -15.805 -28.203 1 89.75 356 ARG A O 1
ATOM 2838 N N . GLY A 1 357 ? -6.098 -17.156 -29.578 1 86.44 357 GLY A N 1
ATOM 2839 C CA . GLY A 1 357 ? -6.535 -16.062 -30.438 1 86.44 357 GLY A CA 1
ATOM 2840 C C . GLY A 1 357 ? -7.617 -15.211 -29.797 1 86.44 357 GLY A C 1
ATOM 2841 O O . GLY A 1 357 ? -8.391 -15.688 -28.969 1 86.44 357 GLY A O 1
ATOM 2842 N N . LEU A 1 358 ? -7.578 -13.883 -30.031 1 80 358 LEU A N 1
ATOM 2843 C CA . LEU A 1 358 ? -8.609 -12.977 -29.547 1 80 358 LEU A CA 1
ATOM 2844 C C . LEU A 1 358 ? -9.977 -13.344 -30.125 1 80 358 LEU A C 1
ATOM 2846 O O . LEU A 1 358 ? -10.078 -13.68 -31.312 1 80 358 LEU A O 1
ATOM 2850 N N . MET B 1 1 ? 37.25 91.125 -43.812 1 25.59 1 MET B N 1
ATOM 2851 C CA . MET B 1 1 ? 36.062 90.25 -43.844 1 25.59 1 MET B CA 1
ATOM 2852 C C . MET B 1 1 ? 36.156 89.188 -42.781 1 25.59 1 MET B C 1
ATOM 2854 O O . MET B 1 1 ? 36.875 88.188 -42.969 1 25.59 1 MET B O 1
ATOM 2858 N N . LYS B 1 2 ? 36.094 89.562 -41.5 1 27.25 2 LYS B N 1
ATOM 2859 C CA . LYS B 1 2 ? 36.406 89 -40.188 1 27.25 2 LYS B CA 1
ATOM 2860 C C . LYS B 1 2 ? 35.438 87.938 -39.781 1 27.25 2 LYS B C 1
ATOM 2862 O O . LYS B 1 2 ? 34.375 88.25 -39.219 1 27.25 2 LYS B O 1
ATOM 2867 N N . ARG B 1 3 ? 35.031 87.062 -40.781 1 26.34 3 ARG B N 1
ATOM 2868 C CA . ARG B 1 3 ? 33.875 86.25 -40.406 1 26.34 3 ARG B CA 1
ATOM 2869 C C . ARG B 1 3 ? 34.125 85.5 -39.125 1 26.34 3 ARG B C 1
ATOM 2871 O O . ARG B 1 3 ? 35.219 84.938 -38.938 1 26.34 3 ARG B O 1
ATOM 2878 N N . LYS B 1 4 ? 33.219 85.75 -38.156 1 30.05 4 LYS B N 1
ATOM 2879 C CA . LYS B 1 4 ? 32.938 85.312 -36.781 1 30.05 4 LYS B CA 1
ATOM 2880 C C . LYS B 1 4 ? 32.75 83.812 -36.719 1 30.05 4 LYS B C 1
ATOM 2882 O O . LYS B 1 4 ? 32 83.188 -37.531 1 30.05 4 LYS B O 1
ATOM 2887 N N . VAL B 1 5 ? 33.812 83 -36.219 1 28.88 5 VAL B N 1
ATOM 2888 C CA . VAL B 1 5 ? 34.031 81.625 -36.031 1 28.88 5 VAL B CA 1
ATOM 2889 C C . VAL B 1 5 ? 32.938 81 -35.156 1 28.88 5 VAL B C 1
ATOM 2891 O O . VAL B 1 5 ? 32.656 81.562 -34.062 1 28.88 5 VAL B O 1
ATOM 2894 N N . PHE B 1 6 ? 31.812 80.5 -35.688 1 29.44 6 PHE B N 1
ATOM 2895 C CA . PHE B 1 6 ? 30.688 79.875 -35 1 29.44 6 PHE B CA 1
ATOM 2896 C C . PHE B 1 6 ? 31.156 78.812 -34.031 1 29.44 6 PHE B C 1
ATOM 2898 O O . PHE B 1 6 ? 31.969 77.938 -34.375 1 29.44 6 PHE B O 1
ATOM 2905 N N . PRO B 1 7 ? 31.047 79.062 -32.719 1 27.78 7 PRO B N 1
ATOM 2906 C CA . PRO B 1 7 ? 31.484 78.125 -31.641 1 27.78 7 PRO B CA 1
ATOM 2907 C C . PRO B 1 7 ? 30.828 76.75 -31.703 1 27.78 7 PRO B C 1
ATOM 2909 O O . PRO B 1 7 ? 29.625 76.688 -32 1 27.78 7 PRO B O 1
ATOM 2912 N N . ARG B 1 8 ? 31.516 75.688 -32.219 1 27.36 8 ARG B N 1
ATOM 2913 C CA . ARG B 1 8 ? 31.047 74.312 -32.281 1 27.36 8 ARG B CA 1
ATOM 2914 C C . ARG B 1 8 ? 30.531 73.875 -30.906 1 27.36 8 ARG B C 1
ATOM 2916 O O . ARG B 1 8 ? 31.219 74 -29.906 1 27.36 8 ARG B O 1
ATOM 2923 N N . LEU B 1 9 ? 29.188 73.875 -30.734 1 26.95 9 LEU B N 1
ATOM 2924 C CA . LEU B 1 9 ? 28.453 73.312 -29.578 1 26.95 9 LEU B CA 1
ATOM 2925 C C . LEU B 1 9 ? 28.906 71.938 -29.234 1 26.95 9 LEU B C 1
ATOM 2927 O O . LEU B 1 9 ? 28.891 71.062 -30.094 1 26.95 9 LEU B O 1
ATOM 2931 N N . ARG B 1 10 ? 29.828 71.688 -28.297 1 27.97 10 ARG B N 1
ATOM 2932 C CA . ARG B 1 10 ? 30.266 70.375 -27.75 1 27.97 10 ARG B CA 1
ATOM 2933 C C . ARG B 1 10 ? 29.078 69.625 -27.234 1 27.97 10 ARG B C 1
ATOM 2935 O O . ARG B 1 10 ? 28.266 70.062 -26.453 1 27.97 10 ARG B O 1
ATOM 2942 N N . PRO B 1 11 ? 28.5 68.688 -28.016 1 28.5 11 PRO B N 1
ATOM 2943 C CA . PRO B 1 11 ? 27.375 67.875 -27.516 1 28.5 11 PRO B CA 1
ATOM 2944 C C . PRO B 1 11 ? 27.688 67.188 -26.203 1 28.5 11 PRO B C 1
ATOM 2946 O O . PRO B 1 11 ? 28.672 66.438 -26.125 1 28.5 11 PRO B O 1
ATOM 2949 N N . GLY B 1 12 ? 27.625 67.75 -25 1 26.17 12 GLY B N 1
ATOM 2950 C CA . GLY B 1 12 ? 27.906 67.188 -23.688 1 26.17 12 GLY B CA 1
ATOM 2951 C C . GLY B 1 12 ? 27.047 65.938 -23.375 1 26.17 12 GLY B C 1
ATOM 2952 O O . GLY B 1 12 ? 27.016 65.5 -22.219 1 26.17 12 GLY B O 1
ATOM 2953 N N . GLY B 1 13 ? 26.25 65.25 -24.156 1 28.58 13 GLY B N 1
ATOM 2954 C CA . GLY B 1 13 ? 25.234 64.5 -23.422 1 28.58 13 GLY B CA 1
ATOM 2955 C C . GLY B 1 13 ? 25.812 63.375 -22.578 1 28.58 13 GLY B C 1
ATOM 2956 O O . GLY B 1 13 ? 26.672 62.625 -23.047 1 28.58 13 GLY B O 1
ATOM 2957 N N . PRO B 1 14 ? 25.984 63.5 -21.188 1 30.94 14 PRO B N 1
ATOM 2958 C CA . PRO B 1 14 ? 26.547 62.5 -20.297 1 30.94 14 PRO B CA 1
ATOM 2959 C C . PRO B 1 14 ? 25.797 61.156 -20.359 1 30.94 14 PRO B C 1
ATOM 2961 O O . PRO B 1 14 ? 24.609 61.125 -20.031 1 30.94 14 PRO B O 1
ATOM 2964 N N . GLY B 1 15 ? 25.703 60.375 -21.391 1 31.98 15 GLY B N 1
ATOM 2965 C CA . GLY B 1 15 ? 25.047 59.094 -21.266 1 31.98 15 GLY B CA 1
ATOM 2966 C C . GLY B 1 15 ? 25.672 58.219 -20.188 1 31.98 15 GLY B C 1
ATOM 2967 O O . GLY B 1 15 ? 26.797 57.75 -20.344 1 31.98 15 GLY B O 1
ATOM 2968 N N . GLY B 1 16 ? 25.484 58.5 -18.875 1 35.03 16 GLY B N 1
ATOM 2969 C CA . GLY B 1 16 ? 25.984 57.594 -17.844 1 35.03 16 GLY B CA 1
ATOM 2970 C C . GLY B 1 16 ? 25.516 56.156 -18.031 1 35.03 16 GLY B C 1
ATOM 2971 O O . GLY B 1 16 ? 24.516 55.906 -18.734 1 35.03 16 GLY B O 1
ATOM 2972 N N . PRO B 1 17 ? 26.406 55.156 -17.953 1 36.38 17 PRO B N 1
ATOM 2973 C CA . PRO B 1 17 ? 26.047 53.75 -18.109 1 36.38 17 PRO B CA 1
ATOM 2974 C C . PRO B 1 17 ? 24.938 53.312 -17.156 1 36.38 17 PRO B C 1
ATOM 2976 O O . PRO B 1 17 ? 24.891 53.781 -16.016 1 36.38 17 PRO B O 1
ATOM 2979 N N . ILE B 1 18 ? 23.734 53.062 -17.516 1 37.75 18 ILE B N 1
ATOM 2980 C CA . ILE B 1 18 ? 22.703 52.375 -16.766 1 37.75 18 ILE B CA 1
ATOM 2981 C C . ILE B 1 18 ? 23.266 51.094 -16.172 1 37.75 18 ILE B C 1
ATOM 2983 O O . ILE B 1 18 ? 23.656 50.188 -16.906 1 37.75 18 ILE B O 1
ATOM 2987 N N . SER B 1 19 ? 23.938 51.156 -15.062 1 35.53 19 SER B N 1
ATOM 2988 C CA . SER B 1 19 ? 24.203 49.906 -14.312 1 35.53 19 SER B CA 1
ATOM 2989 C C . SER B 1 19 ? 22.938 49.062 -14.188 1 35.53 19 SER B C 1
ATOM 2991 O O . SER B 1 19 ? 21.953 49.5 -13.586 1 35.53 19 SER B O 1
ATOM 2993 N N . VAL B 1 20 ? 22.625 48.312 -15.094 1 37.94 20 VAL B N 1
ATOM 2994 C CA . VAL B 1 20 ? 21.625 47.281 -14.914 1 37.94 20 VAL B CA 1
ATOM 2995 C C . VAL B 1 20 ? 21.906 46.5 -13.625 1 37.94 20 VAL B C 1
ATOM 2997 O O . VAL B 1 20 ? 22.875 45.75 -13.539 1 37.94 20 VAL B O 1
ATOM 3000 N N . ILE B 1 21 ? 21.641 47 -12.445 1 36.75 21 ILE B N 1
ATOM 3001 C CA . ILE B 1 21 ? 21.562 46.156 -11.242 1 36.75 21 ILE B CA 1
ATOM 3002 C C . ILE B 1 21 ? 20.781 44.906 -11.531 1 36.75 21 ILE B C 1
ATOM 3004 O O . ILE B 1 21 ? 19.562 44.938 -11.742 1 36.75 21 ILE B O 1
ATOM 3008 N N . ARG B 1 22 ? 21.297 43.969 -12.18 1 41.25 22 ARG B N 1
ATOM 3009 C CA . ARG B 1 22 ? 20.703 42.625 -12.156 1 41.25 22 ARG B CA 1
ATOM 3010 C C . ARG B 1 22 ? 20.328 42.219 -10.734 1 41.25 22 ARG B C 1
ATOM 3012 O O . ARG B 1 22 ? 21.219 42.031 -9.898 1 41.25 22 ARG B O 1
ATOM 3019 N N . THR B 1 23 ? 19.297 42.625 -10.109 1 44.75 23 THR B N 1
ATOM 3020 C CA . THR B 1 23 ? 18.75 42.188 -8.828 1 44.75 23 THR B CA 1
ATOM 3021 C C . THR B 1 23 ? 18.859 40.688 -8.68 1 44.75 23 THR B C 1
ATOM 3023 O O . THR B 1 23 ? 18.25 39.938 -9.445 1 44.75 23 THR B O 1
ATOM 3026 N N . TYR B 1 24 ? 19.984 40.094 -8.391 1 50.75 24 TYR B N 1
ATOM 3027 C CA . TYR B 1 24 ? 20.203 38.688 -8.031 1 50.75 24 TYR B CA 1
ATOM 3028 C C . TYR B 1 24 ? 19.125 38.188 -7.07 1 50.75 24 TYR B C 1
ATOM 3030 O O . TYR B 1 24 ? 18.938 38.75 -5.992 1 50.75 24 TYR B O 1
ATOM 3038 N N . SER B 1 25 ? 18.047 37.656 -7.508 1 67.38 25 SER B N 1
ATOM 3039 C CA . SER B 1 25 ? 17 37.062 -6.691 1 67.38 25 SER B CA 1
ATOM 3040 C C . SER B 1 25 ? 17.578 36.188 -5.578 1 67.38 25 SER B C 1
ATOM 3042 O O . SER B 1 25 ? 18.531 35.438 -5.805 1 67.38 25 SER B O 1
ATOM 3044 N N . SER B 1 26 ? 17.359 36.594 -4.258 1 84.94 26 SER B N 1
ATOM 3045 C CA . SER B 1 26 ? 17.766 35.812 -3.084 1 84.94 26 SER B CA 1
ATOM 3046 C C . SER B 1 26 ? 17.375 34.344 -3.211 1 84.94 26 SER B C 1
ATOM 3048 O O . SER B 1 26 ? 16.547 34 -4.059 1 84.94 26 SER B O 1
ATOM 3050 N N . LEU B 1 27 ? 18.125 33.531 -2.703 1 87 27 LEU B N 1
ATOM 3051 C CA . LEU B 1 27 ? 17.797 32.094 -2.65 1 87 27 LEU B CA 1
ATOM 3052 C C . LEU B 1 27 ? 16.312 31.891 -2.322 1 87 27 LEU B C 1
ATOM 3054 O O . LEU B 1 27 ? 15.656 31.047 -2.926 1 87 27 LEU B O 1
ATOM 3058 N N . ALA B 1 28 ? 15.836 32.656 -1.438 1 89.25 28 ALA B N 1
ATOM 3059 C CA . ALA B 1 28 ? 14.43 32.594 -1.035 1 89.25 28 ALA B CA 1
ATOM 3060 C C . ALA B 1 28 ? 13.508 32.875 -2.213 1 89.25 28 ALA B C 1
ATOM 3062 O O . ALA B 1 28 ? 12.516 32.156 -2.416 1 89.25 28 ALA B O 1
ATOM 3063 N N . GLU B 1 29 ? 13.836 33.844 -2.947 1 91.12 29 GLU B N 1
ATOM 3064 C CA . GLU B 1 29 ? 13.016 34.219 -4.09 1 91.12 29 GLU B CA 1
ATOM 3065 C C . GLU B 1 29 ? 13.086 33.156 -5.191 1 91.12 29 GLU B C 1
ATOM 3067 O O . GLU B 1 29 ? 12.078 32.844 -5.832 1 91.12 29 GLU B O 1
ATOM 3072 N N . GLN B 1 30 ? 14.242 32.656 -5.375 1 92.06 30 GLN B N 1
ATOM 3073 C CA . GLN B 1 30 ? 14.422 31.609 -6.383 1 92.06 30 GLN B CA 1
ATOM 3074 C C . GLN B 1 30 ? 13.625 30.359 -6.027 1 92.06 30 GLN B C 1
ATOM 3076 O O . GLN B 1 30 ? 12.945 29.781 -6.883 1 92.06 30 GLN B O 1
ATOM 3081 N N . LEU B 1 31 ? 13.727 29.953 -4.805 1 92.69 31 LEU B N 1
ATOM 3082 C CA . LEU B 1 31 ? 12.984 28.797 -4.328 1 92.69 31 LEU B CA 1
ATOM 3083 C C . LEU B 1 31 ? 11.484 29 -4.48 1 92.69 31 LEU B C 1
ATOM 3085 O O . LEU B 1 31 ? 10.766 28.109 -4.941 1 92.69 31 LEU B O 1
ATOM 3089 N N . HIS B 1 32 ? 11.062 30.188 -4.066 1 94 32 HIS B N 1
ATOM 3090 C CA . HIS B 1 32 ? 9.641 30.5 -4.141 1 94 32 HIS B CA 1
ATOM 3091 C C . HIS B 1 32 ? 9.133 30.406 -5.578 1 94 32 HIS B C 1
ATOM 3093 O O . HIS B 1 32 ? 8.117 29.766 -5.84 1 94 32 HIS B O 1
ATOM 3099 N N . GLN B 1 33 ? 9.852 31 -6.492 1 92.31 33 GLN B N 1
ATOM 3100 C CA . GLN B 1 33 ? 9.438 31.016 -7.891 1 92.31 33 GLN B CA 1
ATOM 3101 C C . GLN B 1 33 ? 9.469 29.609 -8.492 1 92.31 33 GLN B C 1
ATOM 3103 O O . GLN B 1 33 ? 8.523 29.188 -9.164 1 92.31 33 GLN B O 1
ATOM 3108 N N . THR B 1 34 ? 10.469 28.891 -8.203 1 92.38 34 THR B N 1
ATOM 3109 C CA . THR B 1 34 ? 10.656 27.562 -8.781 1 92.38 34 THR B CA 1
ATOM 3110 C C . THR B 1 34 ? 9.562 26.609 -8.305 1 92.38 34 THR B C 1
ATOM 3112 O O . THR B 1 34 ? 8.953 25.906 -9.117 1 92.38 34 THR B O 1
ATOM 3115 N N . VAL B 1 35 ? 9.281 26.609 -7.055 1 94.12 35 VAL B N 1
ATOM 3116 C CA . VAL B 1 35 ? 8.375 25.625 -6.469 1 94.12 35 VAL B CA 1
ATOM 3117 C C . VAL B 1 35 ? 6.93 26.031 -6.742 1 94.12 35 VAL B C 1
ATOM 3119 O O . VAL B 1 35 ? 6.102 25.188 -7.102 1 94.12 35 VAL B O 1
ATOM 3122 N N . THR B 1 36 ? 6.613 27.312 -6.707 1 93.62 36 THR B N 1
ATOM 3123 C CA . THR B 1 36 ? 5.223 27.734 -6.844 1 93.62 36 THR B CA 1
ATOM 3124 C C . THR B 1 36 ? 4.809 27.75 -8.312 1 93.62 36 THR B C 1
ATOM 3126 O O . THR B 1 36 ? 3.615 27.734 -8.625 1 93.62 36 THR B O 1
ATOM 3129 N N . SER B 1 37 ? 5.75 27.766 -9.203 1 93 37 SER B N 1
ATOM 3130 C CA . SER B 1 37 ? 5.422 27.812 -10.625 1 93 37 SER B CA 1
ATOM 3131 C C . SER B 1 37 ? 5.254 26.406 -11.195 1 93 37 SER B C 1
ATOM 3133 O O . SER B 1 37 ? 4.789 26.234 -12.328 1 93 37 SER B O 1
ATOM 3135 N N . ARG B 1 38 ? 5.547 25.438 -10.422 1 91.56 38 ARG B N 1
ATOM 3136 C CA . ARG B 1 38 ? 5.449 24.062 -10.891 1 91.56 38 ARG B CA 1
ATOM 3137 C C . ARG B 1 38 ? 3.998 23.672 -11.141 1 91.56 38 ARG B C 1
ATOM 3139 O O . ARG B 1 38 ? 3.146 23.828 -10.258 1 91.56 38 ARG B O 1
ATOM 3146 N N . ARG B 1 39 ? 3.738 23.234 -12.352 1 87.69 39 ARG B N 1
ATOM 3147 C CA . ARG B 1 39 ? 2.424 22.672 -12.648 1 87.69 39 ARG B CA 1
ATOM 3148 C C . ARG B 1 39 ? 2.348 21.203 -12.25 1 87.69 39 ARG B C 1
ATOM 3150 O O . ARG B 1 39 ? 2.953 20.344 -12.906 1 87.69 39 ARG B O 1
ATOM 3157 N N . LEU B 1 40 ? 1.58 20.953 -11.266 1 91.12 40 LEU B N 1
ATOM 3158 C CA . LEU B 1 40 ? 1.468 19.594 -10.75 1 91.12 40 LEU B CA 1
ATOM 3159 C C . LEU B 1 40 ? 0.381 18.812 -11.492 1 91.12 40 LEU B C 1
ATOM 3161 O O . LEU B 1 40 ? -0.626 19.391 -11.906 1 91.12 40 LEU B O 1
ATOM 3165 N N . PRO B 1 41 ? 0.582 17.578 -11.688 1 90.12 41 PRO B N 1
ATOM 3166 C CA . PRO B 1 41 ? -0.426 16.75 -12.367 1 90.12 41 PRO B CA 1
ATOM 3167 C C . PRO B 1 41 ? -1.701 16.578 -11.547 1 90.12 41 PRO B C 1
ATOM 3169 O O . PRO B 1 41 ? -1.649 16.594 -10.312 1 90.12 41 PRO B O 1
ATOM 3172 N N . LEU B 1 42 ? -2.811 16.453 -12.273 1 94.44 42 LEU B N 1
ATOM 3173 C CA . LEU B 1 42 ? -4.043 16.062 -11.602 1 94.44 42 LEU B CA 1
ATOM 3174 C C . LEU B 1 42 ? -3.996 14.602 -11.188 1 94.44 42 LEU B C 1
ATOM 3176 O O . LEU B 1 42 ? -3.562 13.75 -11.969 1 94.44 42 LEU B O 1
ATOM 3180 N N . VAL B 1 43 ? -4.43 14.305 -10.008 1 96.25 43 VAL B N 1
ATOM 3181 C CA . VAL B 1 43 ? -4.457 12.922 -9.531 1 96.25 43 VAL B CA 1
ATOM 3182 C C . VAL B 1 43 ? -5.902 12.43 -9.469 1 96.25 43 VAL B C 1
ATOM 3184 O O . VAL B 1 43 ? -6.672 12.844 -8.602 1 96.25 43 VAL B O 1
ATOM 3187 N N . PHE B 1 44 ? -6.223 11.547 -10.367 1 97.06 44 PHE B N 1
ATOM 3188 C CA . PHE B 1 44 ? -7.574 11 -10.422 1 97.06 44 PHE B CA 1
ATOM 3189 C C . PHE B 1 44 ? -7.676 9.719 -9.602 1 97.06 44 PHE B C 1
ATOM 3191 O O . PHE B 1 44 ? -6.676 9.039 -9.383 1 97.06 44 PHE B O 1
ATOM 3198 N N . ASP B 1 45 ? -8.875 9.43 -9.141 1 97.94 45 ASP B N 1
ATOM 3199 C CA . ASP B 1 45 ? -9.18 8.219 -8.383 1 97.94 45 ASP B CA 1
ATOM 3200 C C . ASP B 1 45 ? -10.664 7.887 -8.461 1 97.94 45 ASP B C 1
ATOM 3202 O O . ASP B 1 45 ? -11.445 8.641 -9.039 1 97.94 45 ASP B O 1
ATOM 3206 N N . TYR B 1 46 ? -11.031 6.789 -8.039 1 98.44 46 TYR B N 1
ATOM 3207 C CA . TYR B 1 46 ? -12.43 6.391 -7.879 1 98.44 46 TYR B CA 1
ATOM 3208 C C . TYR B 1 46 ? -12.773 6.227 -6.406 1 98.44 46 TYR B C 1
ATOM 3210 O O . TYR B 1 46 ? -12.047 5.574 -5.656 1 98.44 46 TYR B O 1
ATOM 3218 N N . LEU B 1 47 ? -13.852 6.812 -5.996 1 98 47 LEU B N 1
ATOM 3219 C CA . LEU B 1 47 ? -14.242 6.84 -4.594 1 98 47 LEU B CA 1
ATOM 3220 C C . LEU B 1 47 ? -15.047 5.598 -4.227 1 98 47 LEU B C 1
ATOM 3222 O O . LEU B 1 47 ? -16.203 5.703 -3.814 1 98 47 LEU B O 1
ATOM 3226 N N . HIS B 1 48 ? -14.445 4.508 -4.297 1 97.75 48 HIS B N 1
ATOM 3227 C CA . HIS B 1 48 ? -15.047 3.279 -3.787 1 97.75 48 HIS B CA 1
ATOM 3228 C C . HIS B 1 48 ? -14.688 3.061 -2.32 1 97.75 48 HIS B C 1
ATOM 3230 O O . HIS B 1 48 ? -13.906 3.82 -1.749 1 97.75 48 HIS B O 1
ATOM 3236 N N . THR B 1 49 ? -15.164 1.975 -1.731 1 97.81 49 THR B N 1
ATOM 3237 C CA . THR B 1 49 ? -15.148 1.854 -0.278 1 97.81 49 THR B CA 1
ATOM 3238 C C . THR B 1 49 ? -13.883 1.15 0.193 1 97.81 49 THR B C 1
ATOM 3240 O O . THR B 1 49 ? -13.539 1.201 1.376 1 97.81 49 THR B O 1
ATOM 3243 N N . GLN B 1 50 ? -13.102 0.539 -0.611 1 97.62 50 GLN B N 1
ATOM 3244 C CA . GLN B 1 50 ? -12.047 -0.388 -0.21 1 97.62 50 GLN B CA 1
ATOM 3245 C C . GLN B 1 50 ? -10.953 0.33 0.578 1 97.62 50 GLN B C 1
ATOM 3247 O O . GLN B 1 50 ? -10.562 -0.119 1.658 1 97.62 50 GLN B O 1
ATOM 3252 N N . PRO B 1 51 ? -10.391 1.502 0.082 1 98.06 51 PRO B N 1
ATOM 3253 C CA . PRO B 1 51 ? -9.328 2.154 0.857 1 98.06 51 PRO B CA 1
ATOM 3254 C C . PRO B 1 51 ? -9.789 2.568 2.252 1 98.06 51 PRO B C 1
ATOM 3256 O O . PRO B 1 51 ? -9.055 2.387 3.229 1 98.06 51 PRO B O 1
ATOM 3259 N N . SER B 1 52 ? -10.977 3.086 2.311 1 97.75 52 SER B N 1
ATOM 3260 C CA . SER B 1 52 ? -11.539 3.467 3.6 1 97.75 52 SER B CA 1
ATOM 3261 C C . SER B 1 52 ? -11.711 2.254 4.508 1 97.75 52 SER B C 1
ATOM 3263 O O . SER B 1 52 ? -11.383 2.309 5.695 1 97.75 52 SER B O 1
ATOM 3265 N N . TYR B 1 53 ? -12.164 1.191 3.961 1 96.5 53 TYR B N 1
ATOM 3266 C CA . TYR B 1 53 ? -12.391 -0.046 4.699 1 96.5 53 TYR B CA 1
ATOM 3267 C C . TYR B 1 53 ? -11.07 -0.598 5.242 1 96.5 53 TYR B C 1
ATOM 3269 O O . TYR B 1 53 ? -10.992 -0.986 6.41 1 96.5 53 TYR B O 1
ATOM 3277 N N . LEU B 1 54 ? -10.062 -0.629 4.402 1 96.44 54 LEU B N 1
ATOM 3278 C CA . LEU B 1 54 ? -8.758 -1.141 4.82 1 96.44 54 LEU B CA 1
ATOM 3279 C C . LEU B 1 54 ? -8.148 -0.259 5.906 1 96.44 54 LEU B C 1
ATOM 3281 O O . LEU B 1 54 ? -7.469 -0.756 6.809 1 96.44 54 LEU B O 1
ATOM 3285 N N . LEU B 1 55 ? -8.359 1.025 5.785 1 96.88 55 LEU B N 1
ATOM 3286 C CA . LEU B 1 55 ? -7.895 1.912 6.844 1 96.88 55 LEU B CA 1
ATOM 3287 C C . LEU B 1 55 ? -8.578 1.588 8.164 1 96.88 55 LEU B C 1
ATOM 3289 O O . LEU B 1 55 ? -7.922 1.517 9.211 1 96.88 55 LEU B O 1
ATOM 3293 N N . ASP B 1 56 ? -9.844 1.349 8.125 1 94.44 56 ASP B N 1
ATOM 3294 C CA . ASP B 1 56 ? -10.578 0.976 9.328 1 94.44 56 ASP B CA 1
ATOM 3295 C C . ASP B 1 56 ? -10.039 -0.321 9.93 1 94.44 56 ASP B C 1
ATOM 3297 O O . ASP B 1 56 ? -9.828 -0.412 11.141 1 94.44 56 ASP B O 1
ATOM 3301 N N . GLN B 1 57 ? -9.789 -1.281 9.031 1 91.5 57 GLN B N 1
ATOM 3302 C CA . GLN B 1 57 ? -9.234 -2.549 9.5 1 91.5 57 GLN B CA 1
ATOM 3303 C C . GLN B 1 57 ? -7.867 -2.35 10.141 1 91.5 57 GLN B C 1
ATOM 3305 O O . GLN B 1 57 ? -7.465 -3.125 11.008 1 91.5 57 GLN B O 1
ATOM 3310 N N . THR B 1 58 ? -7.219 -1.342 9.758 1 93.62 58 THR B N 1
ATOM 3311 C CA . THR B 1 58 ? -5.863 -1.062 10.227 1 93.62 58 THR B CA 1
ATOM 3312 C C . THR B 1 58 ? -5.895 -0.346 11.57 1 93.62 58 THR B C 1
ATOM 3314 O O . THR B 1 58 ? -5.078 -0.633 12.453 1 93.62 58 THR B O 1
ATOM 3317 N N . ILE B 1 59 ? -6.926 0.575 11.805 1 92.88 59 ILE B N 1
ATOM 3318 C CA . ILE B 1 59 ? -6.773 1.451 12.961 1 92.88 59 ILE B CA 1
ATOM 3319 C C . ILE B 1 59 ? -7.875 1.158 13.977 1 92.88 59 ILE B C 1
ATOM 3321 O O . ILE B 1 59 ? -7.801 1.603 15.125 1 92.88 59 ILE B O 1
ATOM 3325 N N . ASN B 1 60 ? -8.883 0.451 13.633 1 82.62 60 ASN B N 1
ATOM 3326 C CA . ASN B 1 60 ? -10.047 0.338 14.5 1 82.62 60 ASN B CA 1
ATOM 3327 C C . ASN B 1 60 ? -9.688 -0.314 15.836 1 82.62 60 ASN B C 1
ATOM 3329 O O . ASN B 1 60 ? -10.148 0.128 16.891 1 82.62 60 ASN B O 1
ATOM 3333 N N . ASN B 1 61 ? -8.844 -1.317 15.75 1 83.69 61 ASN B N 1
ATOM 3334 C CA . ASN B 1 61 ? -8.516 -2.023 16.984 1 83.69 61 ASN B CA 1
ATOM 3335 C C . ASN B 1 61 ? -7.594 -1.194 17.875 1 83.69 61 ASN B C 1
ATOM 3337 O O . ASN B 1 61 ? -7.348 -1.556 19.031 1 83.69 61 ASN B O 1
ATOM 3341 N N . LEU B 1 62 ? -7.215 -0.131 17.359 1 86.94 62 LEU B N 1
ATOM 3342 C CA . LEU B 1 62 ? -6.332 0.724 18.141 1 86.94 62 LEU B CA 1
ATOM 3343 C C . LEU B 1 62 ? -7.133 1.551 19.156 1 86.94 62 LEU B C 1
ATOM 3345 O O . LEU B 1 62 ? -6.59 1.999 20.156 1 86.94 62 LEU B O 1
ATOM 3349 N N . PHE B 1 63 ? -8.367 1.91 18.719 1 82.88 63 PHE B N 1
ATOM 3350 C CA . PHE B 1 63 ? -9.227 2.725 19.562 1 82.88 63 PHE B CA 1
ATOM 3351 C C . PHE B 1 63 ? -10.172 1.846 20.375 1 82.88 63 PHE B C 1
ATOM 3353 O O . PHE B 1 63 ? -10.82 0.948 19.828 1 82.88 63 PHE B O 1
ATOM 3360 N N . ARG B 1 64 ? -9.68 1.063 21.328 1 61.94 64 ARG B N 1
ATOM 3361 C CA . ARG B 1 64 ? -10.523 0.185 22.141 1 61.94 64 ARG B CA 1
ATOM 3362 C C . ARG B 1 64 ? -11.969 0.664 22.141 1 61.94 64 ARG B C 1
ATOM 3364 O O . ARG B 1 64 ? -12.445 1.228 23.125 1 61.94 64 ARG B O 1
ATOM 3371 N N . ILE B 1 65 ? -12.43 1.146 21.078 1 53.66 65 ILE B N 1
ATOM 3372 C CA . ILE B 1 65 ? -13.812 1.599 21.109 1 53.66 65 ILE B CA 1
ATOM 3373 C C . ILE B 1 65 ? -14.742 0.406 21.328 1 53.66 65 ILE B C 1
ATOM 3375 O O . ILE B 1 65 ? -14.445 -0.709 20.906 1 53.66 65 ILE B O 1
ATOM 3379 N N . SER B 1 66 ? -15.609 0.476 22.312 1 43.81 66 SER B N 1
ATOM 3380 C CA . SER B 1 66 ? -16.594 -0.542 22.672 1 43.81 66 SER B CA 1
ATOM 3381 C C . SER B 1 66 ? -17.047 -1.336 21.453 1 43.81 66 SER B C 1
ATOM 3383 O O . SER B 1 66 ? -17.203 -0.777 20.375 1 43.81 66 SER B O 1
ATOM 3385 N N . PRO B 1 67 ? -16.891 -2.566 21.547 1 41.62 67 PRO B N 1
ATOM 3386 C CA . PRO B 1 67 ? -17.156 -3.689 20.641 1 41.62 67 PRO B CA 1
ATOM 3387 C C . PRO B 1 67 ? -18.422 -3.48 19.812 1 41.62 67 PRO B C 1
ATOM 3389 O O . PRO B 1 67 ? -18.844 -4.383 19.078 1 41.62 67 PRO B O 1
ATOM 3392 N N . SER B 1 68 ? -19.234 -2.445 20.188 1 38.53 68 SER B N 1
ATOM 3393 C CA . SER B 1 68 ? -20.516 -2.615 19.516 1 38.53 68 SER B CA 1
ATOM 3394 C C . SER B 1 68 ? -20.344 -2.635 18 1 38.53 68 SER B C 1
ATOM 3396 O O . SER B 1 68 ? -21.328 -2.684 17.25 1 38.53 68 SER B O 1
ATOM 3398 N N . VAL B 1 69 ? -19.375 -1.958 17.641 1 40.22 69 VAL B N 1
ATOM 3399 C CA . VAL B 1 69 ? -19.375 -2.025 16.188 1 40.22 69 VAL B CA 1
ATOM 3400 C C . VAL B 1 69 ? -19.312 -3.482 15.734 1 40.22 69 VAL B C 1
ATOM 3402 O O . VAL B 1 69 ? -18.438 -4.238 16.172 1 40.22 69 VAL B O 1
ATOM 3405 N N . SER B 1 70 ? -20.422 -3.945 15.508 1 38.12 70 SER B N 1
ATOM 3406 C CA . SER B 1 70 ? -20.688 -5.305 15.039 1 38.12 70 SER B CA 1
ATOM 3407 C C . SER B 1 70 ? -19.484 -5.871 14.281 1 38.12 70 SER B C 1
ATOM 3409 O O . SER B 1 70 ? -18.891 -5.188 13.445 1 38.12 70 SER B O 1
ATOM 3411 N N . ASP B 1 71 ? -18.641 -6.508 14.945 1 41.22 71 ASP B N 1
ATOM 3412 C CA . ASP B 1 71 ? -17.719 -7.477 14.367 1 41.22 71 ASP B CA 1
ATOM 3413 C C . ASP B 1 71 ? -18.109 -7.828 12.93 1 41.22 71 ASP B C 1
ATOM 3415 O O . ASP B 1 71 ? -17.547 -8.742 12.336 1 41.22 71 ASP B O 1
ATOM 3419 N N . ASN B 1 72 ? -19.438 -7.441 12.758 1 41.84 72 ASN B N 1
ATOM 3420 C CA . ASN B 1 72 ? -19.906 -7.906 11.453 1 41.84 72 ASN B CA 1
ATOM 3421 C C . ASN B 1 72 ? -19.156 -7.223 10.312 1 41.84 72 ASN B C 1
ATOM 3423 O O . ASN B 1 72 ? -19.672 -7.137 9.195 1 41.84 72 ASN B O 1
ATOM 3427 N N . ALA B 1 73 ? -18.438 -6.141 10.625 1 49.72 73 ALA B N 1
ATOM 3428 C CA . ALA B 1 73 ? -17.906 -5.477 9.438 1 49.72 73 ALA B CA 1
ATOM 3429 C C . ALA B 1 73 ? -17.297 -6.492 8.477 1 49.72 73 ALA B C 1
ATOM 3431 O O . ALA B 1 73 ? -16.188 -6.293 7.973 1 49.72 73 ALA B O 1
ATOM 3432 N N . ALA B 1 74 ? -17.703 -7.652 8.508 1 59.19 74 ALA B N 1
ATOM 3433 C CA . ALA B 1 74 ? -17.188 -8.852 7.863 1 59.19 74 ALA B CA 1
ATOM 3434 C C . ALA B 1 74 ? -17.078 -8.664 6.352 1 59.19 74 ALA B C 1
ATOM 3436 O O . ALA B 1 74 ? -16.359 -9.391 5.676 1 59.19 74 ALA B O 1
ATOM 3437 N N . SER B 1 75 ? -17.688 -7.551 5.922 1 83 75 SER B N 1
ATOM 3438 C CA . SER B 1 75 ? -17.531 -7.562 4.473 1 83 75 SER B CA 1
ATOM 3439 C C . SER B 1 75 ? -17.344 -6.148 3.93 1 83 75 SER B C 1
ATOM 3441 O O . SER B 1 75 ? -17.656 -5.168 4.605 1 83 75 SER B O 1
ATOM 3443 N N . LEU B 1 76 ? -16.703 -5.883 2.994 1 93.94 76 LEU B N 1
ATOM 3444 C CA . LEU B 1 76 ? -16.484 -4.637 2.264 1 93.94 76 LEU B CA 1
ATOM 3445 C C . LEU B 1 76 ? -17.812 -3.953 1.963 1 93.94 76 LEU B C 1
ATOM 3447 O O . LEU B 1 76 ? -18.656 -4.512 1.259 1 93.94 76 LEU B O 1
ATOM 3451 N N . PRO B 1 77 ? -18.062 -2.721 2.537 1 94.5 77 PRO B N 1
ATOM 3452 C CA . PRO B 1 77 ? -19.344 -2.035 2.309 1 94.5 77 PRO B CA 1
ATOM 3453 C C . PRO B 1 77 ? -19.625 -1.789 0.829 1 94.5 77 PRO B C 1
ATOM 3455 O O . PRO B 1 77 ? -18.703 -1.494 0.063 1 94.5 77 PRO B O 1
ATOM 3458 N N . SER B 1 78 ? -20.875 -1.862 0.479 1 95.75 78 SER B N 1
ATOM 3459 C CA . SER B 1 78 ? -21.297 -1.655 -0.901 1 95.75 78 SER B CA 1
ATOM 3460 C C . SER B 1 78 ? -21.297 -0.174 -1.262 1 95.75 78 SER B C 1
ATOM 3462 O O . SER B 1 78 ? -21.703 0.665 -0.456 1 95.75 78 SER B O 1
ATOM 3464 N N . ILE B 1 79 ? -20.953 0.13 -2.514 1 96.62 79 ILE B N 1
ATOM 3465 C CA . ILE B 1 79 ? -20.969 1.508 -2.992 1 96.62 79 ILE B CA 1
ATOM 3466 C C . ILE B 1 79 ? -22.422 1.969 -3.18 1 96.62 79 ILE B C 1
ATOM 3468 O O . ILE B 1 79 ? -22.688 3.17 -3.203 1 96.62 79 ILE B O 1
ATOM 3472 N N . THR B 1 80 ? -23.297 1.078 -3.322 1 96.12 80 THR B N 1
ATOM 3473 C CA . THR B 1 80 ? -24.703 1.435 -3.539 1 96.12 80 THR B CA 1
ATOM 3474 C C . THR B 1 80 ? -25.312 1.986 -2.26 1 96.12 80 THR B C 1
ATOM 3476 O O . THR B 1 80 ? -26.328 2.697 -2.311 1 96.12 80 THR B O 1
ATOM 3479 N N . ALA B 1 81 ? -24.688 1.617 -1.148 1 94.56 81 ALA B N 1
ATOM 3480 C CA . ALA B 1 81 ? -25.141 2.203 0.114 1 94.56 81 ALA B CA 1
ATOM 3481 C C . ALA B 1 81 ? -24.703 3.66 0.226 1 94.56 81 ALA B C 1
ATOM 3483 O O . ALA B 1 81 ? -25.188 4.398 1.082 1 94.56 81 ALA B O 1
ATOM 3484 N N . ARG B 1 82 ? -23.812 4.082 -0.579 1 95.5 82 ARG B N 1
ATOM 3485 C CA . ARG B 1 82 ? -23.328 5.457 -0.688 1 95.5 82 ARG B CA 1
ATOM 3486 C C . ARG B 1 82 ? -22.922 6.004 0.675 1 95.5 82 ARG B C 1
ATOM 3488 O O . ARG B 1 82 ? -23.375 7.074 1.085 1 95.5 82 ARG B O 1
ATOM 3495 N N . PRO B 1 83 ? -22.094 5.293 1.354 1 95.06 83 PRO B N 1
ATOM 3496 C CA . PRO B 1 83 ? -21.703 5.816 2.662 1 95.06 83 PRO B CA 1
ATOM 3497 C C . PRO B 1 83 ? -20.891 7.113 2.557 1 95.06 83 PRO B C 1
ATOM 3499 O O . PRO B 1 83 ? -20.141 7.301 1.597 1 95.06 83 PRO B O 1
ATOM 3502 N N . ARG B 1 84 ? -21.047 7.957 3.562 1 94.12 84 ARG B N 1
ATOM 3503 C CA . ARG B 1 84 ? -20.188 9.141 3.658 1 94.12 84 ARG B CA 1
ATOM 3504 C C . ARG B 1 84 ? -18.766 8.758 4.016 1 94.12 84 ARG B C 1
ATOM 3506 O O . ARG B 1 84 ? -18.531 7.883 4.855 1 94.12 84 ARG B O 1
ATOM 3513 N N . MET B 1 85 ? -17.844 9.359 3.355 1 96.5 85 MET B N 1
ATOM 3514 C CA . MET B 1 85 ? -16.453 9.133 3.738 1 96.5 85 MET B CA 1
ATOM 3515 C C . MET B 1 85 ? -16.172 9.688 5.129 1 96.5 85 MET B C 1
ATOM 3517 O O . MET B 1 85 ? -16.422 10.867 5.391 1 96.5 85 MET B O 1
ATOM 3521 N N . PRO B 1 86 ? -15.688 8.867 6.004 1 95.5 86 PRO B N 1
ATOM 3522 C CA . PRO B 1 86 ? -15.328 9.406 7.316 1 95.5 86 PRO B CA 1
ATOM 3523 C C . PRO B 1 86 ? -14.258 10.492 7.234 1 95.5 86 PRO B C 1
ATOM 3525 O O . PRO B 1 86 ? -13.352 10.414 6.402 1 95.5 86 PRO B O 1
ATOM 3528 N N . GLU B 1 87 ? -14.367 11.539 8.086 1 96.38 87 GLU B N 1
ATOM 3529 C CA . GLU B 1 87 ? -13.375 12.609 8.109 1 96.38 87 GLU B CA 1
ATOM 3530 C C . GLU B 1 87 ? -11.969 12.047 8.344 1 96.38 87 GLU B C 1
ATOM 3532 O O . GLU B 1 87 ? -11.75 11.281 9.281 1 96.38 87 GLU B O 1
ATOM 3537 N N . GLY B 1 88 ? -11.062 12.375 7.488 1 96.94 88 GLY B N 1
ATOM 3538 C CA . GLY B 1 88 ? -9.688 11.922 7.566 1 96.94 88 GLY B CA 1
ATOM 3539 C C . GLY B 1 88 ? -9.367 10.812 6.582 1 96.94 88 GLY B C 1
ATOM 3540 O O . GLY B 1 88 ? -8.203 10.578 6.254 1 96.94 88 GLY B O 1
ATOM 3541 N N . HIS B 1 89 ? -10.344 10.102 6.059 1 98 89 HIS B N 1
ATOM 3542 C CA . HIS B 1 89 ? -10.117 8.938 5.211 1 98 89 HIS B CA 1
ATOM 3543 C C . HIS B 1 89 ? -9.711 9.359 3.801 1 98 89 HIS B C 1
ATOM 3545 O O . HIS B 1 89 ? -9.203 8.547 3.029 1 98 89 HIS B O 1
ATOM 3551 N N . HIS B 1 90 ? -9.875 10.664 3.451 1 98.19 90 HIS B N 1
ATOM 3552 C CA . HIS B 1 90 ? -9.445 11.125 2.137 1 98.19 90 HIS B CA 1
ATOM 3553 C C . HIS B 1 90 ? -7.934 10.953 1.965 1 98.19 90 HIS B C 1
ATOM 3555 O O . HIS B 1 90 ? -7.434 10.922 0.838 1 98.19 90 HIS B O 1
ATOM 3561 N N . ILE B 1 91 ? -7.223 10.758 3.07 1 98.12 91 ILE B N 1
ATOM 3562 C CA . ILE B 1 91 ? -5.766 10.664 3.084 1 98.12 91 ILE B CA 1
ATOM 3563 C C . ILE B 1 91 ? -5.328 9.391 2.357 1 98.12 91 ILE B C 1
ATOM 3565 O O . ILE B 1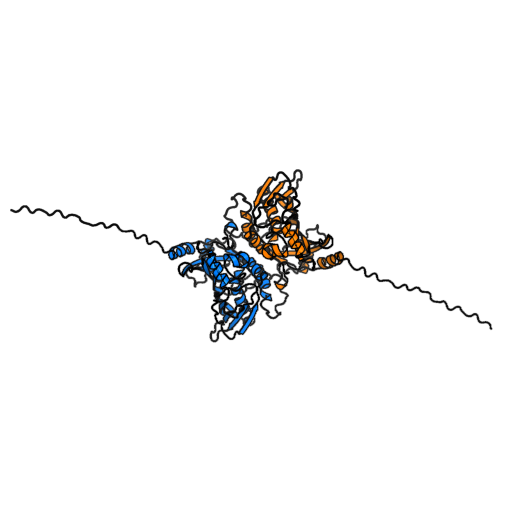 91 ? -4.223 9.336 1.811 1 98.12 91 ILE B O 1
ATOM 3569 N N . VAL B 1 92 ? -6.176 8.375 2.285 1 98.5 92 VAL B N 1
ATOM 3570 C CA . VAL B 1 92 ? -5.773 7.102 1.698 1 98.5 92 VAL B CA 1
ATOM 3571 C C . VAL B 1 92 ? -6.344 6.98 0.286 1 98.5 92 VAL B C 1
ATOM 3573 O O . VAL B 1 92 ? -6.414 5.883 -0.271 1 98.5 92 VAL B O 1
ATOM 3576 N N . TYR B 1 93 ? -6.781 8.047 -0.26 1 98.38 93 TYR B N 1
ATOM 3577 C CA . TYR B 1 93 ? -7.152 8.156 -1.667 1 98.38 93 TYR B CA 1
ATOM 3578 C C . TYR B 1 93 ? -6.172 9.047 -2.424 1 98.38 93 TYR B C 1
ATOM 3580 O O . TYR B 1 93 ? -5.352 9.734 -1.813 1 98.38 93 TYR B O 1
ATOM 3588 N N . PHE B 1 94 ? -6.191 8.93 -3.744 1 97.62 94 PHE B N 1
ATOM 3589 C CA . PHE B 1 94 ? -5.387 9.734 -4.656 1 97.62 94 PHE B CA 1
ATOM 3590 C C . PHE B 1 94 ? -3.9 9.477 -4.441 1 97.62 94 PHE B C 1
ATOM 3592 O O . PHE B 1 94 ? -3.127 10.414 -4.242 1 97.62 94 PHE B O 1
ATOM 3599 N N . PRO B 1 95 ? -3.518 8.227 -4.469 1 96.38 95 PRO B N 1
ATOM 3600 C CA . PRO B 1 95 ? -2.092 7.922 -4.336 1 96.38 95 PRO B CA 1
ATOM 3601 C C . PRO B 1 95 ? -1.235 8.633 -5.383 1 96.38 95 PRO B C 1
ATOM 3603 O O . PRO B 1 95 ? -1.714 8.93 -6.48 1 96.38 95 PRO B O 1
ATOM 3606 N N . PRO B 1 96 ? 0.029 8.938 -5.004 1 92.38 96 PRO B N 1
ATOM 3607 C CA . PRO B 1 96 ? 0.918 9.5 -6.023 1 92.38 96 PRO B CA 1
ATOM 3608 C C . PRO B 1 96 ? 1.047 8.609 -7.254 1 92.38 96 PRO B C 1
ATOM 3610 O O . PRO B 1 96 ? 1.203 7.395 -7.129 1 92.38 96 PRO B O 1
ATOM 3613 N N . GLN B 1 97 ? 0.944 9.219 -8.359 1 90.62 97 GLN B N 1
ATOM 3614 C CA . GLN B 1 97 ? 0.939 8.484 -9.625 1 90.62 97 GLN B CA 1
ATOM 3615 C C . GLN B 1 97 ? 2.182 8.812 -10.453 1 90.62 97 GLN B C 1
ATOM 3617 O O . GLN B 1 97 ? 2.074 9.352 -11.555 1 90.62 97 GLN B O 1
ATOM 3622 N N . VAL B 1 98 ? 3.289 8.594 -9.852 1 88.5 98 VAL B N 1
ATOM 3623 C CA . VAL B 1 98 ? 4.586 8.797 -10.492 1 88.5 98 VAL B CA 1
ATOM 3624 C C . VAL B 1 98 ? 5.273 7.453 -10.711 1 88.5 98 VAL B C 1
ATOM 3626 O O . VAL B 1 98 ? 4.992 6.484 -10 1 88.5 98 VAL B O 1
ATOM 3629 N N . SER B 1 99 ? 6.141 7.422 -11.664 1 88.31 99 SER B N 1
ATOM 3630 C CA . SER B 1 99 ? 6.883 6.195 -11.922 1 88.31 99 SER B CA 1
ATOM 3631 C C . SER B 1 99 ? 7.988 5.992 -10.891 1 88.31 99 SER B C 1
ATOM 3633 O O . SER B 1 99 ? 8.305 6.902 -10.117 1 88.31 99 SER B O 1
ATOM 3635 N N . LEU B 1 100 ? 8.523 4.844 -10.883 1 86.12 100 LEU B N 1
ATOM 3636 C CA . LEU B 1 100 ? 9.602 4.5 -9.961 1 86.12 100 LEU B CA 1
ATOM 3637 C C . LEU B 1 100 ? 10.805 5.418 -10.156 1 86.12 100 LEU B C 1
ATOM 3639 O O . LEU B 1 100 ? 11.461 5.805 -9.188 1 86.12 100 LEU B O 1
ATOM 3643 N N . SER B 1 101 ? 11.078 5.809 -11.352 1 84.75 101 SER B N 1
ATOM 3644 C CA . SER B 1 101 ? 12.25 6.609 -11.68 1 84.75 101 SER B CA 1
ATOM 3645 C C . SER B 1 101 ? 12.086 8.047 -11.203 1 84.75 101 SER B C 1
ATOM 3647 O O . SER B 1 101 ? 13.062 8.805 -11.156 1 84.75 101 SER B O 1
ATOM 3649 N N . GLU B 1 102 ? 10.898 8.414 -10.812 1 87.5 102 GLU B N 1
ATOM 3650 C CA . GLU B 1 102 ? 10.609 9.781 -10.398 1 87.5 102 GLU B CA 1
ATOM 3651 C C . GLU B 1 102 ? 10.68 9.922 -8.883 1 87.5 102 GLU B C 1
ATOM 3653 O O . GLU B 1 102 ? 10.414 11 -8.344 1 87.5 102 GLU B O 1
ATOM 3658 N N . LEU B 1 103 ? 11.039 8.898 -8.242 1 90.56 103 LEU B N 1
ATOM 3659 C CA . LEU B 1 103 ? 11.172 8.961 -6.789 1 90.56 103 LEU B CA 1
ATOM 3660 C C . LEU B 1 103 ? 12.562 9.453 -6.387 1 90.56 103 LEU B C 1
ATOM 3662 O O . LEU B 1 103 ? 13.547 9.156 -7.066 1 90.56 103 LEU B O 1
ATOM 3666 N N . LEU B 1 104 ? 12.648 10.203 -5.363 1 92.81 104 LEU B N 1
ATOM 3667 C CA . LEU B 1 104 ? 13.914 10.594 -4.738 1 92.81 104 LEU B CA 1
ATOM 3668 C C . LEU B 1 104 ? 14.539 9.422 -3.996 1 92.81 104 LEU B C 1
ATOM 3670 O O . LEU B 1 104 ? 13.883 8.406 -3.754 1 92.81 104 LEU B O 1
ATOM 3674 N N . PRO B 1 105 ? 15.766 9.523 -3.547 1 90.44 105 PRO B N 1
ATOM 3675 C CA . PRO B 1 105 ? 16.453 8.422 -2.877 1 90.44 105 PRO B CA 1
ATOM 3676 C C . PRO B 1 105 ? 15.766 7.984 -1.591 1 90.44 105 PRO B C 1
ATOM 3678 O O . PRO B 1 105 ? 15.867 6.82 -1.192 1 90.44 105 PRO B O 1
ATOM 3681 N N . ASP B 1 106 ? 15.07 8.875 -0.979 1 92.5 106 ASP B N 1
ATOM 3682 C CA . ASP B 1 106 ? 14.414 8.516 0.274 1 92.5 106 ASP B CA 1
ATOM 3683 C C . ASP B 1 106 ? 13.023 7.938 0.019 1 92.5 106 ASP B C 1
ATOM 3685 O O . ASP B 1 106 ? 12.266 7.691 0.959 1 92.5 106 ASP B O 1
ATOM 3689 N N . GLY B 1 107 ? 12.633 7.828 -1.264 1 93.06 107 GLY B N 1
ATOM 3690 C CA . GLY B 1 107 ? 11.375 7.191 -1.624 1 93.06 107 GLY B CA 1
ATOM 3691 C C . GLY B 1 107 ? 10.25 8.188 -1.858 1 93.06 107 GLY B C 1
ATOM 3692 O O . GLY B 1 107 ? 9.172 7.809 -2.309 1 93.06 107 GLY B O 1
ATOM 3693 N N . THR B 1 108 ? 10.445 9.445 -1.543 1 93.44 108 THR B N 1
ATOM 3694 C CA . THR B 1 108 ? 9.422 10.461 -1.779 1 93.44 108 THR B CA 1
ATOM 3695 C C . THR B 1 108 ? 9.484 10.969 -3.215 1 93.44 108 THR B C 1
ATOM 3697 O O . THR B 1 108 ? 10.422 10.656 -3.951 1 93.44 108 THR B O 1
ATOM 3700 N N . ASP B 1 109 ? 8.453 11.688 -3.623 1 88.5 109 ASP B N 1
ATOM 3701 C CA . ASP B 1 109 ? 8.414 12.188 -4.996 1 88.5 109 ASP B CA 1
ATOM 3702 C C . ASP B 1 109 ? 9 13.594 -5.09 1 88.5 109 ASP B C 1
ATOM 3704 O O . ASP B 1 109 ? 9.305 14.211 -4.066 1 88.5 109 ASP B O 1
ATOM 3708 N N . THR B 1 110 ? 9.117 14.148 -6.285 1 90.25 110 THR B N 1
ATOM 3709 C CA . THR B 1 110 ? 9.789 15.422 -6.539 1 90.25 110 THR B CA 1
ATOM 3710 C C . THR B 1 110 ? 8.773 16.547 -6.66 1 90.25 110 THR B C 1
ATOM 3712 O O . THR B 1 110 ? 9.141 17.719 -6.848 1 90.25 110 THR B O 1
ATOM 3715 N N . LEU B 1 111 ? 7.551 16.297 -6.5 1 90.38 111 LEU B N 1
ATOM 3716 C CA . LEU B 1 111 ? 6.496 17.234 -6.863 1 90.38 111 LEU B CA 1
ATOM 3717 C C . LEU B 1 111 ? 6.566 18.484 -5.996 1 90.38 111 LEU B C 1
ATOM 3719 O O . LEU B 1 111 ? 6.297 19.594 -6.477 1 90.38 111 LEU B O 1
ATOM 3723 N N . HIS B 1 112 ? 6.984 18.312 -4.77 1 94 112 HIS B N 1
ATOM 3724 C CA . HIS B 1 112 ? 6.988 19.438 -3.832 1 94 112 HIS B CA 1
ATOM 3725 C C . HIS B 1 112 ? 8.406 19.766 -3.377 1 94 112 HIS B C 1
ATOM 3727 O O . HIS B 1 112 ? 8.602 20.641 -2.533 1 94 112 HIS B O 1
ATOM 3733 N N . TYR B 1 113 ? 9.383 19.062 -3.986 1 94 113 TYR B N 1
ATOM 3734 C CA . TYR B 1 113 ? 10.781 19.125 -3.586 1 94 113 TYR B CA 1
ATOM 3735 C C . TYR B 1 113 ? 11.43 20.422 -4.035 1 94 113 TYR B C 1
ATOM 3737 O O . TYR B 1 113 ? 11.414 20.75 -5.227 1 94 113 TYR B O 1
ATOM 3745 N N . PRO B 1 114 ? 12.016 21.188 -3.094 1 95.12 114 PRO B N 1
ATOM 3746 C CA . PRO B 1 114 ? 12.664 22.438 -3.494 1 95.12 114 PRO B CA 1
ATOM 3747 C C . PRO B 1 114 ? 14.016 22.219 -4.164 1 95.12 114 PRO B C 1
ATOM 3749 O O . PRO B 1 114 ? 14.547 23.141 -4.797 1 95.12 114 PRO B O 1
ATOM 3752 N N . GLY B 1 115 ? 14.609 20.984 -3.99 1 92.94 115 GLY B N 1
ATOM 3753 C CA . GLY B 1 115 ? 15.914 20.688 -4.555 1 92.94 115 GLY B CA 1
ATOM 3754 C C . GLY B 1 115 ? 17.016 20.625 -3.514 1 92.94 115 GLY B C 1
ATOM 3755 O O . GLY B 1 115 ? 16.781 20.906 -2.334 1 92.94 115 GLY B O 1
ATOM 3756 N N . GLU B 1 116 ? 18.172 20.328 -3.932 1 91.31 116 GLU B N 1
ATOM 3757 C CA . GLU B 1 116 ? 19.344 20.344 -3.057 1 91.31 116 GLU B CA 1
ATOM 3758 C C . GLU B 1 116 ? 19.625 21.75 -2.539 1 91.31 116 GLU B C 1
ATOM 3760 O O . GLU B 1 116 ? 19.391 22.734 -3.242 1 91.31 116 GLU B O 1
ATOM 3765 N N . PRO B 1 117 ? 20.078 21.766 -1.297 1 93.31 117 PRO B N 1
ATOM 3766 C CA . PRO B 1 117 ? 20.547 20.75 -0.366 1 93.31 117 PRO B CA 1
ATOM 3767 C C . PRO B 1 117 ? 19.469 20.281 0.604 1 93.31 117 PRO B C 1
ATOM 3769 O O . PRO B 1 117 ? 19.766 19.672 1.629 1 93.31 117 PRO B O 1
ATOM 3772 N N . PHE B 1 118 ? 18.25 20.609 0.338 1 94.75 118 PHE B N 1
ATOM 3773 C CA . PHE B 1 118 ? 17.156 20.297 1.245 1 94.75 118 PHE B CA 1
ATOM 3774 C C . PHE B 1 118 ? 16.594 18.906 0.959 1 94.75 118 PHE B C 1
ATOM 3776 O O . PHE B 1 118 ? 15.539 18.766 0.348 1 94.75 118 PHE B O 1
ATOM 3783 N N . THR B 1 119 ? 17.219 17.844 1.518 1 94.19 119 THR B N 1
ATOM 3784 C CA . THR B 1 119 ? 16.938 16.484 1.089 1 94.19 119 THR B CA 1
ATOM 3785 C C . THR B 1 119 ? 16.109 15.75 2.137 1 94.19 119 THR B C 1
ATOM 3787 O O . THR B 1 119 ? 15.656 14.625 1.899 1 94.19 119 THR B O 1
ATOM 3790 N N . ARG B 1 120 ? 15.945 16.359 3.295 1 95.25 120 ARG B N 1
ATOM 3791 C CA . ARG B 1 120 ? 15.117 15.742 4.328 1 95.25 120 ARG B CA 1
ATOM 3792 C C . ARG B 1 120 ? 13.742 16.406 4.379 1 95.25 120 ARG B C 1
ATOM 3794 O O . ARG B 1 120 ? 13.617 17.625 4.199 1 95.25 120 ARG B O 1
ATOM 3801 N N . ARG B 1 121 ? 12.742 15.609 4.605 1 95.81 121 ARG B N 1
ATOM 3802 C CA . ARG B 1 121 ? 11.375 16.109 4.523 1 95.81 121 ARG B CA 1
ATOM 3803 C C . ARG B 1 121 ? 10.555 15.641 5.727 1 95.81 121 ARG B C 1
ATOM 3805 O O . ARG B 1 121 ? 10.656 14.484 6.145 1 95.81 121 ARG B O 1
ATOM 3812 N N . LEU B 1 122 ? 9.789 16.578 6.32 1 95.56 122 LEU B N 1
ATOM 3813 C CA . LEU B 1 122 ? 8.859 16.234 7.398 1 95.56 122 LEU B CA 1
ATOM 3814 C C . LEU B 1 122 ? 7.496 16.875 7.16 1 95.56 122 LEU B C 1
ATOM 3816 O O . LEU B 1 122 ? 7.387 17.875 6.441 1 95.56 122 LEU B O 1
ATOM 3820 N N . TRP B 1 123 ? 6.492 16.297 7.707 1 97.44 123 TRP B N 1
ATOM 3821 C CA . TRP B 1 123 ? 5.129 16.797 7.738 1 97.44 123 TRP B CA 1
ATOM 3822 C C . TRP B 1 123 ? 4.895 17.656 8.977 1 97.44 123 TRP B C 1
ATOM 3824 O O . TRP B 1 123 ? 4.812 17.141 10.094 1 97.44 123 TRP B O 1
ATOM 3834 N N . ALA B 1 124 ? 4.75 18.953 8.805 1 96.88 124 ALA B N 1
ATOM 3835 C CA . ALA B 1 124 ? 4.742 19.891 9.93 1 96.88 124 ALA B CA 1
ATOM 3836 C C . ALA B 1 124 ? 3.324 20.125 10.438 1 96.88 124 ALA B C 1
ATOM 3838 O O . ALA B 1 124 ? 3.127 20.578 11.57 1 96.88 124 ALA B O 1
ATOM 3839 N N . GLY B 1 125 ? 2.35 19.922 9.633 1 98.12 125 GLY B N 1
ATOM 3840 C CA . GLY B 1 125 ? 0.968 20.188 10 1 98.12 125 GLY B CA 1
ATOM 3841 C C . GLY B 1 125 ? 0.111 20.625 8.828 1 98.12 125 GLY B C 1
ATOM 3842 O O . GLY B 1 125 ? 0.411 20.297 7.68 1 98.12 125 GLY B O 1
ATOM 3843 N N . GLY B 1 126 ? -0.989 21.219 9.18 1 98.25 126 GLY B N 1
ATOM 3844 C CA . GLY B 1 126 ? -1.903 21.688 8.148 1 98.25 126 GLY B CA 1
ATOM 3845 C C . GLY B 1 126 ? -3.326 21.859 8.641 1 98.25 126 GLY B C 1
ATOM 3846 O O . GLY B 1 126 ? -3.547 22.094 9.836 1 98.25 126 GLY B O 1
ATOM 3847 N N . SER B 1 127 ? -4.199 21.922 7.668 1 98.25 127 SER B N 1
ATOM 3848 C CA . SER B 1 127 ? -5.625 22.047 7.953 1 98.25 127 SER B CA 1
ATOM 3849 C C . SER B 1 127 ? -6.461 21.312 6.91 1 98.25 127 SER B C 1
ATOM 3851 O O . SER B 1 127 ? -5.996 21.062 5.797 1 98.25 127 SER B O 1
ATOM 3853 N N . VAL B 1 128 ? -7.594 20.891 7.32 1 97.62 128 VAL B N 1
ATOM 3854 C CA . VAL B 1 128 ? -8.547 20.25 6.418 1 97.62 128 VAL B CA 1
ATOM 3855 C C . VAL B 1 128 ? -9.93 20.875 6.609 1 97.62 128 VAL B C 1
ATOM 3857 O O . VAL B 1 128 ? -10.406 21 7.738 1 97.62 128 VAL B O 1
ATOM 3860 N N . ASN B 1 129 ? -10.469 21.297 5.551 1 96.62 129 ASN B N 1
ATOM 3861 C CA . ASN B 1 129 ? -11.852 21.766 5.508 1 96.62 129 ASN B CA 1
ATOM 3862 C C . ASN B 1 129 ? -12.758 20.797 4.758 1 96.62 129 ASN B C 1
ATOM 3864 O O . ASN B 1 129 ? -12.57 20.562 3.562 1 96.62 129 ASN B O 1
ATOM 3868 N N . PHE B 1 130 ? -13.672 20.156 5.48 1 95.81 130 PHE B N 1
ATOM 3869 C CA . PHE B 1 130 ? -14.656 19.281 4.879 1 95.81 130 PHE B CA 1
ATOM 3870 C C . PHE B 1 130 ? -15.883 20.062 4.426 1 95.81 130 PHE B C 1
ATOM 3872 O O . PHE B 1 130 ? -16.797 20.297 5.211 1 95.81 130 PHE B O 1
ATOM 3879 N N . VAL B 1 131 ? -15.875 20.281 3.092 1 90.81 131 VAL B N 1
ATOM 3880 C CA . VAL B 1 131 ? -16.922 21.125 2.537 1 90.81 131 VAL B CA 1
ATOM 3881 C C . VAL B 1 131 ? -18.219 20.344 2.43 1 90.81 131 VAL B C 1
ATOM 3883 O O . VAL B 1 131 ? -18.234 19.219 1.92 1 90.81 131 VAL B O 1
ATOM 3886 N N . THR B 1 132 ? -19.422 20.781 2.736 1 77.75 132 THR B N 1
ATOM 3887 C CA . THR B 1 132 ? -20.781 20.266 2.646 1 77.75 132 THR B CA 1
ATOM 3888 C C . THR B 1 132 ? -20.828 18.797 3.055 1 77.75 132 THR B C 1
ATOM 3890 O O . THR B 1 132 ? -21.406 17.969 2.35 1 77.75 132 THR B O 1
ATOM 3893 N N . GLY B 1 133 ? -20.156 18.391 4.09 1 75.44 133 GLY B N 1
ATOM 3894 C CA . GLY B 1 133 ? -20.25 17.062 4.68 1 75.44 133 GLY B CA 1
ATOM 3895 C C . GLY B 1 133 ? -19.266 16.078 4.062 1 75.44 133 GLY B C 1
ATOM 3896 O O . GLY B 1 133 ? -19.234 14.906 4.453 1 75.44 133 GLY B O 1
ATOM 3897 N N . GLY B 1 134 ? -18.484 16.438 3.062 1 80.88 134 GLY B N 1
ATOM 3898 C CA . GLY B 1 134 ? -17.453 15.586 2.512 1 80.88 134 GLY B CA 1
ATOM 3899 C C . GLY B 1 134 ? -17.938 14.695 1.391 1 80.88 134 GLY B C 1
ATOM 3900 O O . GLY B 1 134 ? -19.125 14.727 1.034 1 80.88 134 GLY B O 1
ATOM 3901 N N . PRO B 1 135 ? -17.078 13.922 0.849 1 92.75 135 PRO B N 1
ATOM 3902 C CA . PRO B 1 135 ? -17.422 13.07 -0.295 1 92.75 135 PRO B CA 1
ATOM 3903 C C . PRO B 1 135 ? -18.188 11.812 0.111 1 92.75 135 PRO B C 1
ATOM 3905 O O . PRO B 1 135 ? -18.156 11.414 1.278 1 92.75 135 PRO B O 1
ATOM 3908 N N . VAL B 1 136 ? -18.906 11.305 -0.864 1 95.94 136 VAL B N 1
ATOM 3909 C CA . VAL B 1 136 ? -19.625 10.031 -0.735 1 95.94 136 VAL B CA 1
ATOM 3910 C C . VAL B 1 136 ? -18.844 8.93 -1.45 1 95.94 136 VAL B C 1
ATOM 3912 O O . VAL B 1 136 ? -18.266 9.164 -2.52 1 95.94 136 VAL B O 1
ATOM 3915 N N . LEU B 1 137 ? -18.797 7.781 -0.821 1 97.56 137 LEU B N 1
ATOM 3916 C CA . LEU B 1 137 ? -18.109 6.637 -1.406 1 97.56 137 LEU B CA 1
ATOM 3917 C C . LEU B 1 137 ? -19.062 5.805 -2.258 1 97.56 137 LEU B C 1
ATOM 3919 O O . LEU B 1 137 ? -19.453 4.703 -1.861 1 97.56 137 LEU B O 1
ATOM 3923 N N . ASP B 1 138 ? -19.281 6.301 -3.471 1 97.25 138 ASP B N 1
ATOM 3924 C CA . ASP B 1 138 ? -20.266 5.676 -4.352 1 97.25 138 ASP B CA 1
ATOM 3925 C C . ASP B 1 138 ? -19.609 5.141 -5.621 1 97.25 138 ASP B C 1
ATOM 3927 O O . ASP B 1 138 ? -20.281 4.836 -6.602 1 97.25 138 ASP B O 1
ATOM 3931 N N . GLY B 1 139 ? -18.281 5.113 -5.625 1 97.06 139 GLY B N 1
ATOM 3932 C CA . GLY B 1 139 ? -17.562 4.57 -6.766 1 97.06 139 GLY B CA 1
ATOM 3933 C C . GLY B 1 139 ? -17.344 5.582 -7.875 1 97.06 139 GLY B C 1
ATOM 3934 O O . GLY B 1 139 ? -16.781 5.254 -8.914 1 97.06 139 GLY B O 1
ATOM 3935 N N . SER B 1 140 ? -17.688 6.816 -7.668 1 96.69 140 SER B N 1
ATOM 3936 C CA . SER B 1 140 ? -17.578 7.848 -8.695 1 96.69 140 SER B CA 1
ATOM 3937 C C . SER B 1 140 ? -16.125 8.273 -8.891 1 96.69 140 SER B C 1
ATOM 3939 O O . SER B 1 140 ? -15.289 8.109 -7.996 1 96.69 140 SER B O 1
ATOM 3941 N N . ARG B 1 141 ? -15.867 8.781 -10.102 1 97.12 141 ARG B N 1
ATOM 3942 C CA . ARG B 1 141 ? -14.555 9.352 -10.398 1 97.12 141 ARG B CA 1
ATOM 3943 C C . ARG B 1 141 ? -14.359 10.68 -9.672 1 97.12 141 ARG B C 1
ATOM 3945 O O . ARG B 1 141 ? -15.305 11.461 -9.523 1 97.12 141 ARG B O 1
ATOM 3952 N N . ALA B 1 142 ? -13.203 10.93 -9.156 1 97.5 142 ALA B N 1
ATOM 3953 C CA . ALA B 1 142 ? -12.844 12.156 -8.445 1 97.5 142 ALA B CA 1
ATOM 3954 C C . ALA B 1 142 ? -11.414 12.578 -8.773 1 97.5 142 ALA B C 1
ATOM 3956 O O . ALA B 1 142 ? -10.688 11.859 -9.461 1 97.5 142 ALA B O 1
ATOM 3957 N N . VAL B 1 143 ? -11.086 13.789 -8.375 1 97.19 143 VAL B N 1
ATOM 3958 C CA . VAL B 1 143 ? -9.758 14.312 -8.672 1 97.19 143 VAL B CA 1
ATOM 3959 C C . VAL B 1 143 ? -9.219 15.062 -7.449 1 97.19 143 VAL B C 1
ATOM 3961 O O . VAL B 1 143 ? -9.984 15.602 -6.656 1 97.19 143 VAL B O 1
ATOM 3964 N N . CYS B 1 144 ? -7.973 15.008 -7.223 1 97.19 144 CYS B N 1
ATOM 3965 C CA . CYS B 1 144 ? -7.227 15.852 -6.297 1 97.19 144 CYS B CA 1
ATOM 3966 C C . CYS B 1 144 ? -6.277 16.781 -7.051 1 97.19 144 CYS B C 1
ATOM 3968 O O . CYS B 1 144 ? -5.402 16.312 -7.785 1 97.19 144 CYS B O 1
ATOM 3970 N N . ILE B 1 145 ? -6.457 18.047 -6.879 1 96.44 145 ILE B N 1
ATOM 3971 C CA . ILE B 1 145 ? -5.586 19.047 -7.48 1 96.44 145 ILE B CA 1
ATOM 3972 C C . ILE B 1 145 ? -4.688 19.672 -6.406 1 96.44 145 ILE B C 1
ATOM 3974 O O . ILE B 1 145 ? -5.18 20.219 -5.418 1 96.44 145 ILE B O 1
ATOM 3978 N N . GLU B 1 146 ? -3.447 19.531 -6.648 1 95.94 146 GLU B N 1
ATOM 3979 C CA . GLU B 1 146 ? -2.496 20.125 -5.711 1 95.94 146 GLU B CA 1
ATOM 3980 C C . GLU B 1 146 ? -1.867 21.391 -6.285 1 95.94 146 GLU B C 1
ATOM 3982 O O . GLU B 1 146 ? -1.588 21.453 -7.484 1 95.94 146 GLU B O 1
ATOM 3987 N N . THR B 1 147 ? -1.683 22.359 -5.43 1 95.44 147 THR B N 1
ATOM 3988 C CA . THR B 1 147 ? -1.005 23.594 -5.773 1 95.44 147 THR B CA 1
ATOM 3989 C C . THR B 1 147 ? 0.003 23.984 -4.695 1 95.44 147 THR B C 1
ATOM 3991 O O . THR B 1 147 ? -0.329 24 -3.506 1 95.44 147 THR B O 1
ATOM 3994 N N . ASN B 1 148 ? 1.241 24.141 -5.137 1 96 148 ASN B N 1
ATOM 3995 C CA . ASN B 1 148 ? 2.191 24.766 -4.219 1 96 148 ASN B CA 1
ATOM 3996 C C . ASN B 1 148 ? 1.901 26.25 -4.023 1 96 148 ASN B C 1
ATOM 3998 O O . ASN B 1 148 ? 2.262 27.078 -4.867 1 96 148 ASN B O 1
ATOM 4002 N N . ARG B 1 149 ? 1.336 26.625 -2.9 1 95.62 149 ARG B N 1
ATOM 4003 C CA . ARG B 1 149 ? 0.8 27.969 -2.723 1 95.62 149 ARG B CA 1
ATOM 4004 C C . ARG B 1 149 ? 1.877 28.922 -2.221 1 95.62 149 ARG B C 1
ATOM 4006 O O . ARG B 1 149 ? 1.827 30.125 -2.496 1 95.62 149 ARG B O 1
ATOM 4013 N N . ASP B 1 150 ? 2.809 28.344 -1.429 1 95.44 150 ASP B N 1
ATOM 4014 C CA . ASP B 1 150 ? 3.799 29.234 -0.82 1 95.44 150 ASP B CA 1
ATOM 4015 C C . ASP B 1 150 ? 5.062 28.453 -0.441 1 95.44 150 ASP B C 1
ATOM 4017 O O . ASP B 1 150 ? 5.012 27.25 -0.217 1 95.44 150 ASP B O 1
ATOM 4021 N N . VAL B 1 151 ? 6.145 29.156 -0.459 1 96.62 151 VAL B N 1
ATOM 4022 C CA . VAL B 1 151 ? 7.438 28.641 -0.018 1 96.62 151 VAL B CA 1
ATOM 4023 C C . VAL B 1 151 ? 8.133 29.672 0.863 1 96.62 151 VAL B C 1
ATOM 4025 O O . VAL B 1 151 ? 8.258 30.828 0.488 1 96.62 151 VAL B O 1
ATOM 4028 N N . THR B 1 152 ? 8.578 29.25 1.977 1 95.81 152 THR B N 1
ATOM 4029 C CA . THR B 1 152 ? 9.273 30.141 2.902 1 95.81 152 THR B CA 1
ATOM 4030 C C . THR B 1 152 ? 10.602 29.531 3.342 1 95.81 152 THR B C 1
ATOM 4032 O O . THR B 1 152 ? 10.672 28.328 3.615 1 95.81 152 THR B O 1
ATOM 4035 N N . LEU B 1 153 ? 11.594 30.297 3.309 1 95.06 153 LEU B N 1
ATOM 4036 C CA . LEU B 1 153 ? 12.898 29.922 3.834 1 95.06 153 LEU B CA 1
ATOM 4037 C C . LEU B 1 153 ? 13.094 30.469 5.242 1 95.06 153 LEU B C 1
ATOM 4039 O O . LEU B 1 153 ? 12.906 31.656 5.484 1 95.06 153 LEU B O 1
ATOM 4043 N N . LYS B 1 154 ? 13.43 29.578 6.141 1 93.94 154 LYS B N 1
ATOM 4044 C CA . LYS B 1 154 ? 13.656 29.969 7.527 1 93.94 154 LYS B CA 1
ATOM 4045 C C . LYS B 1 154 ? 15.008 29.469 8.023 1 93.94 154 LYS B C 1
ATOM 4047 O O . LYS B 1 154 ? 15.516 28.453 7.539 1 93.94 154 LYS B O 1
ATOM 4052 N N . GLY B 1 155 ? 15.547 30.188 8.961 1 91.25 155 GLY B N 1
ATOM 4053 C CA . GLY B 1 155 ? 16.797 29.75 9.57 1 91.25 155 GLY B CA 1
ATOM 4054 C C . GLY B 1 155 ? 18.016 30.25 8.836 1 91.25 155 GLY B C 1
ATOM 4055 O O . GLY B 1 155 ? 17.906 31.031 7.883 1 91.25 155 GLY B O 1
ATOM 4056 N N . LYS B 1 156 ? 19.266 29.859 9.453 1 88.44 156 LYS B N 1
ATOM 4057 C CA . LYS B 1 156 ? 20.547 30.281 8.883 1 88.44 156 LYS B CA 1
ATOM 4058 C C . LYS B 1 156 ? 21.516 29.109 8.797 1 88.44 156 LYS B C 1
ATOM 4060 O O . LYS B 1 156 ? 21.516 28.219 9.656 1 88.44 156 LYS B O 1
ATOM 4065 N N . GLY B 1 157 ? 22.281 29.188 7.691 1 83.69 157 GLY B N 1
ATOM 4066 C CA . GLY B 1 157 ? 23.328 28.188 7.527 1 83.69 157 GLY B CA 1
ATOM 4067 C C . GLY B 1 157 ? 22.812 26.766 7.504 1 83.69 157 GLY B C 1
ATOM 4068 O O . GLY B 1 157 ? 21.906 26.453 6.738 1 83.69 157 GLY B O 1
ATOM 4069 N N . GLU B 1 158 ? 23.312 25.969 8.477 1 83.25 158 GLU B N 1
ATOM 4070 C CA . GLU B 1 158 ? 22.984 24.547 8.516 1 83.25 158 GLU B CA 1
ATOM 4071 C C . GLU B 1 158 ? 21.578 24.312 9.062 1 83.25 158 GLU B C 1
ATOM 4073 O O . GLU B 1 158 ? 21 23.234 8.859 1 83.25 158 GLU B O 1
ATOM 4078 N N . GLU B 1 159 ? 21.016 25.281 9.609 1 87.38 159 GLU B N 1
ATOM 4079 C CA . GLU B 1 159 ? 19.688 25.156 10.227 1 87.38 159 GLU B CA 1
ATOM 4080 C C . GLU B 1 159 ? 18.594 25.672 9.305 1 87.38 159 GLU B C 1
ATOM 4082 O O . GLU B 1 159 ? 17.438 25.766 9.695 1 87.38 159 GLU B O 1
ATOM 4087 N N . GLU B 1 160 ? 19.016 25.984 8.109 1 92.38 160 GLU B N 1
ATOM 4088 C CA . GLU B 1 160 ? 18.031 26.469 7.141 1 92.38 160 GLU B CA 1
ATOM 4089 C C . GLU B 1 160 ? 17 25.391 6.816 1 92.38 160 GLU B C 1
ATOM 4091 O O . GLU B 1 160 ? 17.344 24.219 6.691 1 92.38 160 GLU B O 1
ATOM 4096 N N . LYS B 1 161 ? 15.75 25.875 6.738 1 95.69 161 LYS B N 1
ATOM 4097 C CA . LYS B 1 161 ? 14.656 24.984 6.348 1 95.69 161 LYS B CA 1
ATOM 4098 C C . LYS B 1 161 ? 13.719 25.672 5.355 1 95.69 161 LYS B C 1
ATOM 4100 O O . LYS B 1 161 ? 13.547 26.891 5.395 1 95.69 161 LYS B O 1
ATOM 4105 N N . VAL B 1 162 ? 13.234 24.938 4.492 1 97.06 162 VAL B N 1
ATOM 4106 C CA . VAL B 1 162 ? 12.266 25.406 3.51 1 97.06 162 VAL B CA 1
ATOM 4107 C C . VAL B 1 162 ? 10.883 24.859 3.838 1 97.06 162 VAL B C 1
ATOM 4109 O O . VAL B 1 162 ? 10.711 23.641 3.986 1 97.06 162 VAL B O 1
ATOM 4112 N N . ILE B 1 163 ? 9.93 25.703 4.023 1 97.5 163 ILE B N 1
ATOM 4113 C CA . ILE B 1 163 ? 8.547 25.297 4.27 1 97.5 163 ILE B CA 1
ATOM 4114 C C . ILE B 1 163 ? 7.727 25.469 2.992 1 97.5 163 ILE B C 1
ATOM 4116 O O . ILE B 1 163 ? 7.652 26.562 2.426 1 97.5 163 ILE B O 1
ATOM 4120 N N . VAL B 1 164 ? 7.168 24.422 2.549 1 97.94 164 VAL B N 1
ATOM 4121 C CA . VAL B 1 164 ? 6.297 24.422 1.377 1 97.94 164 VAL B CA 1
ATOM 4122 C C . VAL B 1 164 ? 4.848 24.203 1.808 1 97.94 164 VAL B C 1
ATOM 4124 O O . VAL B 1 164 ? 4.531 23.188 2.449 1 97.94 164 VAL B O 1
ATOM 4127 N N . ARG B 1 165 ? 4 25.156 1.493 1 97.69 165 ARG B N 1
ATOM 4128 C CA . ARG B 1 165 ? 2.568 25.016 1.739 1 97.69 165 ARG B CA 1
ATOM 4129 C C . ARG B 1 165 ? 1.847 24.484 0.501 1 97.69 165 ARG B C 1
ATOM 4131 O O . ARG B 1 165 ? 1.876 25.125 -0.554 1 97.69 165 ARG B O 1
ATOM 4138 N N . ILE B 1 166 ? 1.159 23.391 0.652 1 97.62 166 ILE B N 1
ATOM 4139 C CA . ILE B 1 166 ? 0.478 22.719 -0.456 1 97.62 166 ILE B CA 1
ATOM 4140 C C . ILE B 1 166 ? -1.031 22.766 -0.227 1 97.62 166 ILE B C 1
ATOM 4142 O O . ILE B 1 166 ? -1.519 22.312 0.812 1 97.62 166 ILE B O 1
ATOM 4146 N N . GLU B 1 167 ? -1.731 23.328 -1.162 1 97.44 167 GLU B N 1
ATOM 4147 C CA . GLU B 1 167 ? -3.188 23.219 -1.146 1 97.44 167 GLU B CA 1
ATOM 4148 C C . GLU B 1 167 ? -3.666 22.031 -1.967 1 97.44 167 GLU B C 1
ATOM 4150 O O . GLU B 1 167 ? -3.23 21.828 -3.104 1 97.44 167 GLU B O 1
ATOM 4155 N N . ARG B 1 168 ? -4.496 21.234 -1.403 1 97.31 168 ARG B N 1
ATOM 4156 C CA . ARG B 1 168 ? -5.152 20.125 -2.094 1 97.31 168 ARG B CA 1
ATOM 4157 C C . ARG B 1 168 ? -6.66 20.344 -2.162 1 97.31 168 ARG B C 1
ATOM 4159 O O . ARG B 1 168 ? -7.312 20.547 -1.135 1 97.31 168 ARG B O 1
ATOM 4166 N N . ARG B 1 169 ? -7.172 20.328 -3.324 1 97.25 169 ARG B N 1
ATOM 4167 C CA . ARG B 1 169 ? -8.609 20.406 -3.561 1 97.25 169 ARG B CA 1
ATOM 4168 C C . ARG B 1 169 ? -9.148 19.109 -4.152 1 97.25 169 ARG B C 1
ATOM 4170 O O . ARG B 1 169 ? -8.68 18.656 -5.199 1 97.25 169 ARG B O 1
ATOM 4177 N N . ILE B 1 170 ? -10.133 18.516 -3.51 1 97.25 170 ILE B N 1
ATOM 4178 C CA . ILE B 1 170 ? -10.68 17.219 -3.912 1 97.25 170 ILE B CA 1
ATOM 4179 C C . ILE B 1 170 ? -12.156 17.375 -4.285 1 97.25 170 ILE B C 1
ATOM 4181 O O . ILE B 1 170 ? -12.914 18.031 -3.566 1 97.25 170 ILE B O 1
ATOM 4185 N N . GLY B 1 171 ? -12.508 16.844 -5.375 1 96.56 171 GLY B N 1
ATOM 4186 C CA . GLY B 1 171 ? -13.898 16.891 -5.816 1 96.56 171 GLY B CA 1
ATOM 4187 C C . GLY B 1 171 ? -14.227 15.836 -6.859 1 96.56 171 GLY B C 1
ATOM 4188 O O . GLY B 1 171 ? -13.328 15.18 -7.398 1 96.56 171 GLY B O 1
ATOM 4189 N N . ARG B 1 172 ? -15.477 15.719 -7.125 1 95.31 172 ARG B N 1
ATOM 4190 C CA . ARG B 1 172 ? -15.961 14.758 -8.117 1 95.31 172 ARG B CA 1
ATOM 4191 C C . ARG B 1 172 ? -15.727 15.273 -9.531 1 95.31 172 ARG B C 1
ATOM 4193 O O . ARG B 1 172 ? -15.672 16.484 -9.758 1 95.31 172 ARG B O 1
ATOM 4200 N N . VAL B 1 173 ? -15.555 14.336 -10.422 1 96 173 VAL B N 1
ATOM 4201 C CA . VAL B 1 173 ? -15.445 14.68 -11.836 1 96 173 VAL B CA 1
ATOM 4202 C C . VAL B 1 173 ? -16.281 13.703 -12.664 1 96 173 VAL B C 1
ATOM 4204 O O . VAL B 1 173 ? -16.484 12.555 -12.266 1 96 173 VAL B O 1
ATOM 4207 N N . SER B 1 174 ? -16.75 14.211 -13.797 1 95.31 174 SER B N 1
ATOM 4208 C CA . SER B 1 174 ? -17.438 13.336 -14.734 1 95.31 174 SER B CA 1
ATOM 4209 C C . SER B 1 174 ? -16.438 12.547 -15.578 1 95.31 174 SER B C 1
ATOM 4211 O O . SER B 1 174 ? -15.359 13.039 -15.898 1 95.31 174 SER B O 1
ATOM 4213 N N . GLU B 1 175 ? -16.922 11.367 -15.906 1 94.81 175 GLU B N 1
ATOM 4214 C CA . GLU B 1 175 ? -16.109 10.602 -16.844 1 94.81 175 GLU B CA 1
ATOM 4215 C C . GLU B 1 175 ? -15.891 11.367 -18.141 1 94.81 175 GLU B C 1
ATOM 4217 O O . GLU B 1 175 ? -16.844 11.875 -18.734 1 94.81 175 GLU B O 1
ATOM 4222 N N . GLY B 1 176 ? -14.664 11.555 -18.594 1 90.56 176 GLY B N 1
ATOM 4223 C CA . GLY B 1 176 ? -14.352 12.203 -19.844 1 90.56 176 GLY B CA 1
ATOM 4224 C C . GLY B 1 176 ? -14.25 13.711 -19.734 1 90.56 176 GLY B C 1
ATOM 4225 O O . GLY B 1 176 ? -14.016 14.398 -20.719 1 90.56 176 GLY B O 1
ATOM 4226 N N . GLU B 1 177 ? -14.477 14.234 -18.547 1 93.62 177 GLU B N 1
ATOM 4227 C CA . GLU B 1 177 ? -14.328 15.68 -18.359 1 93.62 177 GLU B CA 1
ATOM 4228 C C . GLU B 1 177 ? -12.906 16.125 -18.688 1 93.62 177 GLU B C 1
ATOM 4230 O O . GLU B 1 177 ? -11.938 15.5 -18.266 1 93.62 177 GLU B O 1
ATOM 4235 N N . GLY B 1 178 ? -12.781 17.219 -19.422 1 92.19 178 GLY B N 1
ATOM 4236 C CA . GLY B 1 178 ? -11.484 17.75 -19.812 1 92.19 178 GLY B CA 1
ATOM 4237 C C . GLY B 1 178 ? -10.695 18.312 -18.641 1 92.19 178 GLY B C 1
ATOM 4238 O O . GLY B 1 178 ? -11.266 18.906 -17.734 1 92.19 178 GLY B O 1
ATOM 4239 N N . ILE B 1 179 ? -9.438 18.219 -18.766 1 92.44 179 ILE B N 1
ATOM 4240 C CA . ILE B 1 179 ? -8.531 18.641 -17.703 1 92.44 179 ILE B CA 1
ATOM 4241 C C . ILE B 1 179 ? -8.711 20.125 -17.422 1 92.44 179 ILE B C 1
ATOM 4243 O O . ILE B 1 179 ? -8.773 20.547 -16.266 1 92.44 179 ILE B O 1
ATOM 4247 N N . GLU B 1 180 ? -8.789 20.938 -18.406 1 93.06 180 GLU B N 1
ATOM 4248 C CA . GLU B 1 180 ? -8.906 22.375 -18.25 1 93.06 180 GLU B CA 1
ATOM 4249 C C . GLU B 1 180 ? -10.25 22.75 -17.641 1 93.06 180 GLU B C 1
ATOM 4251 O O . GLU B 1 180 ? -10.344 23.719 -16.875 1 93.06 180 GLU B O 1
ATOM 4256 N N . ASP B 1 181 ? -11.227 22.047 -17.953 1 95.12 181 ASP B N 1
ATOM 4257 C CA . ASP B 1 181 ? -12.547 22.281 -17.359 1 95.12 181 ASP B CA 1
ATOM 4258 C C . ASP B 1 181 ? -12.539 21.953 -15.867 1 95.12 181 ASP B C 1
ATOM 4260 O O . ASP B 1 181 ? -13.109 22.703 -15.062 1 95.12 181 ASP B O 1
ATOM 4264 N N . VAL B 1 182 ? -11.953 20.844 -15.539 1 94.88 182 VAL B N 1
ATOM 4265 C CA . VAL B 1 182 ? -11.82 20.438 -14.148 1 94.88 182 VAL B CA 1
ATOM 4266 C C . VAL B 1 182 ? -11.086 21.531 -13.359 1 94.88 182 VAL B C 1
ATOM 4268 O O . VAL B 1 182 ? -11.547 21.953 -12.297 1 94.88 182 VAL B O 1
ATOM 4271 N N . ARG B 1 183 ? -9.992 22.031 -13.906 1 93.81 183 ARG B N 1
ATOM 4272 C CA . ARG B 1 183 ? -9.203 23.062 -13.242 1 93.81 183 ARG B CA 1
ATOM 4273 C C . ARG B 1 183 ? -10.023 24.344 -13.047 1 93.81 183 ARG B C 1
ATOM 4275 O O . ARG B 1 183 ? -10.008 24.938 -11.969 1 93.81 183 ARG B O 1
ATOM 4282 N N . ALA B 1 184 ? -10.727 24.703 -14.031 1 93.56 184 ALA B N 1
ATOM 4283 C CA . ALA B 1 184 ? -11.508 25.938 -14 1 93.56 184 ALA B CA 1
ATOM 4284 C C . ALA B 1 184 ? -12.578 25.875 -12.914 1 93.56 184 ALA B C 1
ATOM 4286 O O . ALA B 1 184 ? -12.867 26.875 -12.266 1 93.56 184 ALA B O 1
ATOM 4287 N N . ARG B 1 185 ? -13.141 24.719 -12.648 1 94.69 185 ARG B N 1
ATOM 4288 C CA . ARG B 1 185 ? -14.234 24.562 -11.695 1 94.69 185 ARG B CA 1
ATOM 4289 C C . ARG B 1 185 ? -13.703 24.453 -10.266 1 94.69 185 ARG B C 1
ATOM 4291 O O . ARG B 1 185 ? -14.352 24.891 -9.32 1 94.69 185 ARG B O 1
ATOM 4298 N N . MET B 1 186 ? -12.562 23.922 -10.211 1 93.69 186 MET B N 1
ATOM 4299 C CA . MET B 1 186 ? -12.133 23.5 -8.883 1 93.69 186 MET B CA 1
ATOM 4300 C C . MET B 1 186 ? -11.094 24.453 -8.312 1 93.69 186 MET B C 1
ATOM 4302 O O . MET B 1 186 ? -11.008 24.625 -7.094 1 93.69 186 MET B O 1
ATOM 4306 N N . MET B 1 187 ? -10.312 25.016 -9.18 1 91.25 187 MET B N 1
ATOM 4307 C CA . MET B 1 187 ? -9.242 25.875 -8.688 1 91.25 187 MET B CA 1
ATOM 4308 C C . MET B 1 187 ? -9.758 27.281 -8.438 1 91.25 187 MET B C 1
ATOM 4310 O O . MET B 1 187 ? -10.586 27.797 -9.188 1 91.25 187 MET B O 1
ATOM 4314 N N . GLU B 1 188 ? -9.328 27.844 -7.332 1 89.06 188 GLU B N 1
ATOM 4315 C CA . GLU B 1 188 ? -9.703 29.188 -6.941 1 89.06 188 GLU B CA 1
ATOM 4316 C C . GLU B 1 188 ? -8.477 30.016 -6.543 1 89.06 188 GLU B C 1
ATOM 4318 O O . GLU B 1 188 ? -7.598 29.516 -5.836 1 89.06 188 GLU B O 1
ATOM 4323 N N . GLU B 1 189 ? -8.477 31.156 -6.988 1 85.31 189 GLU B N 1
ATOM 4324 C CA . GLU B 1 189 ? -7.434 32.062 -6.523 1 85.31 189 GLU B CA 1
ATOM 4325 C C . GLU B 1 189 ? -7.602 32.375 -5.039 1 85.31 189 GLU B C 1
ATOM 4327 O O . GLU B 1 189 ? -6.629 32.406 -4.285 1 85.31 189 GLU B O 1
ATOM 4332 N N . ASP B 1 190 ? -8.836 32.594 -4.73 1 88.12 190 ASP B N 1
ATOM 4333 C CA . ASP B 1 190 ? -9.18 32.812 -3.332 1 88.12 190 ASP B CA 1
ATOM 4334 C C . ASP B 1 190 ? -9.266 31.5 -2.564 1 88.12 190 ASP B C 1
ATOM 4336 O O . ASP B 1 190 ? -10.227 30.734 -2.725 1 88.12 190 ASP B O 1
ATOM 4340 N N . GLU B 1 191 ? -8.383 31.25 -1.7 1 86.75 191 GLU B N 1
ATOM 4341 C CA . GLU B 1 191 ? -8.281 29.984 -0.976 1 86.75 191 GLU B CA 1
ATOM 4342 C C . GLU B 1 191 ? -9.492 29.766 -0.08 1 86.75 191 GLU B C 1
ATOM 4344 O O . GLU B 1 191 ? -9.75 28.641 0.355 1 86.75 191 GLU B O 1
ATOM 4349 N N . GLU B 1 192 ? -10.242 30.828 0.162 1 83.81 192 GLU B N 1
ATOM 4350 C CA . GLU B 1 192 ? -11.391 30.734 1.061 1 83.81 192 GLU B CA 1
ATOM 4351 C C . GLU B 1 192 ? -12.617 30.203 0.326 1 83.81 192 GLU B C 1
ATOM 4353 O O . GLU B 1 192 ? -13.586 29.766 0.956 1 83.81 192 GLU B O 1
ATOM 4358 N N . LYS B 1 193 ? -12.617 30.312 -0.934 1 89.69 193 LYS B N 1
ATOM 4359 C CA . LYS B 1 193 ? -13.742 29.828 -1.733 1 89.69 193 LYS B CA 1
ATOM 4360 C C . LYS B 1 193 ? -13.625 28.328 -2 1 89.69 193 LYS B C 1
ATOM 4362 O O . LYS B 1 193 ? -12.602 27.859 -2.496 1 89.69 193 LYS B O 1
ATOM 4367 N N . PRO B 1 194 ? -14.633 27.688 -1.725 1 89.38 194 PRO B N 1
ATOM 4368 C CA . PRO B 1 194 ? -14.508 26.234 -1.83 1 89.38 194 PRO B CA 1
ATOM 4369 C C . PRO B 1 194 ? -14.516 25.734 -3.275 1 89.38 194 PRO B C 1
ATOM 4371 O O . PRO B 1 194 ? -13.953 24.688 -3.578 1 89.38 194 PRO B O 1
ATOM 4374 N N . GLY B 1 195 ? -15.094 26.516 -4.203 1 89 195 GLY B N 1
ATOM 4375 C CA . GLY B 1 195 ? -15.281 25.969 -5.535 1 89 195 GLY B CA 1
ATOM 4376 C C . GLY B 1 195 ? -16.078 24.672 -5.535 1 89 195 GLY B C 1
ATOM 4377 O O . GLY B 1 195 ? -16.906 24.453 -4.648 1 89 195 GLY B O 1
ATOM 4378 N N . ASP B 1 196 ? -15.914 23.875 -6.594 1 92.06 196 ASP B N 1
ATOM 4379 C CA . ASP B 1 196 ? -16.625 22.594 -6.691 1 92.06 196 ASP B CA 1
ATOM 4380 C C . ASP B 1 196 ? -15.828 21.469 -6.027 1 92.06 196 ASP B C 1
ATOM 4382 O O . ASP B 1 196 ? -15.492 20.484 -6.672 1 92.06 196 ASP B O 1
ATOM 4386 N N . CYS B 1 197 ? -15.5 21.75 -4.758 1 95 197 CYS B N 1
ATOM 4387 C CA . CYS B 1 197 ? -14.695 20.781 -4.016 1 95 197 CYS B CA 1
ATOM 4388 C C . CYS B 1 197 ? -15.438 20.297 -2.779 1 95 197 CYS B C 1
ATOM 4390 O O . CYS B 1 197 ? -16.281 21 -2.236 1 95 197 CYS B O 1
ATOM 4392 N N . SER B 1 198 ? -15.18 19.109 -2.443 1 95.88 198 SER B N 1
ATOM 4393 C CA . SER B 1 198 ? -15.75 18.531 -1.236 1 95.88 198 SER B CA 1
ATOM 4394 C C . SER B 1 198 ? -14.781 18.625 -0.062 1 95.88 198 SER B C 1
ATOM 4396 O O . SER B 1 198 ? -15.203 18.609 1.097 1 95.88 198 SER B O 1
ATOM 4398 N N . ILE B 1 199 ? -13.5 18.688 -0.353 1 97.19 199 ILE B N 1
ATOM 4399 C CA . ILE B 1 199 ? -12.477 18.812 0.68 1 97.19 199 ILE B CA 1
ATOM 4400 C C . ILE B 1 199 ? -11.398 19.781 0.221 1 97.19 199 ILE B C 1
ATOM 4402 O O . ILE B 1 199 ? -10.977 19.75 -0.937 1 97.19 199 ILE B O 1
ATOM 4406 N N . ILE B 1 200 ? -10.984 20.656 1.073 1 97.38 200 ILE B N 1
ATOM 4407 C CA . ILE B 1 200 ? -9.812 21.516 0.886 1 97.38 200 ILE B CA 1
ATOM 4408 C C . ILE B 1 200 ? -8.797 21.25 2 1 97.38 200 ILE B C 1
ATOM 4410 O O . ILE B 1 200 ? -9.102 21.438 3.18 1 97.38 200 ILE B O 1
ATOM 4414 N N . GLU B 1 201 ? -7.668 20.797 1.611 1 97.5 201 GLU B N 1
ATOM 4415 C CA . GLU B 1 201 ? -6.605 20.484 2.564 1 97.5 201 GLU B CA 1
ATOM 4416 C C . GLU B 1 201 ? -5.375 21.344 2.33 1 97.5 201 GLU B C 1
ATOM 4418 O O . GLU B 1 201 ? -4.977 21.578 1.185 1 97.5 201 GLU B O 1
ATOM 4423 N N . ASN B 1 202 ? -4.848 21.875 3.41 1 97.62 202 ASN B N 1
ATOM 4424 C CA . ASN B 1 202 ? -3.543 22.531 3.391 1 97.62 202 ASN B CA 1
ATOM 4425 C C . ASN B 1 202 ? -2.498 21.719 4.152 1 97.62 202 ASN B C 1
ATOM 4427 O O . ASN B 1 202 ? -2.707 21.359 5.312 1 97.62 202 ASN B O 1
ATOM 4431 N N . ARG B 1 203 ? -1.417 21.391 3.436 1 97.94 203 ARG B N 1
ATOM 4432 C CA . ARG B 1 203 ? -0.297 20.656 4.02 1 97.94 203 ARG B CA 1
ATOM 4433 C C . ARG B 1 203 ? 0.936 21.547 4.137 1 97.94 203 ARG B C 1
ATOM 4435 O O . ARG B 1 203 ? 1.235 22.328 3.229 1 97.94 203 ARG B O 1
ATOM 4442 N N . HIS B 1 204 ? 1.556 21.484 5.242 1 97.94 204 HIS B N 1
ATOM 4443 C CA . HIS B 1 204 ? 2.852 22.141 5.426 1 97.94 204 HIS B CA 1
ATOM 4444 C C . HIS B 1 204 ? 3.977 21.109 5.484 1 97.94 204 HIS B C 1
ATOM 4446 O O . HIS B 1 204 ? 4.059 20.328 6.434 1 97.94 204 HIS B O 1
ATOM 4452 N N . LEU B 1 205 ? 4.797 21.094 4.473 1 97.75 205 LEU B N 1
ATOM 4453 C CA . LEU B 1 205 ? 5.988 20.25 4.461 1 97.75 205 LEU B CA 1
ATOM 4454 C C . LEU B 1 205 ? 7.234 21.078 4.785 1 97.75 205 LEU B C 1
ATOM 4456 O O . LEU B 1 205 ? 7.375 22.203 4.32 1 97.75 205 LEU B O 1
ATOM 4460 N N . ILE B 1 206 ? 8.094 20.578 5.566 1 97.5 206 ILE B N 1
ATOM 4461 C CA . ILE B 1 206 ? 9.375 21.219 5.875 1 97.5 206 ILE B CA 1
ATOM 4462 C C . ILE B 1 206 ? 10.516 20.422 5.242 1 97.5 206 ILE B C 1
ATOM 4464 O O . ILE B 1 206 ? 10.586 19.188 5.398 1 97.5 206 ILE B O 1
ATOM 4468 N N . PHE B 1 207 ? 11.312 21.047 4.523 1 97.12 207 PHE B N 1
ATOM 4469 C CA . PHE B 1 207 ? 12.516 20.453 3.934 1 97.12 207 PHE B CA 1
ATOM 4470 C C . PHE B 1 207 ? 13.766 20.984 4.625 1 97.12 207 PHE B C 1
ATOM 4472 O O . PHE B 1 207 ? 13.93 22.188 4.797 1 97.12 207 PHE B O 1
ATOM 4479 N N . MET B 1 208 ? 14.594 20.094 5.012 1 95.94 208 MET B N 1
ATOM 4480 C CA . MET B 1 208 ? 15.812 20.406 5.746 1 95.94 208 MET B CA 1
ATOM 4481 C C . MET B 1 208 ? 17.047 19.875 5.02 1 95.94 208 MET B C 1
ATOM 4483 O O . MET B 1 208 ? 16.922 19.016 4.141 1 95.94 208 MET B O 1
ATOM 4487 N N . ARG B 1 209 ? 18.125 20.438 5.391 1 93.69 209 ARG B N 1
ATOM 4488 C CA . ARG B 1 209 ? 19.391 19.984 4.797 1 93.69 209 ARG B CA 1
ATOM 4489 C C . ARG B 1 209 ? 19.75 18.578 5.266 1 93.69 209 ARG B C 1
ATOM 4491 O O . ARG B 1 209 ? 19.406 18.188 6.383 1 93.69 209 ARG B O 1
ATOM 4498 N N . GLY B 1 210 ? 20.406 17.875 4.387 1 91.38 210 GLY B N 1
ATOM 4499 C CA . GLY B 1 210 ? 20.969 16.594 4.816 1 91.38 210 GLY B CA 1
ATOM 4500 C C . GLY B 1 210 ? 21.938 16.734 5.977 1 91.38 210 GLY B C 1
ATOM 4501 O O . GLY B 1 210 ? 22.531 17.797 6.18 1 91.38 210 GLY B O 1
ATOM 4502 N N . LYS B 1 211 ? 22.141 15.75 6.734 1 89.38 211 LYS B N 1
ATOM 4503 C CA . LYS B 1 211 ? 23.016 15.797 7.895 1 89.38 211 LYS B CA 1
ATOM 4504 C C . LYS B 1 211 ? 24.406 15.25 7.555 1 89.38 211 LYS B C 1
ATOM 4506 O O . LYS B 1 211 ? 24.516 14.258 6.832 1 89.38 211 LYS B O 1
ATOM 4511 N N . SER B 1 212 ? 25.297 15.914 8.102 1 86.31 212 SER B N 1
ATOM 4512 C CA . SER B 1 212 ? 26.656 15.406 8.008 1 86.31 212 SER B CA 1
ATOM 4513 C C . SER B 1 212 ? 26.906 14.281 9.008 1 86.31 212 SER B C 1
ATOM 4515 O O . SER B 1 212 ? 26.094 14.07 9.914 1 86.31 212 SER B O 1
ATOM 4517 N N . GLU B 1 213 ? 27.953 13.625 8.797 1 86.62 213 GLU B N 1
ATOM 4518 C CA . GLU B 1 213 ? 28.328 12.562 9.727 1 86.62 213 GLU B CA 1
ATOM 4519 C C . GLU B 1 213 ? 28.5 13.109 11.141 1 86.62 213 GLU B C 1
ATOM 4521 O O . GLU B 1 213 ? 28.125 12.445 12.109 1 86.62 213 GLU B O 1
ATOM 4526 N N . GLU B 1 214 ? 29.109 14.266 11.234 1 85.19 214 GLU B N 1
ATOM 4527 C CA . GLU B 1 214 ? 29.312 14.898 12.531 1 85.19 214 GLU B CA 1
ATOM 4528 C C . GLU B 1 214 ? 28 15.234 13.211 1 85.19 214 GLU B C 1
ATOM 4530 O O . GLU B 1 214 ? 27.828 15.023 14.414 1 85.19 214 GLU B O 1
ATOM 4535 N N . GLN B 1 215 ? 27.141 15.727 12.422 1 84.19 215 GLN B N 1
ATOM 4536 C CA . GLN B 1 215 ? 25.812 16.062 12.945 1 84.19 215 GLN B CA 1
ATOM 4537 C C . GLN B 1 215 ? 25.062 14.812 13.406 1 84.19 215 GLN B C 1
ATOM 4539 O O . GLN B 1 215 ? 24.391 14.828 14.438 1 84.19 215 GLN B O 1
ATOM 4544 N N . LEU B 1 216 ? 25.219 13.773 12.68 1 86.19 216 LEU B N 1
ATOM 4545 C CA . LEU B 1 216 ? 24.562 12.516 13.008 1 86.19 216 LEU B CA 1
ATOM 4546 C C . LEU B 1 216 ? 25.094 11.961 14.328 1 86.19 216 LEU B C 1
ATOM 4548 O O . LEU B 1 216 ? 24.312 11.523 15.172 1 86.19 216 LEU B O 1
ATOM 4552 N N . LYS B 1 217 ? 26.344 11.984 14.445 1 83.88 217 LYS B N 1
ATOM 4553 C CA . LYS B 1 217 ? 26.969 11.523 15.68 1 83.88 217 LYS B CA 1
ATOM 4554 C C . LYS B 1 217 ? 26.5 12.352 16.875 1 83.88 217 LYS B C 1
ATOM 4556 O O . LYS B 1 217 ? 26.219 11.805 17.953 1 83.88 217 LYS B O 1
ATOM 4561 N N . PHE B 1 218 ? 26.422 13.57 16.641 1 81 218 PHE B N 1
ATOM 4562 C CA . PHE B 1 218 ? 25.969 14.461 17.703 1 81 218 PHE B CA 1
ATOM 4563 C C . PHE B 1 218 ? 24.531 14.141 18.094 1 81 218 PHE B C 1
ATOM 4565 O O . PHE B 1 218 ? 24.203 14.062 19.281 1 81 218 PHE B O 1
ATOM 4572 N N . ASP B 1 219 ? 23.656 13.945 17.125 1 79 219 ASP B N 1
ATOM 4573 C CA . ASP B 1 219 ? 22.266 13.625 17.375 1 79 219 ASP B CA 1
ATOM 4574 C C . ASP B 1 219 ? 22.125 12.297 18.109 1 79 219 ASP B C 1
ATOM 4576 O O . ASP B 1 219 ? 21.297 12.18 19.031 1 79 219 ASP B O 1
ATOM 4580 N N . GLN B 1 220 ? 22.859 11.359 17.734 1 78.25 220 GLN B N 1
ATOM 4581 C CA . GLN B 1 220 ? 22.797 10.039 18.344 1 78.25 220 GLN B CA 1
ATOM 4582 C C . GLN B 1 220 ? 23.219 10.086 19.812 1 78.25 220 GLN B C 1
ATOM 4584 O O . GLN B 1 220 ? 22.656 9.398 20.656 1 78.25 220 GLN B O 1
ATOM 4589 N N . GLN B 1 221 ? 24.219 10.922 20.047 1 75.75 221 GLN B N 1
ATOM 4590 C CA . GLN B 1 221 ? 24.734 11.039 21.406 1 75.75 221 GLN B CA 1
ATOM 4591 C C . GLN B 1 221 ? 23.781 11.828 22.297 1 75.75 221 GLN B C 1
ATOM 4593 O O . GLN B 1 221 ? 23.734 11.617 23.5 1 75.75 221 GLN B O 1
ATOM 4598 N N . ASN B 1 222 ? 23.031 12.656 21.703 1 70 222 ASN B N 1
ATOM 4599 C CA . ASN B 1 222 ? 22.188 13.547 22.5 1 70 222 ASN B CA 1
ATOM 4600 C C . ASN B 1 222 ? 20.719 13.141 22.422 1 70 222 ASN B C 1
ATOM 4602 O O . ASN B 1 222 ? 19.828 13.914 22.781 1 70 222 ASN B O 1
ATOM 4606 N N . PHE B 1 223 ? 20.625 11.906 21.844 1 64.19 223 PHE B N 1
ATOM 4607 C CA . PHE B 1 223 ? 19.266 11.398 21.734 1 64.19 223 PHE B CA 1
ATOM 4608 C C . PHE B 1 223 ? 18.641 11.219 23.125 1 64.19 223 PHE B C 1
ATOM 4610 O O . PHE B 1 223 ? 19.266 10.648 24.016 1 64.19 223 PHE B O 1
ATOM 4617 N N . GLY B 1 224 ? 17.672 12.172 23.609 1 57.75 224 GLY B N 1
ATOM 4618 C CA . GLY B 1 224 ? 16.984 12.141 24.891 1 57.75 224 GLY B CA 1
ATOM 4619 C C . GLY B 1 224 ? 17.281 13.352 25.75 1 57.75 224 GLY B C 1
ATOM 4620 O O . GLY B 1 224 ? 16.469 13.75 26.578 1 57.75 224 GLY B O 1
ATOM 4621 N N . ARG B 1 225 ? 18.562 13.812 25.75 1 55.84 225 ARG B N 1
ATOM 4622 C CA . ARG B 1 225 ? 18.938 14.852 26.703 1 55.84 225 ARG B CA 1
ATOM 4623 C C . ARG B 1 225 ? 18.234 16.172 26.406 1 55.84 225 ARG B C 1
ATOM 4625 O O . ARG B 1 225 ? 17.844 16.891 27.328 1 55.84 225 ARG B O 1
ATOM 4632 N N . ASN B 1 226 ? 18.266 16.578 25.141 1 52.84 226 ASN B N 1
ATOM 4633 C CA . ASN B 1 226 ? 17.891 17.969 24.891 1 52.84 226 ASN B CA 1
ATOM 4634 C C . ASN B 1 226 ? 16.469 18.078 24.359 1 52.84 226 ASN B C 1
ATOM 4636 O O . ASN B 1 226 ? 16.125 19.047 23.703 1 52.84 226 ASN B O 1
ATOM 4640 N N . LYS B 1 227 ? 15.625 17.156 24.828 1 60.09 227 LYS B N 1
ATOM 4641 C CA . LYS B 1 227 ? 14.273 17.297 24.297 1 60.09 227 LYS B CA 1
ATOM 4642 C C . LYS B 1 227 ? 13.445 18.266 25.125 1 60.09 227 LYS B C 1
ATOM 4644 O O . LYS B 1 227 ? 13.352 18.125 26.344 1 60.09 227 LYS B O 1
ATOM 4649 N N . ARG B 1 228 ? 13.18 19.453 24.547 1 64.38 228 ARG B N 1
ATOM 4650 C CA . ARG B 1 228 ? 12.203 20.344 25.172 1 64.38 228 ARG B CA 1
ATOM 4651 C C . ARG B 1 228 ? 10.883 19.625 25.406 1 64.38 228 ARG B C 1
ATOM 4653 O O . ARG B 1 228 ? 10.289 19.078 24.484 1 64.38 228 ARG B O 1
ATOM 4660 N N . ILE B 1 229 ? 10.578 19.375 26.641 1 78.62 229 ILE B N 1
ATOM 4661 C CA . ILE B 1 229 ? 9.305 18.766 27.031 1 78.62 229 ILE B CA 1
ATOM 4662 C C . ILE B 1 229 ? 8.203 19.828 27 1 78.62 229 ILE B C 1
ATOM 4664 O O . ILE B 1 229 ? 8.289 20.844 27.703 1 78.62 229 ILE B O 1
ATOM 4668 N N . LEU B 1 230 ? 7.297 19.734 26 1 90.5 230 LEU B N 1
ATOM 4669 C CA . LEU B 1 230 ? 6.141 20.609 25.953 1 90.5 230 LEU B CA 1
ATOM 4670 C C . LEU B 1 230 ? 4.965 20.016 26.719 1 90.5 230 LEU B C 1
ATOM 4672 O O . LEU B 1 230 ? 4.594 18.859 26.5 1 90.5 230 LEU B O 1
ATOM 4676 N N . LYS B 1 231 ? 4.391 20.797 27.625 1 93.44 231 LYS B N 1
ATOM 4677 C CA . LYS B 1 231 ? 3.285 20.312 28.453 1 93.44 231 LYS B CA 1
ATOM 4678 C C . LYS B 1 231 ? 1.992 20.234 27.641 1 93.44 231 LYS B C 1
ATOM 4680 O O . LYS B 1 231 ? 1.607 21.188 26.969 1 93.44 231 LYS B O 1
ATOM 4685 N N . PRO B 1 232 ? 1.39 19.125 27.719 1 95.69 232 PRO B N 1
ATOM 4686 C CA . PRO B 1 232 ? 0.107 19 27.016 1 95.69 232 PRO B CA 1
ATOM 4687 C C . PRO B 1 232 ? -1.034 19.703 27.75 1 95.69 232 PRO B C 1
ATOM 4689 O O . PRO B 1 232 ? -0.891 20.047 28.922 1 95.69 232 PRO B O 1
ATOM 4692 N N . PRO B 1 233 ? -2.133 19.938 27.031 1 94 233 PRO B N 1
ATOM 4693 C CA . PRO B 1 233 ? -3.32 20.453 27.719 1 94 233 PRO B CA 1
ATOM 4694 C C . PRO B 1 233 ? -3.758 19.547 28.875 1 94 233 PRO B C 1
ATOM 4696 O O . PRO B 1 233 ? -3.428 18.359 28.891 1 94 233 PRO B O 1
ATOM 4699 N N . GLN B 1 234 ? -4.57 20.141 29.781 1 92.56 234 GLN B N 1
ATOM 4700 C CA . GLN B 1 234 ? -4.941 19.406 30.984 1 92.56 234 GLN B CA 1
ATOM 4701 C C . GLN B 1 234 ? -6.367 18.875 30.891 1 92.56 234 GLN B C 1
ATOM 4703 O O . GLN B 1 234 ? -7.16 19.344 30.062 1 92.56 234 GLN B O 1
ATOM 4708 N N . ALA B 1 235 ? -6.672 17.891 31.641 1 93.56 235 ALA B N 1
ATOM 4709 C CA . ALA B 1 235 ? -8 17.344 31.891 1 93.56 235 ALA B CA 1
ATOM 4710 C C . ALA B 1 235 ? -8.656 16.891 30.594 1 93.56 235 ALA B C 1
ATOM 4712 O O . ALA B 1 235 ? -9.75 17.344 30.234 1 93.56 235 ALA B O 1
ATOM 4713 N N . PRO B 1 236 ? -8.039 15.977 29.922 1 96.62 236 PRO B N 1
ATOM 4714 C CA . PRO B 1 236 ? -8.68 15.43 28.734 1 96.62 236 PRO B CA 1
ATOM 4715 C C . PRO B 1 236 ? -9.984 14.695 29.047 1 96.62 236 PRO B C 1
ATOM 4717 O O . PRO B 1 236 ? -10.094 14.047 30.094 1 96.62 236 PRO B O 1
ATOM 4720 N N . GLU B 1 237 ? -10.953 14.805 28.172 1 95.44 237 GLU B N 1
ATOM 4721 C CA . GLU B 1 237 ? -12.211 14.078 28.281 1 95.44 237 GLU B CA 1
ATOM 4722 C C . GLU B 1 237 ? -12.078 12.648 27.781 1 95.44 237 GLU B C 1
ATOM 4724 O O . GLU B 1 237 ? -12.867 11.773 28.141 1 95.44 237 GLU B O 1
ATOM 4729 N N . PHE B 1 238 ? -11.125 12.336 26.891 1 95.25 238 PHE B N 1
ATOM 4730 C CA . PHE B 1 238 ? -10.836 10.969 26.469 1 95.25 238 PHE B CA 1
ATOM 4731 C C . PHE B 1 238 ? -9.336 10.766 26.297 1 95.25 238 PHE B C 1
ATOM 4733 O O . PHE B 1 238 ? -8.586 11.727 26.078 1 95.25 238 PHE B O 1
ATOM 4740 N N . ARG B 1 239 ? -8.898 9.578 26.469 1 96.19 239 ARG B N 1
ATOM 4741 C CA . ARG B 1 239 ? -7.527 9.125 26.25 1 96.19 239 ARG B CA 1
ATOM 4742 C C . ARG B 1 239 ? -7.5 7.766 25.578 1 96.19 239 ARG B C 1
ATOM 4744 O O . ARG B 1 239 ? -8.164 6.824 26.016 1 96.19 239 ARG B O 1
ATOM 4751 N N . HIS B 1 240 ? -6.844 7.68 24.469 1 96.25 240 HIS B N 1
ATOM 4752 C CA . HIS B 1 240 ? -6.605 6.41 23.781 1 96.25 240 HIS B CA 1
ATOM 4753 C C . HIS B 1 240 ? -5.113 6.113 23.672 1 96.25 240 HIS B C 1
ATOM 4755 O O . HIS B 1 240 ? -4.383 6.832 23 1 96.25 240 HIS B O 1
ATOM 4761 N N . ARG B 1 241 ? -4.664 5.094 24.312 1 96.31 241 ARG B N 1
ATOM 4762 C CA . ARG B 1 241 ? -3.262 4.688 24.266 1 96.31 241 ARG B CA 1
ATOM 4763 C C . ARG B 1 241 ? -3.01 3.727 23.109 1 96.31 241 ARG B C 1
ATOM 4765 O O . ARG B 1 241 ? -3.723 2.732 22.953 1 96.31 241 ARG B O 1
ATOM 4772 N N . ILE B 1 242 ? -2.055 4.059 22.328 1 96.25 242 ILE B N 1
ATOM 4773 C CA . ILE B 1 242 ? -1.729 3.271 21.141 1 96.25 242 ILE B CA 1
ATOM 4774 C C . ILE B 1 242 ? -0.222 3.033 21.078 1 96.25 242 ILE B C 1
ATOM 4776 O O . ILE B 1 242 ? 0.568 3.943 21.344 1 96.25 242 ILE B O 1
ATOM 4780 N N . LYS B 1 243 ? 0.185 1.891 20.797 1 96 243 LYS B N 1
ATOM 4781 C CA . LYS B 1 243 ? 1.59 1.593 20.531 1 96 243 LYS B CA 1
ATOM 4782 C C . LYS B 1 243 ? 1.803 1.204 19.078 1 96 243 LYS B C 1
ATOM 4784 O O . LYS B 1 243 ? 1.557 0.06 18.688 1 96 243 LYS B O 1
ATOM 4789 N N . PRO B 1 244 ? 2.293 2.152 18.266 1 96.5 244 PRO B N 1
ATOM 4790 C CA . PRO B 1 244 ? 2.506 1.847 16.844 1 96.5 244 PRO B CA 1
ATOM 4791 C C . PRO B 1 244 ? 3.561 0.764 16.625 1 96.5 244 PRO B C 1
ATOM 4793 O O . PRO B 1 244 ? 4.57 0.731 17.328 1 96.5 244 PRO B O 1
ATOM 4796 N N . ASN B 1 245 ? 3.297 -0.101 15.781 1 93.12 245 ASN B N 1
ATOM 4797 C CA . ASN B 1 245 ? 4.277 -1.102 15.367 1 93.12 245 ASN B CA 1
ATOM 4798 C C . ASN B 1 245 ? 4.574 -1.012 13.875 1 93.12 245 ASN B C 1
ATOM 4800 O O . ASN B 1 245 ? 3.996 -0.182 13.172 1 93.12 245 ASN B O 1
ATOM 4804 N N . GLU B 1 246 ? 5.477 -1.853 13.398 1 93.69 246 GLU B N 1
ATOM 4805 C CA . GLU B 1 246 ? 5.941 -1.785 12.016 1 93.69 246 GLU B CA 1
ATOM 4806 C C . GLU B 1 246 ? 4.816 -2.121 11.039 1 93.69 246 GLU B C 1
ATOM 4808 O O . GLU B 1 246 ? 4.738 -1.545 9.953 1 93.69 246 GLU B O 1
ATOM 4813 N N . ALA B 1 247 ? 3.955 -3.027 11.43 1 93 247 ALA B N 1
ATOM 4814 C CA . ALA B 1 247 ? 2.848 -3.414 10.555 1 93 247 ALA B CA 1
ATOM 4815 C C . ALA B 1 247 ? 1.882 -2.25 10.352 1 93 247 ALA B C 1
ATOM 4817 O O . ALA B 1 247 ? 1.378 -2.043 9.242 1 93 247 ALA B O 1
ATOM 4818 N N . LEU B 1 248 ? 1.616 -1.507 11.391 1 95.56 248 LEU B N 1
ATOM 4819 C CA . LEU B 1 248 ? 0.765 -0.327 11.281 1 95.56 248 LEU B CA 1
ATOM 4820 C C . LEU B 1 248 ? 1.362 0.685 10.305 1 95.56 248 LEU B C 1
ATOM 4822 O O . LEU B 1 248 ? 0.667 1.189 9.422 1 95.56 248 LEU B O 1
ATOM 4826 N N . LEU B 1 249 ? 2.648 0.966 10.5 1 97.44 249 LEU B N 1
ATOM 4827 C CA . LEU B 1 249 ? 3.311 1.938 9.633 1 97.44 249 LEU B CA 1
ATOM 4828 C C . LEU B 1 249 ? 3.328 1.456 8.188 1 97.44 249 LEU B C 1
ATOM 4830 O O . LEU B 1 249 ? 3.078 2.234 7.266 1 97.44 249 LEU B O 1
ATOM 4834 N N . PHE B 1 250 ? 3.562 0.202 7.992 1 97 250 PHE B N 1
ATOM 4835 C CA . PHE B 1 250 ? 3.555 -0.325 6.633 1 97 250 PHE B CA 1
ATOM 4836 C C . PHE B 1 250 ? 2.182 -0.156 5.996 1 97 250 PHE B C 1
ATOM 4838 O O . PHE B 1 250 ? 2.072 0.324 4.863 1 97 250 PHE B O 1
ATOM 4845 N N . ARG B 1 251 ? 1.176 -0.627 6.684 1 97.19 251 ARG B N 1
ATOM 4846 C CA . ARG B 1 251 ? -0.169 -0.583 6.121 1 97.19 251 ARG B CA 1
ATOM 4847 C C . ARG B 1 251 ? -0.565 0.846 5.762 1 97.19 251 ARG B C 1
ATOM 4849 O O . ARG B 1 251 ? -1.183 1.082 4.719 1 97.19 251 ARG B O 1
ATOM 4856 N N . PHE B 1 252 ? -0.198 1.738 6.613 1 98.31 252 PHE B N 1
ATOM 4857 C CA . PHE B 1 252 ? -0.529 3.123 6.305 1 98.31 252 PHE B CA 1
ATOM 4858 C C . PHE B 1 252 ? 0.27 3.615 5.102 1 98.31 252 PHE B C 1
ATOM 4860 O O . PHE B 1 252 ? -0.266 4.309 4.234 1 98.31 252 PHE B O 1
ATOM 4867 N N . SER B 1 253 ? 1.602 3.311 5.051 1 98.38 253 SER B N 1
ATOM 4868 C CA . SER B 1 253 ? 2.406 3.617 3.873 1 98.38 253 SER B CA 1
ATOM 4869 C C . SER B 1 253 ? 1.798 3.004 2.615 1 98.38 253 SER B C 1
ATOM 4871 O O . SER B 1 253 ? 1.779 3.637 1.557 1 98.38 253 SER B O 1
ATOM 4873 N N . ALA B 1 254 ? 1.308 1.791 2.766 1 98.38 254 ALA B N 1
ATOM 4874 C CA . ALA B 1 254 ? 0.709 1.088 1.633 1 98.38 254 ALA B CA 1
ATOM 4875 C C . ALA B 1 254 ? -0.554 1.798 1.151 1 98.38 254 ALA B C 1
ATOM 4877 O O . ALA B 1 254 ? -0.713 2.051 -0.045 1 98.38 254 ALA B O 1
ATOM 4878 N N . LEU B 1 255 ? -1.361 2.162 2.076 1 98.44 255 LEU B N 1
ATOM 4879 C CA . LEU B 1 255 ? -2.635 2.795 1.753 1 98.44 255 LEU B CA 1
ATOM 4880 C C . LEU B 1 255 ? -2.418 4.168 1.132 1 98.44 255 LEU B C 1
ATOM 4882 O O . LEU B 1 255 ? -3.223 4.621 0.314 1 98.44 255 LEU B O 1
ATOM 4886 N N . THR B 1 256 ? -1.365 4.82 1.499 1 98.12 256 THR B N 1
ATOM 4887 C CA . THR B 1 256 ? -1.072 6.145 0.96 1 98.12 256 THR B CA 1
ATOM 4888 C C . THR B 1 256 ? -0.073 6.055 -0.188 1 98.12 256 THR B C 1
ATOM 4890 O O . THR B 1 256 ? 0.316 7.074 -0.763 1 98.12 256 THR B O 1
ATOM 4893 N N . PHE B 1 257 ? 0.365 4.805 -0.473 1 97.5 257 PHE B N 1
ATOM 4894 C CA . PHE B 1 257 ? 1.363 4.527 -1.499 1 97.5 257 PHE B CA 1
ATOM 4895 C C . PHE B 1 257 ? 2.588 5.414 -1.319 1 97.5 257 PHE B C 1
ATOM 4897 O O . PHE B 1 257 ? 3.107 5.969 -2.291 1 97.5 257 PHE B O 1
ATOM 4904 N N . ASN B 1 258 ? 2.973 5.617 -0.063 1 93.75 258 ASN B N 1
ATOM 4905 C CA . ASN B 1 258 ? 4.094 6.445 0.365 1 93.75 258 ASN B CA 1
ATOM 4906 C C . ASN B 1 258 ? 5.32 5.602 0.702 1 93.75 258 ASN B C 1
ATOM 4908 O O . ASN B 1 258 ? 5.359 4.949 1.746 1 93.75 258 ASN B O 1
ATOM 4912 N N . ALA B 1 259 ? 6.352 5.746 -0.05 1 94.38 259 ALA B N 1
ATOM 4913 C CA . ALA B 1 259 ? 7.531 4.895 0.107 1 94.38 259 ALA B CA 1
ATOM 4914 C C . ALA B 1 259 ? 8.609 5.598 0.927 1 94.38 259 ALA B C 1
ATOM 4916 O O . ALA B 1 259 ? 9.781 5.219 0.877 1 94.38 259 ALA B O 1
ATOM 4917 N N . HIS B 1 260 ? 8.258 6.629 1.674 1 96.31 260 HIS B N 1
ATOM 4918 C CA . HIS B 1 260 ? 9.242 7.395 2.434 1 96.31 260 HIS B CA 1
ATOM 4919 C C . HIS B 1 260 ? 10 6.504 3.414 1 96.31 260 HIS B C 1
ATOM 4921 O O . HIS B 1 260 ? 9.398 5.918 4.32 1 96.31 260 HIS B O 1
ATOM 4927 N N . SER B 1 261 ? 11.281 6.504 3.363 1 96.19 261 SER B N 1
ATOM 4928 C CA . SER B 1 261 ? 12.148 5.547 4.039 1 96.19 261 SER B CA 1
ATOM 4929 C C . SER B 1 261 ? 12.086 5.715 5.551 1 96.19 261 SER B C 1
ATOM 4931 O O . SER B 1 261 ? 12.289 4.75 6.297 1 96.19 261 SER B O 1
ATOM 4933 N N . ILE B 1 262 ? 11.773 6.855 6.043 1 96.75 262 ILE B N 1
ATOM 4934 C CA . ILE B 1 262 ? 11.805 7.109 7.477 1 96.75 262 ILE B CA 1
ATOM 4935 C C . ILE B 1 262 ? 10.695 6.309 8.164 1 96.75 262 ILE B C 1
ATOM 4937 O O . ILE B 1 262 ? 10.688 6.188 9.398 1 96.75 262 ILE B O 1
ATOM 4941 N N . HIS B 1 263 ? 9.758 5.75 7.398 1 97.56 263 HIS B N 1
ATOM 4942 C CA . HIS B 1 263 ? 8.672 4.949 7.953 1 97.56 263 HIS B CA 1
ATOM 4943 C C . HIS B 1 263 ? 8.922 3.461 7.738 1 97.56 263 HIS B C 1
ATOM 4945 O O . HIS B 1 263 ? 8.195 2.621 8.281 1 97.56 263 HIS B O 1
ATOM 4951 N N . LEU B 1 264 ? 9.898 3.078 6.949 1 95.69 264 LEU B N 1
ATOM 4952 C CA . LEU B 1 264 ? 9.961 1.717 6.43 1 95.69 264 LEU B CA 1
ATOM 4953 C C . LEU B 1 264 ? 11.336 1.102 6.691 1 95.69 264 LEU B C 1
ATOM 4955 O O . LEU B 1 264 ? 11.453 -0.114 6.855 1 95.69 264 LEU B O 1
ATOM 4959 N N . ASP B 1 265 ? 12.375 1.956 6.715 1 94.44 265 ASP B N 1
ATOM 4960 C CA . ASP B 1 265 ? 13.758 1.477 6.738 1 94.44 265 ASP B CA 1
ATOM 4961 C C . ASP B 1 265 ? 14.484 1.966 7.988 1 94.44 265 ASP B C 1
ATOM 4963 O O . ASP B 1 265 ? 14.969 3.098 8.023 1 94.44 265 ASP B O 1
ATOM 4967 N N . LYS B 1 266 ? 14.703 1.1 8.883 1 93.88 266 LYS B N 1
ATOM 4968 C CA . LYS B 1 266 ? 15.312 1.454 10.164 1 93.88 266 LYS B CA 1
ATOM 4969 C C . LYS B 1 266 ? 16.75 1.919 9.977 1 93.88 266 LYS B C 1
ATOM 4971 O O . LYS B 1 266 ? 17.188 2.877 10.609 1 93.88 266 LYS B O 1
ATOM 4976 N N . THR B 1 267 ? 17.438 1.232 9.125 1 90.69 267 THR B N 1
ATOM 4977 C CA . THR B 1 267 ? 18.828 1.58 8.891 1 90.69 267 THR B CA 1
ATOM 4978 C C . THR B 1 267 ? 18.953 2.998 8.344 1 90.69 267 THR B C 1
ATOM 4980 O O . THR B 1 267 ? 19.734 3.803 8.852 1 90.69 267 THR B O 1
ATOM 4983 N N . TYR B 1 268 ? 18.188 3.32 7.375 1 92.5 268 TYR B N 1
ATOM 4984 C CA . TYR B 1 268 ? 18.172 4.668 6.816 1 92.5 268 TYR B CA 1
ATOM 4985 C C . TYR B 1 268 ? 17.781 5.695 7.871 1 92.5 268 TYR B C 1
ATOM 4987 O O . TYR B 1 268 ? 18.438 6.727 8.016 1 92.5 268 TYR B O 1
ATOM 4995 N N . THR B 1 269 ? 16.75 5.406 8.625 1 94.75 269 THR B N 1
ATOM 4996 C CA . THR B 1 269 ? 16.188 6.34 9.586 1 94.75 269 THR B CA 1
ATOM 4997 C C . THR B 1 269 ? 17.203 6.664 10.688 1 94.75 269 THR B C 1
ATOM 4999 O O . THR B 1 269 ? 17.344 7.82 11.094 1 94.75 269 THR B O 1
ATOM 5002 N N . LYS B 1 270 ? 17.953 5.691 11.039 1 91.62 270 LYS B N 1
ATOM 5003 C CA . LYS B 1 270 ? 18.938 5.879 12.102 1 91.62 270 LYS B CA 1
ATOM 5004 C C . LYS B 1 270 ? 20.234 6.461 11.555 1 91.62 270 LYS B C 1
ATOM 5006 O O . LYS B 1 270 ? 20.75 7.445 12.086 1 91.62 270 LYS B O 1
ATOM 5011 N N . SER B 1 271 ? 20.672 5.965 10.422 1 91.19 271 SER B N 1
ATOM 5012 C CA . SER B 1 271 ? 22.031 6.25 9.977 1 91.19 271 SER B CA 1
ATOM 5013 C C . SER B 1 271 ? 22.078 7.469 9.055 1 91.19 271 SER B C 1
ATOM 5015 O O . SER B 1 271 ? 23.109 8.109 8.914 1 91.19 271 SER B O 1
ATOM 5017 N N . VAL B 1 272 ? 20.969 7.789 8.453 1 91.94 272 VAL B N 1
ATOM 5018 C CA . VAL B 1 272 ? 20.953 8.906 7.512 1 91.94 272 VAL B CA 1
ATOM 5019 C C . VAL B 1 272 ? 20.188 10.086 8.117 1 91.94 272 VAL B C 1
ATOM 5021 O O . VAL B 1 272 ? 20.656 11.227 8.055 1 91.94 272 VAL B O 1
ATOM 5024 N N . GLU B 1 273 ? 19.062 9.805 8.773 1 93.19 273 GLU B N 1
ATOM 5025 C CA . GLU B 1 273 ? 18.219 10.867 9.297 1 93.19 273 GLU B CA 1
ATOM 5026 C C . GLU B 1 273 ? 18.547 11.172 10.758 1 93.19 273 GLU B C 1
ATOM 5028 O O . GLU B 1 273 ? 18.203 12.234 11.266 1 93.19 273 GLU B O 1
ATOM 5033 N N . GLY B 1 274 ? 19.094 10.148 11.477 1 91 274 GLY B N 1
ATOM 5034 C CA . GLY B 1 274 ? 19.562 10.383 12.836 1 91 274 GLY B CA 1
ATOM 5035 C C . GLY B 1 274 ? 18.469 10.172 13.875 1 91 274 GLY B C 1
ATOM 5036 O O . GLY B 1 274 ? 18.625 10.578 15.031 1 91 274 GLY B O 1
ATOM 5037 N N . TYR B 1 275 ? 17.375 9.57 13.531 1 92.12 275 TYR B N 1
ATOM 5038 C CA . TYR B 1 275 ? 16.328 9.273 14.5 1 92.12 275 TYR B CA 1
ATOM 5039 C C . TYR B 1 275 ? 16.578 7.945 15.195 1 92.12 275 TYR B C 1
ATOM 5041 O O . TYR B 1 275 ? 17.406 7.148 14.75 1 92.12 275 TYR B O 1
ATOM 5049 N N . ARG B 1 276 ? 15.93 7.676 16.234 1 90.12 276 ARG B N 1
ATOM 5050 C CA . ARG B 1 276 ? 16.219 6.48 17.016 1 90.12 276 ARG B CA 1
ATOM 5051 C C . ARG B 1 276 ? 15.492 5.262 16.453 1 90.12 276 ARG B C 1
ATOM 5053 O O . ARG B 1 276 ? 15.93 4.129 16.656 1 90.12 276 ARG B O 1
ATOM 5060 N N . ASN B 1 277 ? 14.367 5.484 15.797 1 94.44 277 ASN B N 1
ATOM 5061 C CA . ASN B 1 277 ? 13.562 4.438 15.18 1 94.44 277 ASN B CA 1
ATOM 5062 C C . ASN B 1 277 ? 12.656 4.996 14.086 1 94.44 277 ASN B C 1
ATOM 5064 O O . ASN B 1 277 ? 12.695 6.191 13.797 1 94.44 277 ASN B O 1
ATOM 5068 N N . LEU B 1 278 ? 11.922 4.113 13.453 1 97 278 LEU B N 1
ATOM 5069 C CA . LEU B 1 278 ? 10.977 4.547 12.43 1 97 278 LEU B CA 1
ATOM 5070 C C . LEU B 1 278 ? 10.016 5.594 12.992 1 97 278 LEU B C 1
ATOM 5072 O O . LEU B 1 278 ? 9.555 5.48 14.133 1 97 278 LEU B O 1
ATOM 5076 N N . LEU B 1 279 ? 9.711 6.539 12.203 1 97.88 279 LEU B N 1
ATOM 5077 C CA . LEU B 1 279 ? 8.82 7.625 12.602 1 97.88 279 LEU B CA 1
ATOM 5078 C C . LEU B 1 279 ? 7.371 7.309 12.234 1 97.88 279 LEU B C 1
ATOM 5080 O O . LEU B 1 279 ? 7.105 6.77 11.156 1 97.88 279 LEU B O 1
ATOM 5084 N N . VAL B 1 280 ? 6.465 7.641 13.117 1 98.44 280 VAL B N 1
ATOM 5085 C CA . VAL B 1 280 ? 5.039 7.586 12.812 1 98.44 280 VAL B CA 1
ATOM 5086 C C . VAL B 1 280 ? 4.68 8.688 11.812 1 98.44 280 VAL B C 1
ATOM 5088 O O . VAL B 1 280 ? 5.16 9.82 11.93 1 98.44 280 VAL B O 1
ATOM 5091 N N . HIS B 1 281 ? 3.861 8.398 10.852 1 98.56 281 HIS B N 1
ATOM 5092 C CA . HIS B 1 281 ? 3.492 9.344 9.805 1 98.56 281 HIS B CA 1
ATOM 5093 C C . HIS B 1 281 ? 2.764 10.547 10.383 1 98.56 281 HIS B C 1
ATOM 5095 O O . HIS B 1 281 ? 1.871 10.398 11.219 1 98.56 281 HIS B O 1
ATOM 5101 N N . GLY B 1 282 ? 3.121 11.742 9.906 1 98.25 282 GLY B N 1
ATOM 5102 C CA . GLY B 1 282 ? 2.324 12.914 10.227 1 98.25 282 GLY B CA 1
ATOM 5103 C C . GLY B 1 282 ? 0.861 12.766 9.859 1 98.25 282 GLY B C 1
ATOM 5104 O O . GLY B 1 282 ? -0.022 12.969 10.695 1 98.25 282 GLY B O 1
ATOM 5105 N N . PRO B 1 283 ? 0.607 12.398 8.648 1 98.31 283 PRO B N 1
ATOM 5106 C CA . PRO B 1 283 ? -0.789 12.203 8.25 1 98.31 283 PRO B CA 1
ATOM 5107 C C . PRO B 1 283 ? -1.492 11.117 9.055 1 98.31 283 PRO B C 1
ATOM 5109 O O . PRO B 1 283 ? -2.711 11.172 9.242 1 98.31 283 PRO B O 1
ATOM 5112 N N . LEU B 1 284 ? -0.80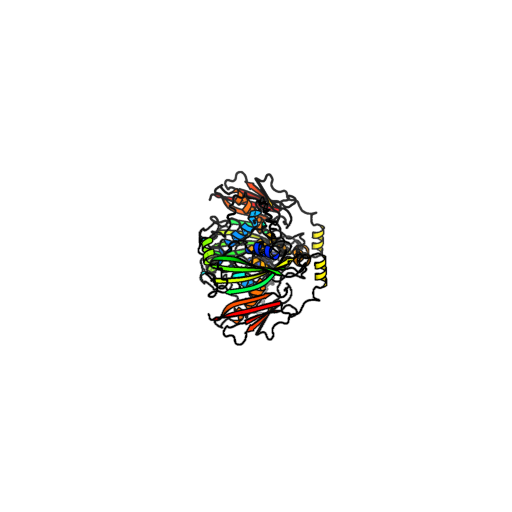9 10.109 9.516 1 98.5 284 LEU B N 1
ATOM 5113 C CA . LEU B 1 284 ? -1.439 9.102 10.359 1 98.5 284 LEU B CA 1
ATOM 5114 C C . LEU B 1 284 ? -1.905 9.719 11.68 1 98.5 284 LEU B C 1
ATOM 5116 O O . LEU B 1 284 ? -2.99 9.391 12.164 1 98.5 284 LEU B O 1
ATOM 5120 N N . THR B 1 285 ? -1.112 10.594 12.281 1 98.62 285 THR B N 1
ATOM 5121 C CA . THR B 1 285 ? -1.525 11.258 13.516 1 98.62 285 THR B CA 1
ATOM 5122 C C . THR B 1 285 ? -2.789 12.086 13.289 1 98.62 285 THR B C 1
ATOM 5124 O O . THR B 1 285 ? -3.654 12.156 14.164 1 98.62 285 THR B O 1
ATOM 5127 N N . LEU B 1 286 ? -2.877 12.727 12.141 1 98.69 286 LEU B N 1
ATOM 5128 C CA . LEU B 1 286 ? -4.098 13.43 11.773 1 98.69 286 LEU B CA 1
ATOM 5129 C C . LEU B 1 286 ? -5.293 12.484 11.766 1 98.69 286 LEU B C 1
ATOM 5131 O O . LEU B 1 286 ? -6.332 12.781 12.359 1 98.69 286 LEU B O 1
ATOM 5135 N N . VAL B 1 287 ? -5.145 11.328 11.156 1 98.31 287 VAL B N 1
ATOM 5136 C CA . VAL B 1 287 ? -6.211 10.336 11.055 1 98.31 287 VAL B CA 1
ATOM 5137 C C . VAL B 1 287 ? -6.609 9.859 12.453 1 98.31 287 VAL B C 1
ATOM 5139 O O . VAL B 1 287 ? -7.797 9.734 12.75 1 98.31 287 VAL B O 1
ATOM 5142 N N . LEU B 1 288 ? -5.625 9.609 13.281 1 98 288 LEU B N 1
ATOM 5143 C CA . LEU B 1 288 ? -5.898 9.141 14.633 1 98 288 LEU B CA 1
ATOM 5144 C C . LEU B 1 288 ? -6.688 10.18 15.422 1 98 288 LEU B C 1
ATOM 5146 O O . LEU B 1 288 ? -7.648 9.836 16.125 1 98 288 LEU B O 1
ATOM 5150 N N . MET B 1 289 ? -6.305 11.438 15.312 1 98.38 289 MET B N 1
ATOM 5151 C CA . MET B 1 289 ? -7.012 12.5 16.031 1 98.38 289 MET B CA 1
ATOM 5152 C C . MET B 1 289 ? -8.453 12.617 15.547 1 98.38 289 MET B C 1
ATOM 5154 O O . MET B 1 289 ? -9.383 12.672 16.359 1 98.38 289 MET B O 1
ATOM 5158 N N . LEU B 1 290 ? -8.641 12.633 14.297 1 97.5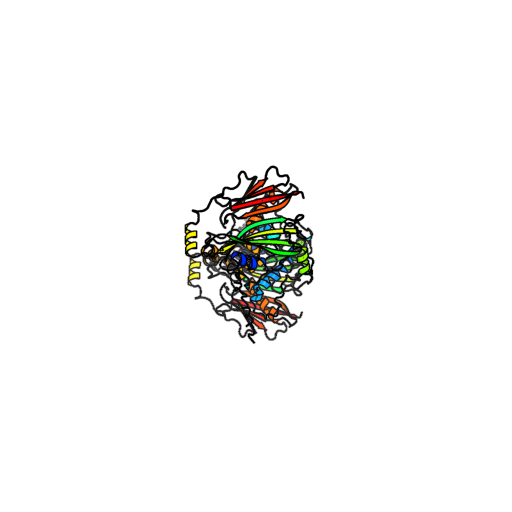6 290 LEU B N 1
ATOM 5159 C CA . LEU B 1 290 ? -9.977 12.75 13.734 1 97.56 290 LEU B CA 1
ATOM 5160 C C . LEU B 1 290 ? -10.836 11.547 14.117 1 97.56 290 LEU B C 1
ATOM 5162 O O . LEU B 1 290 ? -12.023 11.695 14.414 1 97.56 290 LEU B O 1
ATOM 5166 N N . THR B 1 291 ? -10.242 10.359 14.039 1 96.62 291 THR B N 1
ATOM 5167 C CA . THR B 1 291 ? -10.961 9.148 14.438 1 96.62 291 THR B CA 1
ATOM 5168 C C . THR B 1 291 ? -11.414 9.234 15.891 1 96.62 291 THR B C 1
ATOM 5170 O O . THR B 1 291 ? -12.555 8.906 16.219 1 96.62 291 THR B O 1
ATOM 5173 N N . ALA B 1 292 ? -10.562 9.688 16.75 1 96.19 292 ALA B N 1
ATOM 5174 C CA . ALA B 1 292 ? -10.891 9.82 18.172 1 96.19 292 ALA B CA 1
ATOM 5175 C C . ALA B 1 292 ? -12.062 10.781 18.375 1 96.19 292 ALA B C 1
ATOM 5177 O O . ALA B 1 292 ? -12.984 10.484 19.125 1 96.19 292 ALA B O 1
ATOM 5178 N N . VAL B 1 293 ? -12.023 11.906 17.719 1 95.62 293 VAL B N 1
ATOM 5179 C CA . VAL B 1 293 ? -13.086 12.891 17.875 1 95.62 293 VAL B CA 1
ATOM 5180 C C . VAL B 1 293 ? -14.391 12.336 17.297 1 95.62 293 VAL B C 1
ATOM 5182 O O . VAL B 1 293 ? -15.453 12.492 17.906 1 95.62 293 VAL B O 1
ATOM 5185 N N . ARG B 1 294 ? -14.32 11.672 16.141 1 93.5 294 ARG B N 1
ATOM 5186 C CA . ARG B 1 294 ? -15.516 11.086 15.531 1 93.5 294 ARG B CA 1
ATOM 5187 C C . ARG B 1 294 ? -16.188 10.102 16.484 1 93.5 294 ARG B C 1
ATOM 5189 O O . ARG B 1 294 ? -17.422 10.039 16.547 1 93.5 294 ARG B O 1
ATOM 5196 N N . THR B 1 295 ? -15.383 9.359 17.156 1 90.81 295 THR B N 1
ATOM 5197 C CA . THR B 1 295 ? -15.922 8.391 18.094 1 90.81 295 THR B CA 1
ATOM 5198 C C . THR B 1 295 ? -16.719 9.086 19.188 1 90.81 295 THR B C 1
ATOM 5200 O O . THR B 1 295 ? -17.719 8.547 19.688 1 90.81 295 THR B O 1
ATOM 5203 N N . GLN B 1 296 ? -16.375 10.281 19.516 1 90.94 296 GLN B N 1
ATOM 5204 C CA . GLN B 1 296 ? -17.062 11.047 20.562 1 90.94 296 GLN B CA 1
ATOM 5205 C C . GLN B 1 296 ? -18.359 11.648 20.031 1 90.94 296 GLN B C 1
ATOM 5207 O O . GLN B 1 296 ? -19.234 12.031 20.797 1 90.94 296 GLN B O 1
ATOM 5212 N N . LEU B 1 297 ? -18.438 11.758 18.781 1 91.56 297 LEU B N 1
ATOM 5213 C CA . LEU B 1 297 ? -19.578 12.445 18.172 1 91.56 297 LEU B CA 1
ATOM 5214 C C . LEU B 1 297 ? -20.672 11.453 17.812 1 91.56 297 LEU B C 1
ATOM 5216 O O . LEU B 1 297 ? -21.766 11.859 17.406 1 91.56 297 LEU B O 1
ATOM 5220 N N . VAL B 1 298 ? -20.406 10.211 17.906 1 86.5 298 VAL B N 1
ATOM 5221 C CA . VAL B 1 298 ? -21.422 9.203 17.609 1 86.5 298 VAL B CA 1
ATOM 5222 C C . VAL B 1 298 ? -22.656 9.453 18.469 1 86.5 298 VAL B C 1
ATOM 5224 O O . VAL B 1 298 ? -22.547 9.625 19.688 1 86.5 298 VAL B O 1
ATOM 5227 N N . GLY B 1 299 ? -23.781 9.539 17.875 1 84.25 299 GLY B N 1
ATOM 5228 C CA . GLY B 1 299 ? -25.016 9.734 18.594 1 84.25 299 GLY B CA 1
ATOM 5229 C C . GLY B 1 299 ? -25.344 11.195 18.844 1 84.25 299 GLY B C 1
ATOM 5230 O O . GLY B 1 299 ? -26.406 11.516 19.375 1 84.25 299 GLY B O 1
ATOM 5231 N N . CYS B 1 300 ? -24.5 12.211 18.656 1 85.06 300 CYS B N 1
ATOM 5232 C CA . CYS B 1 300 ? -24.688 13.625 18.969 1 85.06 300 CYS B CA 1
ATOM 5233 C C . CYS B 1 300 ? -25.219 14.383 17.766 1 85.06 300 CYS B C 1
ATOM 5235 O O . CYS B 1 300 ? -25.516 15.578 17.859 1 85.06 300 CYS B O 1
ATOM 5237 N N . SER B 1 301 ? -25.453 13.789 16.609 1 88 301 SER B N 1
ATOM 5238 C CA . SER B 1 301 ? -25.922 14.422 15.375 1 88 301 SER B CA 1
ATOM 5239 C C . SER B 1 301 ? -24.984 15.531 14.93 1 88 301 SER B C 1
ATOM 5241 O O . SER B 1 301 ? -25.422 16.625 14.555 1 88 301 SER B O 1
ATOM 5243 N N . ARG B 1 302 ? -23.75 15.539 15.203 1 90.75 302 ARG B N 1
ATOM 5244 C CA . ARG B 1 302 ? -22.719 16.469 14.766 1 90.75 302 ARG B CA 1
ATOM 5245 C C . ARG B 1 302 ? -21.641 15.766 13.945 1 90.75 302 ARG B C 1
ATOM 5247 O O . ARG B 1 302 ? -21.406 14.57 14.125 1 90.75 302 ARG B O 1
ATOM 5254 N N . ILE B 1 303 ? -21.078 16.547 13.016 1 92.06 303 ILE B N 1
ATOM 5255 C CA . ILE B 1 303 ? -19.984 16.016 12.195 1 92.06 303 ILE B CA 1
ATOM 5256 C C . ILE B 1 303 ? -18.828 17 12.195 1 92.06 303 ILE B C 1
ATOM 5258 O O . ILE B 1 303 ? -19 18.188 12.484 1 92.06 303 ILE B O 1
ATOM 5262 N N . ILE B 1 304 ? -17.672 16.547 11.945 1 95.12 304 ILE B N 1
ATOM 5263 C CA . ILE B 1 304 ? -16.484 17.391 11.883 1 95.12 304 ILE B CA 1
ATOM 5264 C C . ILE B 1 304 ? -16.5 18.219 10.609 1 95.12 304 ILE B C 1
ATOM 5266 O O . ILE B 1 304 ? -16.734 17.703 9.516 1 95.12 304 ILE B O 1
ATOM 5270 N N . ASN B 1 305 ? -16.203 19.469 10.773 1 93.5 305 ASN B N 1
ATOM 5271 C CA . ASN B 1 305 ? -16.203 20.391 9.641 1 93.5 305 ASN B CA 1
ATOM 5272 C C . ASN B 1 305 ? -14.789 20.812 9.266 1 93.5 305 ASN B C 1
ATOM 5274 O O . ASN B 1 305 ? -14.516 21.109 8.102 1 93.5 305 ASN B O 1
ATOM 5278 N N . GLN B 1 306 ? -13.953 20.906 10.305 1 95.94 306 GLN B N 1
ATOM 5279 C CA . GLN B 1 306 ? -12.617 21.422 10.055 1 95.94 306 GLN B CA 1
ATOM 5280 C C . GLN B 1 306 ? -11.641 20.984 11.133 1 95.94 306 GLN B C 1
ATOM 5282 O O . GLN B 1 306 ? -12.031 20.766 12.281 1 95.94 306 GLN B O 1
ATOM 5287 N N . ILE B 1 307 ? -10.43 20.938 10.719 1 97.69 307 ILE B N 1
ATOM 5288 C CA . ILE B 1 307 ? -9.367 20.75 11.703 1 97.69 307 ILE B CA 1
ATOM 5289 C C . ILE B 1 307 ? -8.133 21.547 11.297 1 97.69 307 ILE B C 1
ATOM 5291 O O . ILE B 1 307 ? -7.797 21.625 10.117 1 97.69 307 ILE B O 1
ATOM 5295 N N . ASP B 1 308 ? -7.512 22.188 12.25 1 98.56 308 ASP B N 1
ATOM 5296 C CA . ASP B 1 308 ? -6.156 22.719 12.18 1 98.56 308 ASP B CA 1
ATOM 5297 C C . ASP B 1 308 ? -5.215 21.969 13.117 1 98.56 308 ASP B C 1
ATOM 5299 O O . ASP B 1 308 ? -5.57 21.672 14.258 1 98.56 308 ASP B O 1
ATOM 5303 N N . TYR B 1 309 ? -4.047 21.625 12.641 1 98.69 309 TYR B N 1
ATOM 5304 C CA . TYR B 1 309 ? -3.176 20.797 13.461 1 98.69 309 TYR B CA 1
ATOM 5305 C C . TYR B 1 309 ? -1.708 21.094 13.188 1 98.69 309 TYR B C 1
ATOM 5307 O O . TYR B 1 309 ? -1.374 21.688 12.156 1 98.69 309 TYR B O 1
ATOM 5315 N N . ARG B 1 310 ? -0.849 20.719 14.094 1 98.31 310 ARG B N 1
ATOM 5316 C CA . ARG B 1 310 ? 0.597 20.906 14.008 1 98.31 310 ARG B CA 1
ATOM 5317 C C . ARG B 1 310 ? 1.332 19.719 14.625 1 98.31 310 ARG B C 1
ATOM 5319 O O . ARG B 1 310 ? 0.965 19.234 15.695 1 98.31 310 ARG B O 1
ATOM 5326 N N . ASN B 1 311 ? 2.287 19.234 13.867 1 97.94 311 ASN B N 1
ATOM 5327 C CA . ASN B 1 311 ? 3.207 18.234 14.398 1 97.94 311 ASN B CA 1
ATOM 5328 C C . ASN B 1 311 ? 4.422 18.891 15.055 1 97.94 311 ASN B C 1
ATOM 5330 O O . ASN B 1 311 ? 5.152 19.641 14.406 1 97.94 311 ASN B O 1
ATOM 5334 N N . ILE B 1 312 ? 4.664 18.562 16.297 1 96.5 312 ILE B N 1
ATOM 5335 C CA . ILE B 1 312 ? 5.629 19.297 17.109 1 96.5 312 ILE B CA 1
ATOM 5336 C C . ILE B 1 312 ? 6.891 18.469 17.297 1 96.5 312 ILE B C 1
ATOM 5338 O O . ILE B 1 312 ? 8.008 18.969 17.141 1 96.5 312 ILE B O 1
ATOM 5342 N N . SER B 1 313 ? 6.727 17.234 17.641 1 94.75 313 SER B N 1
ATOM 5343 C CA . SER B 1 313 ? 7.859 16.344 17.844 1 94.75 313 SER B CA 1
ATOM 5344 C C . SER B 1 313 ? 7.586 14.961 17.25 1 94.75 313 SER B C 1
ATOM 5346 O O . SER B 1 313 ? 6.43 14.531 17.156 1 94.75 313 SER B O 1
ATOM 5348 N N . PRO B 1 314 ? 8.664 14.281 16.828 1 94.88 314 PRO B N 1
ATOM 5349 C CA . PRO B 1 314 ? 8.484 12.977 16.188 1 94.88 314 PRO B CA 1
ATOM 5350 C C . PRO B 1 314 ? 7.973 11.914 17.156 1 94.88 314 PRO B C 1
ATOM 5352 O O . PRO B 1 314 ? 8.297 11.953 18.344 1 94.88 314 PRO B O 1
ATOM 5355 N N . LEU B 1 315 ? 7.152 11.055 16.703 1 97.38 315 LEU B N 1
ATOM 5356 C CA . LEU B 1 315 ? 6.703 9.844 17.375 1 97.38 315 LEU B CA 1
ATOM 5357 C C . LEU B 1 315 ? 7.328 8.609 16.734 1 97.38 315 LEU B C 1
ATOM 5359 O O . LEU B 1 315 ? 7.543 8.57 15.523 1 97.38 315 LEU B O 1
ATOM 5363 N N . HIS B 1 316 ? 7.617 7.57 17.531 1 97 316 HIS B N 1
ATOM 5364 C CA . HIS B 1 316 ? 8.398 6.453 17.031 1 97 316 HIS B CA 1
ATOM 5365 C C . HIS B 1 316 ? 7.664 5.129 17.219 1 97 316 HIS B C 1
ATOM 5367 O O . HIS B 1 316 ? 6.93 4.961 18.203 1 97 316 HIS B O 1
ATOM 5373 N N . VAL B 1 317 ? 7.93 4.273 16.312 1 96.44 317 VAL B N 1
ATOM 5374 C CA . VAL B 1 317 ? 7.441 2.902 16.422 1 96.44 317 VAL B CA 1
ATOM 5375 C C . VAL B 1 317 ? 7.926 2.283 17.734 1 96.44 317 VAL B C 1
ATOM 5377 O O . VAL B 1 317 ? 9.039 2.559 18.188 1 96.44 317 VAL B O 1
ATOM 5380 N N . GLY B 1 318 ? 7.035 1.51 18.328 1 95.5 318 GLY B N 1
ATOM 5381 C CA . GLY B 1 318 ? 7.395 0.803 19.547 1 95.5 318 GLY B CA 1
ATOM 5382 C C . GLY B 1 318 ? 7.215 1.642 20.797 1 95.5 318 GLY B C 1
ATOM 5383 O O . GLY B 1 318 ? 7.328 1.132 21.922 1 95.5 318 GLY B O 1
ATOM 5384 N N . GLU B 1 319 ? 6.957 2.873 20.641 1 96.81 319 GLU B N 1
ATOM 5385 C CA . GLU B 1 319 ? 6.723 3.773 21.766 1 96.81 319 GLU B CA 1
ATOM 5386 C C . GLU B 1 319 ? 5.25 4.156 21.875 1 96.81 319 GLU B C 1
ATOM 5388 O O . GLU B 1 319 ? 4.641 4.566 20.875 1 96.81 319 GLU B O 1
ATOM 5393 N N . GLU B 1 320 ? 4.773 4.039 23.078 1 97.31 320 GLU B N 1
ATOM 5394 C CA . GLU B 1 320 ? 3.357 4.332 23.281 1 97.31 320 GLU B CA 1
ATOM 5395 C C . GLU B 1 320 ? 3.062 5.812 23.062 1 97.31 320 GLU B C 1
ATOM 5397 O O . GLU B 1 320 ? 3.83 6.672 23.484 1 97.31 320 GLU B O 1
ATOM 5402 N N . LEU B 1 321 ? 2.014 6.094 22.375 1 98.12 321 LEU B N 1
ATOM 5403 C CA . LEU B 1 321 ? 1.464 7.441 22.266 1 98.12 321 LEU B CA 1
ATOM 5404 C C . LEU B 1 321 ? 0.028 7.488 22.766 1 98.12 321 LEU B C 1
ATOM 5406 O O . LEU B 1 321 ? -0.648 6.457 22.828 1 98.12 321 LEU B O 1
ATOM 5410 N N . THR B 1 322 ? -0.437 8.641 23.188 1 98.19 322 THR B N 1
ATOM 5411 C CA . THR B 1 322 ? -1.786 8.789 23.719 1 98.19 322 THR B CA 1
ATOM 5412 C C . THR B 1 322 ? -2.539 9.898 23 1 98.19 322 THR B C 1
ATOM 5414 O O . THR B 1 322 ? -2.105 11.055 23 1 98.19 322 THR B O 1
ATOM 5417 N N . VAL B 1 323 ? -3.65 9.562 22.375 1 98.38 323 VAL B N 1
ATOM 5418 C CA . VAL B 1 323 ? -4.535 10.531 21.75 1 98.38 323 VAL B CA 1
ATOM 5419 C C . VAL B 1 323 ? -5.535 11.062 22.766 1 98.38 323 VAL B C 1
ATOM 5421 O O . VAL B 1 323 ? -6.277 10.289 23.375 1 98.38 323 VAL B O 1
ATOM 5424 N N . CYS B 1 324 ? -5.551 12.344 22.891 1 98.38 324 CYS B N 1
ATOM 5425 C CA . CYS B 1 324 ? -6.398 12.984 23.906 1 98.38 324 CYS B CA 1
ATOM 5426 C C . CYS B 1 324 ? -7.254 14.078 23.266 1 98.38 324 CYS B C 1
ATOM 5428 O O . CYS B 1 324 ? -6.969 14.539 22.172 1 98.38 324 CYS B O 1
ATOM 5430 N N . GLY B 1 325 ? -8.312 14.445 23.984 1 97.81 325 GLY B N 1
ATOM 5431 C CA . GLY B 1 325 ? -9.125 15.57 23.531 1 97.81 325 GLY B CA 1
ATOM 5432 C C . GLY B 1 325 ? -10.117 16.047 24.578 1 97.81 325 GLY B C 1
ATOM 5433 O O . GLY B 1 325 ? -10.359 15.352 25.562 1 97.81 325 GLY B O 1
ATOM 5434 N N . LYS B 1 326 ? -10.547 17.219 24.422 1 96.25 326 LYS B N 1
ATOM 5435 C CA . LYS B 1 326 ? -11.594 17.812 25.25 1 96.25 326 LYS B CA 1
ATOM 5436 C C . LYS B 1 326 ? -12.391 18.859 24.469 1 96.25 326 LYS B C 1
ATOM 5438 O O . LYS B 1 326 ? -11.859 19.5 23.578 1 96.25 326 LYS B O 1
ATOM 5443 N N . ARG B 1 327 ? -13.602 18.922 24.875 1 93.75 327 ARG B N 1
ATOM 5444 C CA . ARG B 1 327 ? -14.43 19.984 24.281 1 93.75 327 ARG B CA 1
ATOM 5445 C C . ARG B 1 327 ? -13.953 21.359 24.734 1 93.75 327 ARG B C 1
ATOM 5447 O O . ARG B 1 327 ? -13.531 21.531 25.891 1 93.75 327 ARG B O 1
ATOM 5454 N N . LYS B 1 328 ? -13.938 22.281 23.828 1 89 328 LYS B N 1
ATOM 5455 C CA . LYS B 1 328 ? -13.664 23.672 24.203 1 89 328 LYS B CA 1
ATOM 5456 C C . LYS B 1 328 ? -14.938 24.375 24.656 1 89 328 LYS B C 1
ATOM 5458 O O . LYS B 1 328 ? -15.906 24.453 23.906 1 89 328 LYS B O 1
ATOM 5463 N N . PRO B 1 329 ? -14.961 24.797 26.031 1 73.56 329 PRO B N 1
ATOM 5464 C CA . PRO B 1 329 ? -16.172 25.453 26.547 1 73.56 329 PRO B CA 1
ATOM 5465 C C . PRO B 1 329 ? -16.5 26.734 25.812 1 73.56 329 PRO B C 1
ATOM 5467 O O . PRO B 1 329 ? -15.609 27.438 25.344 1 73.56 329 PRO B O 1
ATOM 5470 N N . GLY B 1 330 ? -17.906 27.047 25.625 1 64.31 330 GLY B N 1
ATOM 5471 C CA . GLY B 1 330 ? -18.453 28.328 25.25 1 64.31 330 GLY B CA 1
ATOM 5472 C C . GLY B 1 330 ? -18.719 28.453 23.766 1 64.31 330 GLY B C 1
ATOM 5473 O O . GLY B 1 330 ? -19.328 29.422 23.312 1 64.31 330 GLY B O 1
ATOM 5474 N N . ARG B 1 331 ? -17.984 27.609 23.016 1 58.53 331 ARG B N 1
ATOM 5475 C CA . ARG B 1 331 ? -18.172 27.922 21.594 1 58.53 331 ARG B CA 1
ATOM 5476 C C . ARG B 1 331 ? -19.281 27.078 20.984 1 58.53 331 ARG B C 1
ATOM 5478 O O . ARG B 1 331 ? -19.391 25.875 21.281 1 58.53 331 ARG B O 1
ATOM 5485 N N . ASP B 1 332 ? -20.406 27.594 20.672 1 58.34 332 ASP B N 1
ATOM 5486 C CA . ASP B 1 332 ? -21.562 27.016 19.984 1 58.34 332 ASP B CA 1
ATOM 5487 C C . ASP B 1 332 ? -21.125 26.109 18.828 1 58.34 332 ASP B C 1
ATOM 5489 O O . ASP B 1 332 ? -21.938 25.375 18.281 1 58.34 332 ASP B O 1
ATOM 5493 N N . ASP B 1 333 ? -19.828 26.141 18.5 1 64.81 333 ASP B N 1
ATOM 5494 C CA . ASP B 1 333 ? -19.453 25.484 17.25 1 64.81 333 ASP B CA 1
ATOM 5495 C C . ASP B 1 333 ? -19 24.047 17.5 1 64.81 333 ASP B C 1
ATOM 5497 O O . ASP B 1 333 ? -18.531 23.375 16.578 1 64.81 333 ASP B O 1
ATOM 5501 N N . GLY B 1 334 ? -19.219 23.547 18.812 1 84.38 334 GLY B N 1
ATOM 5502 C CA . GLY B 1 334 ? -18.859 22.172 19.078 1 84.38 334 GLY B CA 1
ATOM 5503 C C . GLY B 1 334 ? -17.375 21.891 18.844 1 84.38 334 GLY B C 1
ATOM 5504 O O . GLY B 1 334 ? -17.031 20.859 18.25 1 84.38 334 GLY B O 1
ATOM 5505 N N . ALA B 1 335 ? -16.516 22.875 19.266 1 91.69 335 ALA B N 1
ATOM 5506 C CA . ALA B 1 335 ? -15.07 22.797 19.031 1 91.69 335 ALA B CA 1
ATOM 5507 C C . ALA B 1 335 ? -14.398 21.844 20.016 1 91.69 335 ALA B C 1
ATOM 5509 O O . ALA B 1 335 ? -14.812 21.75 21.172 1 91.69 335 ALA B O 1
ATOM 5510 N N . TRP B 1 336 ? -13.422 21.109 19.5 1 95.75 336 TRP B N 1
ATOM 5511 C CA . TRP B 1 336 ? -12.594 20.203 20.297 1 95.75 336 TRP B CA 1
ATOM 5512 C C . TRP B 1 336 ? -11.125 20.594 20.203 1 95.75 336 TRP B C 1
ATOM 5514 O O . TRP B 1 336 ? -10.641 20.984 19.141 1 95.75 336 TRP B O 1
ATOM 5524 N N . GLU B 1 337 ? -10.477 20.594 21.359 1 97.25 337 GLU B N 1
ATOM 5525 C CA . GLU B 1 337 ? -9.023 20.5 21.359 1 97.25 337 GLU B CA 1
ATOM 5526 C C . GLU B 1 337 ? -8.57 19.047 21.391 1 97.25 337 GLU B C 1
ATOM 5528 O O . GLU B 1 337 ? -9.039 18.25 22.203 1 97.25 337 GLU B O 1
ATOM 5533 N N . VAL B 1 338 ? -7.742 18.703 20.469 1 98.38 338 VAL B N 1
ATOM 5534 C CA . VAL B 1 338 ? -7.242 17.328 20.375 1 98.38 338 VAL B CA 1
ATOM 5535 C C . VAL B 1 338 ? -5.715 17.344 20.297 1 98.38 338 VAL B C 1
ATOM 5537 O O . VAL B 1 338 ? -5.129 18.234 19.688 1 98.38 338 VAL B O 1
ATOM 5540 N N . TRP B 1 339 ? -5.078 16.359 20.969 1 98.69 339 TRP B N 1
ATOM 5541 C CA . TRP B 1 339 ? -3.619 16.328 20.953 1 98.69 339 TRP B CA 1
ATOM 5542 C C . TRP B 1 339 ? -3.105 14.914 21.172 1 98.69 339 TRP B C 1
ATOM 5544 O O . TRP B 1 339 ? -3.883 14.008 21.469 1 98.69 339 TRP B O 1
ATOM 5554 N N . ILE B 1 340 ? -1.817 14.688 2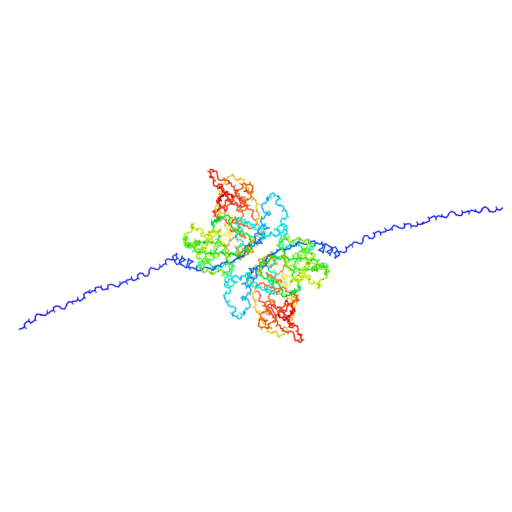0.875 1 98.81 340 ILE B N 1
ATOM 5555 C CA . ILE B 1 340 ? -1.146 13.406 21.094 1 98.81 340 ILE B CA 1
ATOM 5556 C C . ILE B 1 340 ? 0.067 13.617 22 1 98.81 340 ILE B C 1
ATOM 5558 O O . ILE B 1 340 ? 0.849 14.547 21.797 1 98.81 340 ILE B O 1
ATOM 5562 N N . GLU B 1 341 ? 0.139 12.812 22.969 1 98.44 341 GLU B N 1
ATOM 5563 C CA . GLU B 1 341 ? 1.284 12.781 23.875 1 98.44 341 GLU B CA 1
ATOM 5564 C C . GLU B 1 341 ? 2.25 11.656 23.5 1 98.44 341 GLU B C 1
ATOM 5566 O O . GLU B 1 341 ? 1.826 10.578 23.094 1 98.44 341 GLU B O 1
ATOM 5571 N N . ASP B 1 342 ? 3.533 11.938 23.656 1 97.06 342 ASP B N 1
ATOM 5572 C CA . ASP B 1 342 ? 4.523 10.891 23.406 1 97.06 342 ASP B CA 1
ATOM 5573 C C . ASP B 1 342 ? 4.699 10.008 24.641 1 97.06 342 ASP B C 1
ATOM 5575 O O . ASP B 1 342 ? 3.918 10.094 25.594 1 97.06 342 ASP B O 1
ATOM 5579 N N . ARG B 1 343 ? 5.645 9.117 24.578 1 94.38 343 ARG B N 1
ATOM 5580 C CA . ARG B 1 343 ? 5.836 8.102 25.625 1 94.38 343 ARG B CA 1
ATOM 5581 C C . ARG B 1 343 ? 6.141 8.75 26.969 1 94.38 343 ARG B C 1
ATOM 5583 O O . ARG B 1 343 ? 5.891 8.156 28.016 1 94.38 343 ARG B O 1
ATOM 5590 N N . GLU B 1 344 ? 6.605 9.93 26.969 1 93.06 344 GLU B N 1
ATOM 5591 C CA . GLU B 1 344 ? 6.973 10.633 28.203 1 93.06 344 GLU B CA 1
ATOM 5592 C C . GLU B 1 344 ? 5.855 11.562 28.656 1 93.06 344 GLU B C 1
ATOM 5594 O O . GLU B 1 344 ? 6.016 12.305 29.625 1 93.06 344 GLU B O 1
ATOM 5599 N N . GLY B 1 345 ? 4.832 11.617 27.891 1 94.5 345 GLY B N 1
ATOM 5600 C CA . GLY B 1 345 ? 3.715 12.477 28.25 1 94.5 345 GLY B CA 1
ATOM 5601 C C . GLY B 1 345 ? 3.855 13.891 27.703 1 94.5 345 GLY B C 1
ATOM 5602 O O . GLY B 1 345 ? 3.096 14.781 28.094 1 94.5 345 GLY B O 1
ATOM 5603 N N . SER B 1 346 ? 4.82 14.086 26.875 1 96 346 SER B N 1
ATOM 5604 C CA . SER B 1 346 ? 5.027 15.391 26.266 1 96 346 SER B CA 1
ATOM 5605 C C . SER B 1 346 ? 4.137 15.578 25.047 1 96 346 SER B C 1
ATOM 5607 O O . SER B 1 346 ? 3.818 14.609 24.344 1 96 346 SER B O 1
ATOM 5609 N N . LEU B 1 347 ? 3.768 16.859 24.781 1 97.94 347 LEU B N 1
ATOM 5610 C CA . LEU B 1 347 ? 2.941 17.188 23.625 1 97.94 347 LEU B CA 1
ATOM 5611 C C . LEU B 1 347 ? 3.699 16.938 22.328 1 97.94 347 LEU B C 1
ATOM 5613 O O . LEU B 1 347 ? 4.777 17.484 22.109 1 97.94 347 LEU B O 1
ATOM 5617 N N . ALA B 1 348 ? 3.133 16.109 21.484 1 98.06 348 ALA B N 1
ATOM 5618 C CA . ALA B 1 348 ? 3.799 15.773 20.219 1 98.06 348 ALA B CA 1
ATOM 5619 C C . ALA B 1 348 ? 3.016 16.312 19.031 1 98.06 348 ALA B C 1
ATOM 5621 O O . ALA B 1 348 ? 3.6 16.625 17.984 1 98.06 348 ALA B O 1
ATOM 5622 N N . VAL B 1 349 ? 1.722 16.312 19.125 1 98.62 349 VAL B N 1
ATOM 5623 C CA . VAL B 1 349 ? 0.833 16.844 18.094 1 98.62 349 VAL B CA 1
ATOM 5624 C C . VAL B 1 349 ? -0.306 17.625 18.75 1 98.62 349 VAL B C 1
ATOM 5626 O O . VAL B 1 349 ? -0.815 17.219 19.812 1 98.62 349 VAL B O 1
ATOM 5629 N N . ARG B 1 35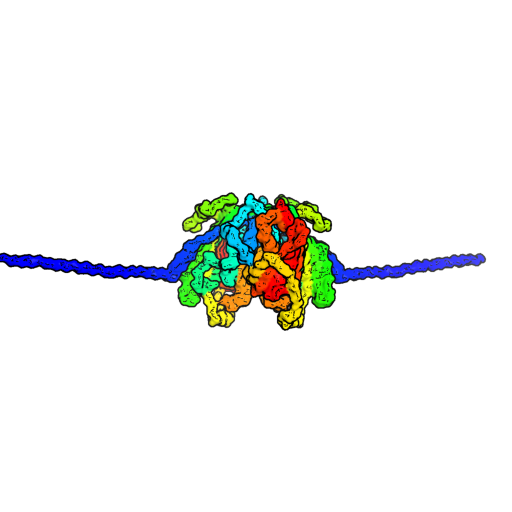0 ? -0.714 18.672 18.141 1 98.12 350 ARG B N 1
ATOM 5630 C CA . ARG B 1 350 ? -1.858 19.438 18.625 1 98.12 350 ARG B CA 1
ATOM 5631 C C . ARG B 1 350 ? -2.797 19.797 17.484 1 98.12 350 ARG B C 1
ATOM 5633 O O . ARG B 1 350 ? -2.35 20.047 16.359 1 98.12 350 ARG B O 1
ATOM 5640 N N . GLY B 1 351 ? -4.098 19.844 17.781 1 98.12 351 GLY B N 1
ATOM 5641 C CA . GLY B 1 351 ? -5.082 20.219 16.781 1 98.12 351 GLY B CA 1
ATOM 5642 C C . GLY B 1 351 ? -6.352 20.797 17.375 1 98.12 351 GLY B C 1
ATOM 5643 O O . GLY B 1 351 ? -6.609 20.625 18.578 1 98.12 351 GLY B O 1
ATOM 5644 N N . THR B 1 352 ? -7.02 21.562 16.609 1 97.62 352 THR B N 1
ATOM 5645 C CA . THR B 1 352 ? -8.352 22.078 16.922 1 97.62 352 THR B CA 1
ATOM 5646 C C . THR B 1 352 ? -9.367 21.609 15.875 1 97.62 352 THR B C 1
ATOM 5648 O O . THR B 1 352 ? -9.156 21.812 14.68 1 97.62 352 THR B O 1
ATOM 5651 N N . VAL B 1 353 ? -10.43 21.016 16.375 1 97.19 353 VAL B N 1
ATOM 5652 C CA . VAL B 1 353 ? -11.484 20.5 15.516 1 97.19 353 VAL B CA 1
ATOM 5653 C C . VAL B 1 353 ? -12.75 21.344 15.695 1 97.19 353 VAL B C 1
ATOM 5655 O O . VAL B 1 353 ? -13.117 21.688 16.812 1 97.19 353 VAL B O 1
ATOM 5658 N N . ARG B 1 354 ? -13.336 21.703 14.609 1 95.06 354 ARG B N 1
ATOM 5659 C CA . ARG B 1 354 ? -14.656 22.312 14.625 1 95.06 354 ARG B CA 1
ATOM 5660 C C . ARG B 1 354 ? -15.719 21.375 14.078 1 95.06 354 ARG B C 1
ATOM 5662 O O . ARG B 1 354 ? -15.453 20.594 13.148 1 95.06 354 ARG B O 1
ATOM 5669 N N . THR B 1 355 ? -16.875 21.391 14.68 1 93.56 355 THR B N 1
ATOM 5670 C CA . THR B 1 355 ? -17.969 20.516 14.266 1 93.56 355 THR B CA 1
ATOM 5671 C C . THR B 1 355 ? -19.203 21.328 13.906 1 93.56 355 THR B C 1
ATOM 5673 O O . THR B 1 355 ? -19.281 22.531 14.18 1 93.56 355 THR B O 1
ATOM 5676 N N . ARG B 1 356 ? -20.094 20.75 13.219 1 89.62 356 ARG B N 1
ATOM 5677 C CA . ARG B 1 356 ? -21.375 21.359 12.867 1 89.62 356 ARG B CA 1
ATOM 5678 C C . ARG B 1 356 ? -22.5 20.328 12.945 1 89.62 356 ARG B C 1
ATOM 5680 O O . ARG B 1 356 ? -22.25 19.125 12.984 1 89.62 356 ARG B O 1
ATOM 5687 N N . GLY B 1 357 ? -23.656 20.812 13.023 1 86.31 357 GLY B N 1
ATOM 5688 C CA . GLY B 1 357 ? -24.812 19.922 13.023 1 86.31 357 GLY B CA 1
ATOM 5689 C C . GLY B 1 357 ? -25.047 19.25 11.688 1 86.31 357 GLY B C 1
ATOM 5690 O O . GLY B 1 357 ? -24.672 19.781 10.641 1 86.31 357 GLY B O 1
ATOM 5691 N N . LEU B 1 358 ? -25.5 17.969 11.695 1 79.88 358 LEU B N 1
ATOM 5692 C CA . LEU B 1 358 ? -25.828 17.234 10.477 1 79.88 358 LEU B CA 1
ATOM 5693 C C . LEU B 1 358 ? -26.938 17.938 9.703 1 79.88 358 LEU B C 1
ATOM 5695 O O . LEU B 1 358 ? -27.906 18.422 10.305 1 79.88 358 LEU B O 1
#

Nearest PDB structures (foldseek):
  8huc-assembly1_A  TM=8.997E-01  e=1.268E-22  Pseudomonas aeruginosa UCBPP-PA14
  8huc-assembly1_C  TM=8.775E-01  e=3.822E-23  Pseudomonas aeruginosa UCBPP-PA14
  8huc-assembly2_B  TM=8.771E-01  e=9.397E-23  Pseudomonas aeruginosa UCBPP-PA14
  8khg-assembly1_B  TM=8.742E-01  e=3.645E-21  Pseudomonas aeruginosa
  2own-assembly1_A  TM=6.532E-01  e=5.846E-08  Lactiplantibacillus plantarum

pLDDT: mean 87.06, std 18.38, range [21.94, 98.81]

Sequence (716 aa):
MKRKVFPRLRPGGPGGPISVIRTYSSLAEQLHQTVTSRRLPLVFDYLHTQPSYLLDQTINNLFRISPSVSDNAASLPSITARPRMPEGHHIVYFPPQVSLSELLPDGTDTLHYPGEPFTRRLWAGGSVNFVTGGPVLDGSRAVCIETNRDVTLKGKGEEEKVIVRIERRIGRVSEGEGIEDVRARMMEEDEEKPGDCSIIENRHLIFMRGKSEEQLKFDQQNFGRNKRILKPPQAPEFRHRIKPNEALLFRFSALTFNAHSIHLDKTYTKSVEGYRNLLVHGPLTLVLMLTAVRTQLVGCSRIINQIDYRNISPLHVGEELTVCGKRKPGRDDGAWEVWIEDREGSLAVRGTVRTRGLMKRKVFPRLRPGGPGGPISVIRTYSSLAEQLHQTVTSRRLPLVFDYLHTQPSYLLDQTINNLFRISPSVSDNAASLPSITARPRMPEGHHIVYFPPQVSLSELLPDGTDTLHYPGEPFTRRLWAGGSVNFVTGGPVLDGSRAVCIETNRDVTLKGKGEEEKVIVRIERRIGRVSEGEGIEDVRARMMEEDEEKPGDCSIIENRHLIFMRGKSEEQLKFDQQNFGRNKRILKPPQAPEFRHRIKPNEALLFRFSALTFNAHSIHLDKTYTKSVEGYRNLLVHGPLTLVLMLTAVRTQLVGCSRIINQIDYRNISPLHVGEELTVCGKRKPGRDDGAWEVWIEDREGSLAVRGTVRTRGL

Solvent-accessible surface area (backbone atoms only — not comparable to full-atom values): 39415 Å² total; per-residue (Å²): 138,85,84,80,74,77,81,80,79,75,83,69,80,76,78,70,80,78,74,75,77,73,76,74,70,50,70,55,52,48,47,29,52,58,50,45,66,52,84,60,71,70,31,57,41,61,33,44,41,61,55,53,50,53,50,45,36,58,47,49,80,48,47,82,58,74,72,73,62,57,84,57,75,70,54,76,68,58,34,87,71,43,44,67,48,57,76,56,48,68,64,41,46,57,50,74,89,62,40,63,86,53,39,45,97,54,35,40,64,59,89,81,54,82,45,86,66,38,73,34,77,45,58,41,33,36,34,40,38,38,37,94,74,35,52,58,20,50,48,48,44,28,37,38,43,54,42,45,74,44,55,46,72,42,75,59,80,85,61,30,32,37,37,37,34,33,40,35,40,28,27,74,48,62,90,86,61,51,69,68,58,53,46,64,49,42,59,56,90,52,81,84,52,62,60,61,33,24,33,42,34,39,39,31,36,37,26,25,47,65,64,49,72,68,54,35,53,50,40,59,72,43,64,78,75,76,63,83,76,40,81,51,86,77,82,58,74,46,77,40,69,37,63,47,42,70,65,56,44,44,52,51,26,26,48,33,59,48,56,39,32,46,47,58,33,53,65,54,16,36,75,58,71,35,40,93,46,29,41,56,56,52,70,53,53,52,33,52,51,41,47,55,52,51,65,70,31,63,92,67,62,45,43,74,36,33,37,42,38,38,49,72,47,92,46,40,50,76,40,43,31,32,44,34,28,31,74,45,86,90,50,90,44,62,28,30,41,34,36,28,24,38,73,84,56,26,42,20,31,44,33,41,35,35,29,42,74,112,136,81,77,80,80,76,80,80,78,75,81,68,80,78,77,71,82,78,76,74,75,75,77,73,70,50,70,54,52,47,47,29,52,57,48,46,65,52,82,60,74,69,31,56,42,61,34,43,41,61,56,52,50,52,49,44,36,57,47,49,80,49,47,82,58,73,71,72,64,57,81,63,72,68,54,76,70,58,36,88,70,43,44,68,49,57,76,56,48,67,66,41,47,56,48,75,88,63,41,63,87,53,39,45,96,54,36,39,65,58,89,81,54,80,45,86,65,40,74,36,78,46,60,41,32,36,34,41,38,39,36,92,75,36,52,58,20,50,48,47,43,28,38,39,43,54,41,45,74,44,54,46,69,41,75,59,82,86,61,29,33,39,37,36,33,34,38,35,39,28,26,73,47,60,90,85,61,51,70,67,58,52,46,64,49,40,58,56,90,53,82,84,51,61,60,60,33,24,32,44,34,38,40,30,36,37,25,27,46,65,63,50,72,70,54,35,54,50,41,58,71,43,63,76,74,76,62,81,76,41,81,50,86,77,82,58,74,46,75,41,68,36,64,45,41,71,65,57,44,44,52,51,28,26,50,33,59,48,55,40,32,46,47,59,33,53,65,53,14,35,74,59,72,35,40,93,46,30,41,56,55,50,69,52,53,52,33,52,50,42,47,56,53,51,64,69,29,62,92,67,63,44,42,76,35,33,38,41,39,38,49,72,46,92,46,40,50,74,40,45,30,34,44,33,29,30,73,45,85,90,49,91,45,61,28,30,42,34,36,28,24,39,73,85,57,27,43,21,32,44,33,42,35,35,28,41,74,112

Organism: Aspergillus candidus (NCBI:txid41067)